Protein AF-A0A9E1IDL7-F1 (afdb_monomer)

Mean predicted aligned error: 7.5 Å

pLDDT: mean 89.65, std 17.71, range [29.83, 98.94]

Structure (mmCIF, N/CA/C/O backbone):
data_AF-A0A9E1IDL7-F1
#
_entry.id   AF-A0A9E1IDL7-F1
#
loop_
_atom_site.group_PDB
_atom_site.id
_atom_site.type_symbol
_atom_site.label_atom_id
_atom_site.label_alt_id
_atom_site.label_comp_id
_atom_site.label_asym_id
_atom_site.label_entity_id
_atom_site.label_seq_id
_atom_site.pdbx_PDB_ins_code
_atom_site.Cartn_x
_atom_site.Cartn_y
_atom_site.Cartn_z
_atom_site.occupancy
_atom_site.B_iso_or_equiv
_atom_site.auth_seq_id
_atom_site.auth_comp_id
_atom_site.auth_asym_id
_atom_site.auth_atom_id
_atom_site.pdbx_PDB_model_num
ATOM 1 N N . MET A 1 1 ? 23.527 -0.733 5.293 1.00 56.91 1 MET A N 1
ATOM 2 C CA . MET A 1 1 ? 23.641 -1.722 4.189 1.00 56.91 1 MET A CA 1
ATOM 3 C C . MET A 1 1 ? 23.846 -0.964 2.880 1.00 56.91 1 MET A C 1
ATOM 5 O O . MET A 1 1 ? 23.631 0.238 2.885 1.00 56.91 1 MET A O 1
ATOM 9 N N . SER A 1 2 ? 24.281 -1.605 1.788 1.00 69.12 2 SER A N 1
ATOM 10 C CA . SER A 1 2 ? 24.382 -0.914 0.488 1.00 69.12 2 SER A CA 1
ATOM 11 C C . SER A 1 2 ? 23.004 -0.438 0.007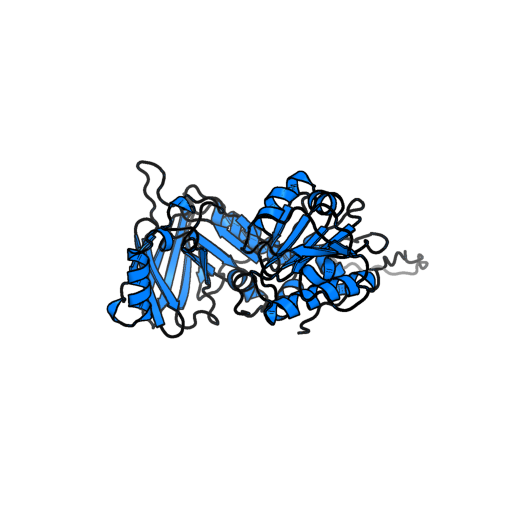 1.00 69.12 2 SER A C 1
ATOM 13 O O . SER A 1 2 ? 22.045 -1.208 0.075 1.00 69.12 2 SER A O 1
ATOM 15 N N . HIS A 1 3 ? 22.923 0.784 -0.522 1.00 80.50 3 HIS A N 1
ATOM 16 C CA . HIS A 1 3 ? 21.734 1.357 -1.174 1.00 80.50 3 HIS A CA 1
ATOM 17 C C . HIS A 1 3 ? 21.693 1.050 -2.682 1.00 80.50 3 HIS A C 1
ATOM 19 O O . HIS A 1 3 ? 21.142 1.800 -3.479 1.00 80.50 3 HIS A O 1
ATOM 25 N N . SER A 1 4 ? 22.311 -0.053 -3.094 1.00 86.81 4 SER A N 1
ATOM 26 C CA . SER A 1 4 ? 22.235 -0.601 -4.446 1.00 86.81 4 SER A CA 1
ATOM 27 C C . SER A 1 4 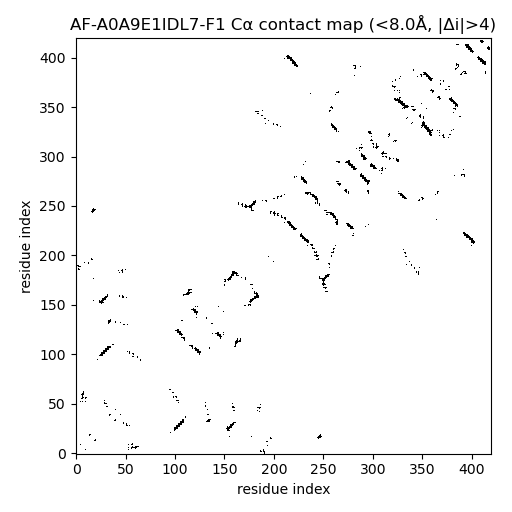? 22.112 -2.119 -4.372 1.00 86.81 4 SER A C 1
ATOM 29 O O . SER A 1 4 ? 22.539 -2.724 -3.381 1.00 86.81 4 SER A O 1
ATOM 31 N N . LEU A 1 5 ? 21.518 -2.721 -5.402 1.00 89.94 5 LEU A N 1
ATOM 32 C CA . LEU A 1 5 ? 21.509 -4.166 -5.610 1.00 89.94 5 LEU A CA 1
ATOM 33 C C . LEU A 1 5 ? 22.543 -4.518 -6.680 1.00 89.94 5 LEU A C 1
ATOM 35 O O . LEU A 1 5 ? 22.636 -3.856 -7.712 1.00 89.94 5 LEU A O 1
ATOM 39 N N . THR A 1 6 ? 23.320 -5.563 -6.432 1.00 90.69 6 THR A N 1
ATOM 40 C CA . THR A 1 6 ? 24.179 -6.184 -7.444 1.00 90.69 6 THR A CA 1
ATOM 41 C C . THR A 1 6 ? 23.337 -6.966 -8.457 1.00 90.69 6 THR A C 1
ATOM 43 O O . THR A 1 6 ? 22.202 -7.346 -8.169 1.00 90.69 6 THR A O 1
ATOM 46 N N . GLY A 1 7 ? 23.906 -7.284 -9.626 1.00 89.31 7 GLY A N 1
ATOM 47 C CA . GLY A 1 7 ? 23.232 -8.136 -10.616 1.00 89.31 7 GLY A CA 1
ATOM 48 C C . GLY A 1 7 ? 22.795 -9.486 -10.035 1.00 89.31 7 GLY A C 1
ATOM 49 O O . GLY A 1 7 ? 21.672 -9.923 -10.262 1.00 89.31 7 GLY A O 1
ATOM 50 N N . GLN A 1 8 ? 23.634 -10.104 -9.194 1.00 88.75 8 GLN A N 1
ATOM 51 C CA . GLN A 1 8 ? 23.296 -11.350 -8.500 1.00 88.75 8 GLN A CA 1
ATOM 52 C C . GLN A 1 8 ? 22.102 -11.179 -7.548 1.00 88.75 8 GLN A C 1
ATOM 54 O O . GLN A 1 8 ? 21.209 -12.024 -7.529 1.00 88.75 8 GLN A O 1
ATOM 59 N N . GLU A 1 9 ? 22.057 -10.092 -6.773 1.00 92.06 9 GLU A N 1
ATOM 60 C CA . GLU A 1 9 ? 20.929 -9.817 -5.874 1.00 92.06 9 GLU A CA 1
ATOM 61 C C . GLU A 1 9 ? 19.628 -9.542 -6.644 1.00 92.06 9 GLU A C 1
ATOM 63 O O . GLU A 1 9 ? 18.562 -9.953 -6.189 1.00 92.06 9 GLU A O 1
ATOM 68 N N . LEU A 1 10 ? 19.699 -8.898 -7.815 1.00 93.12 10 LEU A N 1
ATOM 69 C CA . LEU A 1 10 ? 18.540 -8.676 -8.686 1.00 93.12 10 LEU A CA 1
ATOM 70 C C . LEU A 1 10 ? 18.023 -9.984 -9.300 1.00 93.12 10 LEU A C 1
ATOM 72 O O . LEU A 1 10 ? 16.817 -10.219 -9.283 1.00 93.12 10 LEU A O 1
ATOM 76 N N . HIS A 1 11 ? 18.912 -10.864 -9.774 1.00 90.56 11 HIS A N 1
ATOM 77 C CA . HIS A 1 11 ? 18.524 -12.204 -10.239 1.00 90.56 11 HIS A CA 1
ATOM 78 C C . HIS A 1 11 ? 17.867 -13.010 -9.113 1.00 90.56 11 HIS A C 1
ATOM 80 O O . HIS A 1 11 ? 16.781 -13.554 -9.295 1.00 90.56 11 HIS A O 1
ATOM 86 N N . MET A 1 12 ? 18.445 -12.992 -7.907 1.00 90.69 12 MET A N 1
ATOM 87 C CA . MET A 1 12 ? 17.838 -13.624 -6.730 1.00 90.69 12 MET A CA 1
ATOM 88 C C . MET A 1 12 ? 16.489 -13.007 -6.338 1.00 90.69 12 MET A C 1
ATOM 90 O O . MET A 1 12 ? 15.612 -13.712 -5.839 1.00 90.69 12 MET A O 1
ATOM 94 N N . LEU A 1 13 ? 16.312 -11.694 -6.497 1.00 93.19 13 LEU A N 1
ATOM 95 C CA . LEU A 1 13 ? 15.025 -11.040 -6.271 1.00 93.19 13 LEU A CA 1
ATOM 96 C C . LEU A 1 13 ? 13.985 -11.571 -7.261 1.00 93.19 13 LEU A C 1
ATOM 98 O O . LEU A 1 13 ? 12.927 -12.017 -6.826 1.00 93.19 13 LEU A O 1
ATOM 102 N N . ILE A 1 14 ? 14.310 -11.589 -8.556 1.00 93.69 14 ILE A N 1
ATOM 103 C CA . ILE A 1 14 ? 13.434 -12.106 -9.615 1.00 93.69 14 ILE A CA 1
ATOM 104 C C . ILE A 1 14 ? 13.058 -13.568 -9.349 1.00 93.69 14 ILE A C 1
ATOM 106 O O . ILE A 1 14 ? 11.876 -13.912 -9.381 1.00 93.69 14 ILE A O 1
ATOM 110 N N . ASP A 1 15 ? 14.034 -14.417 -9.028 1.00 91.06 15 ASP A N 1
ATOM 111 C CA . ASP A 1 15 ? 13.792 -15.841 -8.797 1.00 91.06 15 ASP A CA 1
ATOM 112 C C . ASP A 1 15 ? 12.903 -16.091 -7.572 1.00 91.06 15 ASP A C 1
ATOM 114 O O . ASP A 1 15 ? 12.010 -16.940 -7.613 1.00 91.06 15 ASP A O 1
ATOM 118 N N . ARG A 1 16 ? 13.092 -15.329 -6.486 1.00 90.62 16 ARG A N 1
ATOM 119 C CA . ARG A 1 16 ? 12.265 -15.448 -5.274 1.00 90.62 16 ARG A CA 1
ATOM 120 C C . ARG A 1 16 ? 10.841 -14.943 -5.497 1.00 90.62 16 ARG A C 1
ATOM 122 O O . ARG A 1 16 ? 9.885 -15.637 -5.142 1.00 90.62 16 ARG A O 1
ATOM 129 N N . VAL A 1 17 ? 10.712 -13.753 -6.081 1.00 94.12 17 VAL A N 1
ATOM 130 C CA . VAL A 1 17 ? 9.429 -13.061 -6.265 1.00 94.12 17 VAL A CA 1
ATOM 131 C C . VAL A 1 17 ? 8.577 -13.773 -7.300 1.00 94.12 17 VAL A C 1
ATOM 133 O O . VAL A 1 17 ? 7.403 -14.006 -7.043 1.00 94.12 17 VAL A O 1
ATOM 136 N N . PHE A 1 18 ? 9.146 -14.142 -8.448 1.00 95.25 18 PHE A N 1
ATOM 137 C CA . PHE A 1 18 ? 8.364 -14.646 -9.574 1.00 95.25 18 PHE A CA 1
ATOM 138 C C . PHE A 1 18 ? 8.429 -16.160 -9.746 1.00 95.25 18 PHE A C 1
ATOM 140 O O . PHE A 1 18 ? 7.500 -16.722 -10.317 1.00 95.25 18 PHE A O 1
ATOM 147 N N . ARG A 1 19 ? 9.486 -16.833 -9.264 1.00 93.19 19 ARG A N 1
ATOM 148 C CA . ARG A 1 19 ? 9.780 -18.245 -9.589 1.00 93.19 19 ARG A CA 1
ATOM 149 C C . ARG A 1 19 ? 9.609 -18.523 -11.088 1.00 93.19 19 ARG A C 1
ATOM 151 O O . ARG A 1 19 ? 8.682 -19.234 -11.484 1.00 93.19 19 ARG A O 1
ATOM 158 N N . PRO A 1 20 ? 10.446 -17.903 -11.929 1.00 92.31 20 PRO A N 1
ATOM 159 C CA . PRO A 1 20 ? 10.314 -18.038 -13.366 1.00 92.31 20 PRO A CA 1
ATOM 160 C C . PRO A 1 20 ? 10.545 -19.482 -13.826 1.00 92.31 20 PRO A C 1
ATOM 162 O O . PRO A 1 20 ? 11.398 -20.190 -13.289 1.00 92.31 20 PRO A O 1
ATOM 165 N N . ASP A 1 21 ? 9.790 -19.896 -14.835 1.00 90.06 21 ASP A N 1
ATOM 166 C CA . ASP A 1 21 ? 9.927 -21.159 -15.546 1.00 90.06 21 ASP A CA 1
ATOM 167 C C . ASP A 1 21 ? 10.555 -20.947 -16.945 1.00 90.06 21 ASP A C 1
ATOM 169 O O . ASP A 1 21 ? 11.120 -19.890 -17.244 1.00 90.06 21 ASP A O 1
ATOM 173 N N . ASN A 1 22 ? 10.517 -21.978 -17.800 1.00 87.94 22 ASN A N 1
ATOM 174 C CA . ASN A 1 22 ? 11.143 -21.941 -19.126 1.00 87.94 22 ASN A CA 1
ATOM 175 C C . ASN A 1 22 ? 10.396 -21.045 -20.126 1.00 87.94 22 ASN A C 1
ATOM 177 O O . ASN A 1 22 ? 10.985 -20.668 -21.138 1.00 87.94 22 ASN A O 1
ATOM 181 N N . ASP A 1 23 ? 9.129 -20.725 -19.865 1.00 90.00 23 ASP A N 1
ATOM 182 C CA . ASP A 1 23 ? 8.313 -19.856 -20.712 1.00 90.00 23 ASP A CA 1
ATOM 183 C C . ASP A 1 23 ? 8.530 -18.373 -20.355 1.00 90.00 23 ASP A C 1
ATOM 185 O O . ASP A 1 23 ? 8.146 -17.477 -21.108 1.00 90.00 23 ASP A O 1
ATOM 189 N N . ASP A 1 24 ? 9.198 -18.089 -19.231 1.00 91.94 24 ASP A N 1
ATOM 190 C CA . ASP A 1 24 ? 9.564 -16.738 -18.810 1.00 91.94 24 ASP A CA 1
ATOM 191 C C . ASP A 1 24 ? 10.883 -16.306 -19.433 1.00 91.94 24 ASP A C 1
ATOM 193 O O . ASP A 1 24 ? 11.959 -16.385 -18.833 1.00 91.94 24 ASP A O 1
ATOM 197 N N . VAL A 1 25 ? 10.778 -15.845 -20.674 1.00 89.31 25 VAL A N 1
ATOM 198 C CA . VAL A 1 25 ? 11.936 -15.559 -21.519 1.00 89.31 25 VAL A CA 1
ATOM 199 C C . VAL A 1 25 ? 12.373 -14.101 -21.482 1.00 89.31 25 VAL A C 1
ATOM 201 O O . VAL A 1 25 ? 13.522 -13.834 -21.808 1.00 89.31 25 VAL A O 1
ATOM 204 N N . ARG A 1 26 ? 11.513 -13.150 -21.089 1.00 93.69 26 ARG A N 1
ATOM 205 C CA . ARG A 1 26 ? 11.842 -11.711 -21.093 1.00 93.69 26 ARG A CA 1
ATOM 206 C C . ARG A 1 26 ? 11.435 -10.984 -19.817 1.00 93.69 26 ARG A C 1
ATOM 208 O O . ARG A 1 26 ? 10.355 -11.221 -19.272 1.00 93.69 26 ARG A O 1
ATOM 215 N N . VAL A 1 27 ? 12.292 -10.048 -19.406 1.00 95.81 27 VAL A N 1
ATOM 216 C CA . VAL A 1 27 ? 12.064 -9.115 -18.295 1.00 95.81 27 VAL A CA 1
ATOM 217 C C . VAL A 1 27 ? 11.937 -7.698 -18.847 1.00 95.81 27 VAL A C 1
ATOM 219 O O . VAL A 1 27 ? 12.750 -7.282 -19.669 1.00 95.81 27 VAL A O 1
ATOM 222 N N . ALA A 1 28 ? 10.948 -6.941 -18.384 1.00 97.56 28 ALA A N 1
ATOM 223 C CA . ALA A 1 28 ? 10.858 -5.504 -18.615 1.00 97.56 28 ALA A CA 1
ATOM 224 C C . ALA A 1 28 ? 11.094 -4.732 -17.315 1.00 97.56 28 ALA A C 1
ATOM 226 O O . ALA A 1 28 ? 10.574 -5.104 -16.262 1.00 97.56 28 ALA A O 1
ATOM 227 N N . ILE A 1 29 ? 11.828 -3.624 -17.404 1.00 97.94 29 ILE A N 1
ATOM 228 C CA . ILE A 1 29 ? 11.882 -2.603 -16.359 1.00 97.94 29 ILE A CA 1
ATOM 229 C C . ILE A 1 29 ? 11.174 -1.355 -16.874 1.00 97.94 29 ILE A C 1
ATOM 231 O O . ILE A 1 29 ? 11.629 -0.717 -17.822 1.00 97.94 29 ILE A O 1
ATOM 235 N N . PHE A 1 30 ? 10.044 -1.042 -16.254 1.00 98.38 30 PHE A N 1
ATOM 236 C CA . PHE A 1 30 ? 9.175 0.076 -16.592 1.00 98.38 30 PHE A CA 1
ATOM 237 C C . PHE A 1 30 ? 9.669 1.352 -15.914 1.00 98.38 30 PHE A C 1
ATOM 239 O O . PHE A 1 30 ? 9.947 1.359 -14.713 1.00 98.38 30 PHE A O 1
ATOM 246 N N . VAL A 1 31 ? 9.761 2.430 -16.693 1.00 97.81 31 VAL A N 1
ATOM 247 C CA . VAL A 1 31 ? 10.246 3.739 -16.254 1.00 97.81 31 VAL A CA 1
ATOM 248 C C . VAL A 1 31 ? 9.333 4.823 -16.821 1.00 97.81 31 VAL A C 1
ATOM 250 O O . VAL A 1 31 ? 9.308 5.059 -18.028 1.00 97.81 31 VAL A O 1
ATOM 253 N N . ASP A 1 32 ? 8.595 5.508 -15.953 1.00 97.44 32 ASP A N 1
ATOM 254 C CA . ASP A 1 32 ? 7.797 6.663 -16.350 1.00 97.44 32 ASP A CA 1
ATOM 255 C C . ASP A 1 32 ? 8.664 7.922 -16.469 1.00 97.44 32 ASP A C 1
ATOM 257 O O . ASP A 1 32 ? 9.579 8.160 -15.673 1.00 97.44 32 ASP A O 1
ATOM 261 N N . LEU A 1 33 ? 8.376 8.732 -17.488 1.00 97.31 33 LEU A N 1
ATOM 262 C CA . LEU A 1 33 ? 9.115 9.953 -17.788 1.00 97.31 33 LEU A CA 1
ATOM 263 C C . LEU A 1 33 ? 8.308 11.214 -17.447 1.00 97.31 33 LEU A C 1
ATOM 265 O O . LEU A 1 33 ? 7.103 11.260 -17.732 1.00 97.31 33 LEU A O 1
ATOM 269 N N . PRO A 1 34 ? 8.969 12.249 -16.892 1.00 97.00 34 PRO A N 1
ATOM 270 C CA . PRO A 1 34 ? 8.400 13.584 -16.770 1.00 97.00 34 PRO A CA 1
ATOM 271 C C . PRO A 1 34 ? 7.924 14.121 -18.113 1.00 97.00 34 PRO A C 1
ATOM 273 O O . PRO A 1 34 ? 8.452 13.755 -19.171 1.00 97.00 34 PRO A O 1
ATOM 276 N N . ASP A 1 35 ? 6.948 15.016 -18.042 1.00 95.19 35 ASP A N 1
ATOM 277 C CA . ASP A 1 35 ? 6.486 15.785 -19.184 1.00 95.19 35 ASP A CA 1
ATOM 278 C C . ASP A 1 35 ? 6.196 17.248 -18.804 1.00 95.19 35 ASP A C 1
ATOM 280 O O . ASP A 1 35 ? 6.374 17.653 -17.655 1.00 95.19 35 ASP A O 1
ATOM 284 N N . GLU A 1 36 ? 5.729 18.044 -19.766 1.00 93.44 36 GLU A N 1
ATOM 285 C CA . GLU A 1 36 ? 5.401 19.463 -19.567 1.00 93.44 36 GLU A CA 1
ATOM 286 C C . GLU A 1 36 ? 4.329 19.701 -18.487 1.00 93.44 36 GLU A C 1
ATOM 288 O O . GLU A 1 36 ? 4.245 20.792 -17.922 1.00 93.44 36 GLU A O 1
ATOM 293 N N . THR A 1 37 ? 3.498 18.694 -18.192 1.00 92.25 37 THR A N 1
ATOM 294 C CA . THR A 1 37 ? 2.435 18.798 -17.180 1.00 92.25 37 THR A CA 1
ATOM 295 C C . THR A 1 37 ? 2.980 18.495 -15.789 1.00 92.25 37 THR A C 1
ATOM 297 O O . THR A 1 37 ? 2.629 19.175 -14.823 1.00 92.25 37 THR A O 1
ATOM 300 N N . VAL A 1 38 ? 3.853 17.489 -15.680 1.00 92.81 38 VAL A N 1
ATOM 301 C CA . VAL A 1 38 ? 4.446 17.056 -14.413 1.00 92.81 38 VAL A CA 1
ATOM 302 C C . VAL A 1 38 ? 5.972 17.174 -14.490 1.00 92.81 38 VAL A C 1
ATOM 304 O O . VAL A 1 38 ? 6.635 16.268 -15.010 1.00 92.81 38 VAL A O 1
ATOM 307 N N . PRO A 1 39 ? 6.554 18.259 -13.940 1.00 91.75 39 PRO A N 1
ATOM 308 C CA . PRO A 1 39 ? 7.986 18.497 -14.027 1.00 91.75 39 PRO A CA 1
ATOM 309 C C . PRO A 1 39 ? 8.791 17.479 -13.214 1.00 91.75 39 PRO A C 1
ATOM 311 O O . PRO A 1 39 ? 8.341 16.932 -12.204 1.00 91.75 39 PRO A O 1
ATOM 314 N N . ASP A 1 40 ? 10.034 17.264 -13.642 1.00 96.12 40 ASP A N 1
ATOM 315 C CA . ASP A 1 40 ? 10.959 16.348 -12.980 1.00 96.12 40 ASP A CA 1
ATOM 316 C C . ASP A 1 40 ? 11.306 16.806 -11.554 1.00 96.12 40 ASP A C 1
ATOM 318 O O . ASP A 1 40 ? 11.505 17.993 -11.283 1.00 96.12 40 ASP A O 1
ATOM 322 N N . ILE A 1 41 ? 11.482 15.840 -10.652 1.00 95.00 41 ILE A N 1
ATOM 323 C CA . ILE A 1 41 ? 11.907 16.075 -9.267 1.00 95.00 41 ILE A CA 1
ATOM 324 C C . ILE A 1 41 ? 13.143 15.227 -8.932 1.00 95.00 41 ILE A C 1
ATOM 326 O O . ILE A 1 41 ? 13.313 14.141 -9.493 1.00 95.00 41 ILE A O 1
ATOM 330 N N . PRO A 1 42 ? 14.004 15.649 -7.981 1.00 96.06 42 PRO A N 1
ATOM 331 C CA . PRO A 1 42 ? 15.234 14.920 -7.658 1.00 96.06 42 PRO A CA 1
ATOM 332 C C . PRO A 1 42 ? 15.024 13.438 -7.310 1.00 96.06 42 PRO A C 1
ATOM 334 O O . PRO A 1 42 ? 15.775 12.589 -7.790 1.00 96.06 42 PRO A O 1
ATOM 337 N N . LYS A 1 43 ? 13.977 13.114 -6.533 1.00 94.06 43 LYS A N 1
ATOM 338 C CA . LYS A 1 43 ? 13.627 11.724 -6.187 1.00 94.06 43 LYS A CA 1
ATOM 339 C C . LYS A 1 43 ? 13.263 10.895 -7.426 1.00 94.06 43 LYS A C 1
ATOM 341 O O . LYS A 1 43 ? 13.697 9.753 -7.546 1.00 94.06 43 LYS A O 1
ATOM 346 N N . TRP A 1 44 ? 12.522 11.474 -8.371 1.00 95.88 44 TRP A N 1
ATOM 347 C CA . TRP A 1 44 ? 12.119 10.792 -9.602 1.00 95.88 44 TRP A CA 1
ATOM 348 C C . TRP A 1 44 ? 13.312 10.540 -10.518 1.00 95.88 44 TRP A C 1
ATOM 350 O O . TRP A 1 44 ? 13.501 9.415 -10.975 1.00 95.88 44 TRP A O 1
ATOM 360 N N . ARG A 1 45 ? 14.194 11.527 -10.695 1.00 96.69 45 ARG A N 1
ATOM 361 C CA . ARG A 1 45 ? 15.452 11.342 -11.430 1.00 96.69 45 ARG A CA 1
ATOM 362 C C . ARG A 1 45 ? 16.312 10.220 -10.849 1.00 96.69 45 ARG A C 1
ATOM 364 O O . ARG A 1 45 ? 16.789 9.371 -11.597 1.00 96.69 45 ARG A O 1
ATOM 371 N N . ALA A 1 46 ? 16.483 10.194 -9.526 1.00 95.75 46 ALA A N 1
ATOM 372 C CA . ALA A 1 46 ? 17.232 9.136 -8.848 1.00 95.75 46 ALA A CA 1
ATOM 373 C C . ALA A 1 46 ? 16.602 7.752 -9.078 1.00 95.75 46 ALA A C 1
ATOM 375 O O . ALA A 1 46 ? 17.319 6.784 -9.319 1.00 95.75 46 ALA A O 1
ATOM 376 N N . ARG A 1 47 ? 15.266 7.666 -9.080 1.00 96.12 47 ARG A N 1
ATOM 377 C CA . ARG A 1 47 ? 14.532 6.429 -9.372 1.00 96.12 47 ARG A CA 1
ATOM 378 C C . ARG A 1 47 ? 14.734 5.943 -10.807 1.00 96.12 47 ARG A C 1
ATOM 380 O O . ARG A 1 47 ? 15.002 4.762 -11.003 1.00 96.12 47 ARG A O 1
ATOM 387 N N . ARG A 1 48 ? 14.677 6.839 -11.801 1.00 95.75 48 ARG A N 1
ATOM 388 C CA . ARG A 1 48 ? 14.938 6.487 -13.212 1.00 95.75 48 ARG A CA 1
ATOM 389 C C . ARG A 1 48 ? 16.369 5.991 -13.422 1.00 95.75 48 ARG A C 1
ATOM 391 O O . ARG A 1 48 ? 16.584 5.023 -14.154 1.00 95.75 48 ARG A O 1
ATOM 398 N N . GLN A 1 49 ? 17.335 6.620 -12.749 1.00 95.88 49 GLN A N 1
ATOM 399 C CA . GLN A 1 49 ? 18.720 6.154 -12.756 1.00 95.88 49 GLN A CA 1
ATOM 400 C C . GLN A 1 49 ? 18.834 4.758 -12.134 1.00 95.88 49 GLN A C 1
ATOM 402 O O . GLN A 1 49 ? 19.371 3.858 -12.767 1.00 95.88 49 GLN A O 1
ATOM 407 N N . LEU A 1 50 ? 18.242 4.547 -10.956 1.00 95.69 50 LEU A N 1
ATOM 408 C CA . LEU A 1 50 ? 18.225 3.251 -10.274 1.00 95.69 50 LEU A CA 1
ATOM 409 C C . LEU A 1 50 ? 17.612 2.143 -11.145 1.00 95.69 50 LEU A C 1
ATOM 411 O O . LEU A 1 50 ? 18.187 1.063 -11.251 1.00 95.69 50 LEU A O 1
ATOM 415 N N . ALA A 1 51 ? 16.483 2.407 -11.807 1.00 95.94 51 ALA A N 1
ATOM 416 C CA . ALA A 1 51 ? 15.830 1.454 -12.705 1.00 95.94 51 ALA A CA 1
ATOM 417 C C . ALA A 1 51 ? 16.717 1.083 -13.908 1.00 95.94 51 ALA A C 1
ATOM 419 O O . ALA A 1 51 ? 16.812 -0.082 -14.299 1.00 95.94 51 ALA A O 1
ATOM 420 N N . THR A 1 52 ? 17.412 2.075 -14.466 1.00 94.56 52 THR A N 1
ATOM 421 C CA . THR A 1 52 ? 18.381 1.873 -15.549 1.00 94.56 52 THR A CA 1
ATOM 422 C C . THR A 1 52 ? 19.578 1.046 -15.088 1.00 94.56 52 THR A C 1
ATOM 424 O O . THR A 1 52 ? 19.986 0.112 -15.782 1.00 94.56 52 THR A O 1
ATOM 427 N N . ASP A 1 53 ? 20.117 1.351 -13.908 1.00 93.69 53 ASP A N 1
ATOM 428 C CA . ASP A 1 53 ? 21.241 0.623 -13.322 1.00 93.69 53 ASP A CA 1
ATOM 429 C C . ASP A 1 53 ? 20.861 -0.838 -13.053 1.00 93.69 53 ASP A C 1
ATOM 431 O O . ASP A 1 53 ? 21.668 -1.737 -13.285 1.00 93.69 53 ASP A O 1
ATOM 435 N N . TRP A 1 54 ? 19.617 -1.106 -12.637 1.00 94.12 54 TRP A N 1
ATOM 436 C CA . TRP A 1 54 ? 19.101 -2.469 -12.491 1.00 94.12 54 TRP A CA 1
ATOM 437 C C . TRP A 1 54 ? 19.040 -3.213 -13.824 1.00 94.12 54 TRP A C 1
ATOM 439 O O . TRP A 1 54 ? 19.434 -4.378 -13.884 1.00 94.12 54 TRP A O 1
ATOM 449 N N . ALA A 1 55 ? 18.595 -2.553 -14.898 1.00 93.00 55 ALA A N 1
ATOM 450 C CA . ALA A 1 55 ? 18.576 -3.166 -16.223 1.00 93.00 55 ALA A CA 1
ATOM 451 C C . ALA A 1 55 ? 19.991 -3.527 -16.692 1.00 93.00 55 ALA A C 1
ATOM 453 O O . ALA A 1 55 ? 20.206 -4.633 -17.182 1.00 93.00 55 ALA A O 1
ATOM 454 N N . ALA A 1 56 ? 20.963 -2.629 -16.503 1.00 90.44 56 ALA A N 1
ATOM 455 C CA . ALA A 1 56 ? 22.365 -2.899 -16.817 1.00 90.44 56 ALA A CA 1
ATOM 456 C C . ALA A 1 56 ? 22.925 -4.050 -15.963 1.00 90.44 56 ALA A C 1
ATOM 458 O O . ALA A 1 56 ? 23.473 -5.011 -16.497 1.00 90.44 56 ALA A O 1
ATOM 459 N N . ALA A 1 57 ? 22.707 -4.019 -14.647 1.00 90.19 57 ALA A N 1
ATOM 460 C CA . ALA A 1 57 ? 23.199 -5.041 -13.728 1.00 90.19 57 ALA A CA 1
ATOM 461 C C . ALA A 1 57 ? 22.607 -6.437 -13.992 1.00 90.19 57 ALA A C 1
ATOM 463 O O . ALA A 1 57 ? 23.304 -7.435 -13.814 1.00 90.19 57 ALA A O 1
ATOM 464 N N . LEU A 1 58 ? 21.345 -6.530 -14.423 1.00 89.19 58 LEU A N 1
ATOM 465 C CA . LEU A 1 58 ? 20.732 -7.803 -14.815 1.00 89.19 58 LEU A CA 1
ATOM 466 C C . LEU A 1 58 ? 21.303 -8.356 -16.128 1.00 89.19 58 LEU A C 1
ATOM 468 O O . LEU A 1 58 ? 21.395 -9.575 -16.265 1.00 89.19 58 LEU A O 1
ATOM 472 N N . ARG A 1 59 ? 21.697 -7.482 -17.066 1.00 86.62 59 ARG A N 1
ATOM 473 C CA . ARG A 1 59 ? 22.329 -7.863 -18.343 1.00 86.62 59 ARG A CA 1
ATOM 474 C C . ARG A 1 59 ? 23.784 -8.302 -18.160 1.00 86.62 59 ARG A C 1
ATOM 476 O O . ARG A 1 59 ? 24.195 -9.286 -18.764 1.00 86.62 59 ARG A O 1
ATOM 483 N N . ASP A 1 60 ? 24.534 -7.592 -17.317 1.00 75.50 60 ASP A N 1
ATOM 484 C CA . ASP A 1 60 ? 25.980 -7.788 -17.129 1.00 75.50 60 ASP A CA 1
ATOM 485 C C . ASP A 1 60 ? 26.330 -8.752 -15.976 1.00 75.50 60 ASP A C 1
ATOM 487 O O . ASP A 1 60 ? 27.484 -9.160 -15.817 1.00 75.50 60 ASP A O 1
ATOM 491 N N . GLY A 1 61 ? 25.358 -9.089 -15.122 1.00 59.94 61 GLY A N 1
ATOM 492 C CA . GLY A 1 61 ? 25.567 -9.915 -13.934 1.00 59.94 61 GLY A CA 1
ATOM 493 C C . GLY A 1 61 ? 25.935 -11.368 -14.269 1.00 59.94 61 GLY A C 1
ATOM 494 O O . GLY A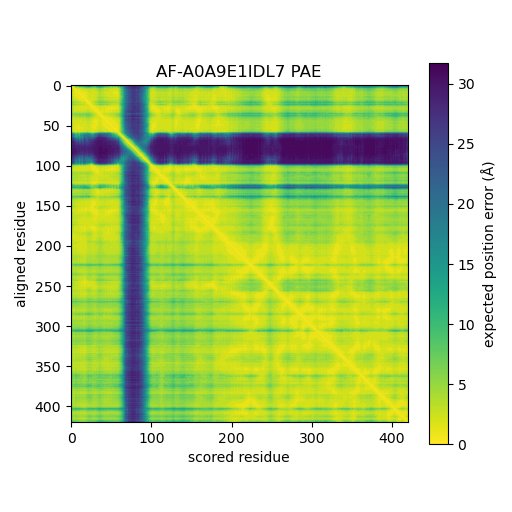 1 61 ? 25.382 -11.934 -15.212 1.00 59.94 61 GLY A O 1
ATOM 495 N N . PRO A 1 62 ? 26.832 -12.016 -13.495 1.00 49.97 62 PRO A N 1
ATOM 496 C CA . PRO A 1 62 ? 27.147 -13.424 -13.700 1.00 49.97 62 PRO A CA 1
ATOM 497 C C . PRO A 1 62 ? 25.886 -14.272 -13.500 1.00 49.97 62 PRO A C 1
ATOM 499 O O . PRO A 1 62 ? 25.226 -14.180 -12.464 1.00 49.97 62 PRO A O 1
ATOM 502 N N . GLU A 1 63 ? 25.563 -15.106 -14.489 1.00 51.53 63 GLU A N 1
ATOM 503 C CA . GLU A 1 63 ? 24.495 -16.099 -14.375 1.00 51.53 63 GLU A CA 1
ATOM 504 C C . GLU A 1 63 ? 24.770 -17.020 -13.178 1.00 51.53 63 GLU A C 1
ATOM 506 O O . GLU A 1 63 ? 25.907 -17.456 -12.965 1.00 51.53 63 GLU A O 1
ATOM 511 N N . LEU A 1 64 ? 23.735 -17.346 -12.396 1.00 48.44 64 LEU A N 1
ATOM 512 C CA . LEU A 1 64 ? 23.821 -18.386 -11.370 1.00 48.44 64 LEU A CA 1
ATOM 513 C C . LEU A 1 64 ? 24.116 -19.726 -12.065 1.00 48.44 64 LEU A C 1
ATOM 515 O O . LEU A 1 64 ? 23.218 -20.407 -12.554 1.00 48.44 64 LEU A O 1
ATOM 519 N N . SER A 1 65 ? 25.393 -20.102 -12.159 1.00 42.25 65 SER A N 1
ATOM 520 C CA . SER A 1 65 ? 25.799 -21.346 -12.808 1.00 42.25 65 SER A CA 1
ATOM 521 C C . SER A 1 65 ? 25.430 -22.550 -11.938 1.00 42.25 65 SER A C 1
ATOM 523 O O . SER A 1 65 ? 25.909 -22.669 -10.807 1.00 42.25 65 SER A O 1
ATOM 525 N N . ALA A 1 66 ? 24.661 -23.491 -12.486 1.00 41.84 66 ALA A N 1
ATOM 526 C CA . ALA A 1 66 ? 24.469 -24.811 -11.897 1.00 41.84 66 ALA A CA 1
ATOM 527 C C . ALA A 1 66 ? 25.802 -25.583 -11.888 1.00 41.84 66 ALA A C 1
ATOM 529 O O . ALA A 1 66 ? 26.278 -26.039 -12.930 1.00 41.84 66 ALA A O 1
ATOM 530 N N . VAL A 1 67 ? 26.414 -25.770 -10.715 1.00 37.28 67 VAL A N 1
ATOM 531 C CA . VAL A 1 67 ? 27.541 -26.704 -10.572 1.00 37.28 67 VAL A CA 1
ATOM 532 C C . VAL A 1 67 ? 26.979 -28.105 -10.345 1.00 37.28 67 VAL A C 1
ATOM 534 O O . VAL A 1 67 ? 26.862 -28.592 -9.225 1.00 37.28 67 VAL A O 1
ATOM 537 N N . GLY A 1 68 ? 26.636 -28.768 -11.448 1.00 41.16 68 GLY A N 1
ATOM 538 C CA . GLY A 1 68 ? 26.420 -30.208 -11.482 1.00 41.16 68 GLY A CA 1
ATOM 539 C C . GLY A 1 68 ? 27.756 -30.946 -11.395 1.00 41.16 68 GLY A C 1
ATOM 540 O O . GLY A 1 68 ? 28.525 -30.977 -12.354 1.00 41.16 68 GLY A O 1
ATOM 541 N N . GLY A 1 69 ? 28.023 -31.581 -10.257 1.00 31.94 69 GLY A N 1
ATOM 542 C CA . GLY A 1 69 ? 29.175 -32.457 -10.072 1.00 31.94 69 GLY A CA 1
ATOM 543 C C . GLY A 1 69 ? 28.837 -33.608 -9.138 1.00 31.94 69 GLY A C 1
ATOM 544 O O . GLY A 1 69 ? 29.007 -33.495 -7.930 1.00 31.94 69 GLY A O 1
ATOM 545 N N . ARG A 1 70 ? 28.389 -34.744 -9.691 1.00 31.38 70 ARG A N 1
ATOM 546 C CA . ARG A 1 70 ? 28.347 -36.007 -8.934 1.00 31.38 70 ARG A CA 1
ATOM 547 C C . ARG A 1 70 ? 29.751 -36.283 -8.370 1.00 31.38 70 ARG A C 1
ATOM 549 O O . ARG A 1 70 ? 30.694 -36.343 -9.167 1.00 31.38 70 ARG A O 1
ATOM 556 N N . PRO A 1 71 ? 29.926 -36.524 -7.059 1.00 33.75 71 PRO A N 1
ATOM 557 C CA . PRO A 1 71 ? 31.188 -37.050 -6.571 1.00 33.75 71 PRO A CA 1
ATOM 558 C C . PRO A 1 71 ? 31.391 -38.452 -7.159 1.00 33.75 71 PRO A C 1
ATOM 560 O O . PRO A 1 71 ? 30.498 -39.301 -7.110 1.00 33.75 71 PRO A O 1
ATOM 563 N N . ARG A 1 72 ? 32.567 -38.702 -7.746 1.00 31.34 72 ARG A N 1
ATOM 564 C CA . ARG A 1 72 ? 32.991 -40.061 -8.119 1.00 31.34 72 ARG A CA 1
ATOM 565 C C . ARG A 1 72 ? 33.014 -40.924 -6.849 1.00 31.34 72 ARG A C 1
ATOM 567 O O . ARG A 1 72 ? 33.494 -40.437 -5.825 1.00 31.34 72 ARG A O 1
ATOM 574 N N . PRO A 1 73 ? 32.559 -42.188 -6.886 1.00 32.06 73 PRO A N 1
ATOM 575 C CA . PRO A 1 73 ? 32.629 -43.045 -5.715 1.00 32.06 73 PRO A CA 1
ATOM 576 C C . PRO A 1 73 ? 34.098 -43.346 -5.403 1.00 32.06 73 PRO A C 1
ATOM 578 O O . PRO A 1 73 ? 34.798 -43.988 -6.187 1.00 32.06 73 PRO A O 1
ATOM 581 N N . ILE A 1 74 ? 34.567 -42.860 -4.254 1.00 34.25 74 ILE A N 1
ATOM 582 C CA . ILE A 1 74 ? 35.807 -43.328 -3.639 1.00 34.25 74 ILE A CA 1
ATOM 583 C C . ILE A 1 74 ? 35.520 -44.730 -3.100 1.00 34.25 74 ILE A C 1
ATOM 585 O O . ILE A 1 74 ? 34.540 -44.949 -2.386 1.00 34.25 74 ILE A O 1
ATOM 589 N N . GLN A 1 75 ? 36.355 -45.688 -3.497 1.00 31.69 75 GLN A N 1
ATOM 590 C CA . GLN A 1 75 ? 36.294 -47.059 -3.017 1.00 31.69 75 GLN A CA 1
ATOM 591 C C . GLN A 1 75 ? 36.431 -47.115 -1.491 1.00 31.69 75 GLN A C 1
ATOM 593 O O . GLN A 1 75 ? 37.236 -46.425 -0.873 1.00 31.69 75 GLN A O 1
ATOM 598 N N . SER A 1 76 ? 35.602 -47.979 -0.925 1.00 31.92 76 SER A N 1
ATOM 599 C CA . SER A 1 76 ? 35.472 -48.354 0.475 1.00 31.92 76 SER A CA 1
ATOM 600 C C . SER A 1 76 ? 36.783 -48.687 1.194 1.00 31.92 76 SER A C 1
ATOM 602 O O . SER A 1 76 ? 37.524 -49.551 0.730 1.00 31.92 76 SER A O 1
ATOM 604 N N . THR A 1 77 ? 36.912 -48.200 2.431 1.00 31.61 77 THR A N 1
ATOM 605 C CA . THR A 1 77 ? 37.355 -49.013 3.578 1.00 31.61 77 THR A CA 1
ATOM 606 C C . THR A 1 77 ? 36.730 -48.496 4.879 1.00 31.61 77 THR A C 1
ATOM 608 O O . THR A 1 77 ? 37.033 -47.390 5.302 1.00 31.61 77 THR A O 1
ATOM 611 N N . GLY A 1 78 ? 35.865 -49.329 5.473 1.00 29.83 78 GLY A N 1
ATOM 612 C CA . GLY A 1 78 ? 35.618 -49.518 6.913 1.00 29.83 78 GLY A CA 1
ATOM 613 C C . GLY A 1 78 ? 35.319 -48.314 7.818 1.00 29.83 78 GLY A C 1
ATOM 614 O O . GLY A 1 78 ? 36.212 -47.550 8.149 1.00 29.83 78 GLY A O 1
ATOM 615 N N . CYS A 1 79 ? 34.110 -48.258 8.385 1.00 29.91 79 CYS A N 1
ATOM 616 C CA . CYS A 1 79 ? 33.818 -48.698 9.764 1.00 29.91 79 CYS A CA 1
ATOM 617 C C . CYS A 1 79 ? 32.425 -48.188 10.190 1.00 29.91 79 CYS A C 1
ATOM 619 O O . CYS A 1 79 ? 32.090 -47.024 9.984 1.00 29.91 79 CYS A O 1
ATOM 621 N N . LEU A 1 80 ? 31.607 -49.073 10.765 1.00 33.16 80 LEU A N 1
ATOM 622 C CA . LEU A 1 80 ? 30.290 -48.763 11.323 1.00 33.16 80 LEU A CA 1
ATOM 623 C C . LEU A 1 80 ? 30.417 -47.905 12.588 1.00 33.16 80 LEU A C 1
ATOM 625 O O . LEU A 1 80 ? 31.076 -48.350 13.519 1.00 33.16 80 LEU A O 1
ATOM 629 N N . CYS A 1 81 ? 29.658 -46.807 12.676 1.00 30.02 81 CYS A N 1
ATOM 630 C CA . CYS A 1 81 ? 29.114 -46.273 13.932 1.00 30.02 81 CYS A CA 1
ATOM 631 C C . CYS A 1 81 ? 27.786 -45.543 13.661 1.00 30.02 81 CYS A C 1
ATOM 633 O O . CYS A 1 81 ? 27.684 -44.702 12.774 1.00 30.02 81 CYS A O 1
ATOM 635 N N . TYR A 1 82 ? 26.770 -45.903 14.441 1.00 32.31 82 TYR A N 1
ATOM 636 C CA . TYR A 1 82 ? 25.378 -45.458 14.387 1.00 32.31 82 TYR A CA 1
ATOM 637 C C . TYR A 1 82 ? 25.218 -44.119 15.136 1.00 32.31 82 TYR A C 1
ATOM 639 O O . TYR A 1 82 ? 25.516 -44.059 16.328 1.00 32.31 82 TYR A O 1
ATOM 647 N N . SER A 1 83 ? 24.680 -43.072 14.507 1.00 31.64 83 SER A N 1
ATOM 648 C CA . SER A 1 83 ? 24.048 -41.957 15.229 1.00 31.64 83 SER A CA 1
ATOM 649 C C . SER A 1 83 ? 22.927 -41.332 14.391 1.00 31.64 83 SER A C 1
ATOM 651 O O . SER A 1 83 ? 23.058 -41.083 13.196 1.00 31.64 83 SER A O 1
ATOM 653 N N . ARG A 1 84 ? 21.763 -41.164 15.029 1.00 35.59 84 ARG A N 1
ATOM 654 C CA . ARG A 1 84 ? 20.525 -40.637 14.442 1.00 35.59 84 ARG A CA 1
ATOM 655 C C . ARG A 1 84 ? 20.635 -39.115 14.289 1.00 35.59 84 ARG A C 1
ATOM 657 O O . ARG A 1 84 ? 20.618 -38.414 15.296 1.00 35.59 84 ARG A O 1
ATOM 664 N N . GLY A 1 85 ? 20.699 -38.622 13.054 1.00 30.08 85 GLY A N 1
ATOM 665 C CA . GLY A 1 85 ? 20.548 -37.206 12.701 1.00 30.08 85 GLY A CA 1
ATOM 666 C C . GLY A 1 85 ? 19.252 -36.981 11.918 1.00 30.08 85 GLY A C 1
ATOM 667 O O . GLY A 1 85 ? 18.913 -37.777 11.048 1.00 30.08 85 GLY A O 1
ATOM 668 N N . ARG A 1 86 ? 18.504 -35.930 12.272 1.00 31.47 86 ARG A N 1
ATOM 669 C CA . ARG A 1 86 ? 17.295 -35.465 11.567 1.00 31.47 86 ARG A CA 1
ATOM 670 C C . ARG A 1 86 ? 17.647 -35.044 10.127 1.00 31.47 86 ARG A C 1
ATOM 672 O O . ARG A 1 86 ? 18.737 -34.503 9.947 1.00 31.47 86 ARG A O 1
ATOM 679 N N . PRO A 1 87 ? 16.759 -35.220 9.132 1.00 30.48 87 PRO A N 1
ATOM 680 C CA . PRO A 1 87 ? 16.989 -34.655 7.809 1.00 30.48 87 PRO A CA 1
ATOM 681 C C . PRO A 1 87 ? 16.911 -33.124 7.892 1.00 30.48 87 PRO A C 1
ATOM 683 O O . PRO A 1 87 ? 15.935 -32.568 8.398 1.00 30.48 87 PRO A O 1
ATOM 686 N N . SER A 1 88 ? 17.965 -32.451 7.440 1.00 31.52 88 SER A N 1
ATOM 687 C CA . SER A 1 88 ? 17.943 -31.029 7.096 1.00 31.52 88 SER A CA 1
ATOM 688 C C . SER A 1 88 ? 16.963 -30.801 5.939 1.00 31.52 88 SER A C 1
ATOM 690 O O . SER A 1 88 ? 16.917 -31.648 5.045 1.00 31.52 88 SER A O 1
ATOM 692 N N . PRO A 1 89 ? 16.205 -29.691 5.896 1.00 34.19 89 PRO A N 1
ATOM 693 C CA . PRO A 1 89 ? 15.460 -29.342 4.696 1.00 34.19 89 PRO A CA 1
ATOM 694 C C . PRO A 1 89 ? 16.476 -28.950 3.617 1.00 34.19 89 PRO A C 1
ATOM 696 O O . PRO A 1 89 ? 17.123 -27.908 3.708 1.00 34.19 89 PRO A O 1
ATOM 699 N N . GLU A 1 90 ? 16.681 -29.828 2.639 1.00 31.44 90 GLU A N 1
ATOM 700 C CA . GLU A 1 90 ? 17.425 -29.498 1.426 1.00 31.44 90 GLU A CA 1
ATOM 701 C C . GLU A 1 90 ? 16.669 -28.379 0.699 1.00 31.44 90 GLU A C 1
ATOM 703 O O . GLU A 1 90 ? 15.476 -28.499 0.408 1.00 31.44 90 GLU A O 1
ATOM 708 N N . ALA A 1 91 ? 17.353 -27.258 0.461 1.00 31.62 91 ALA A N 1
ATOM 709 C CA . ALA A 1 91 ? 16.842 -26.189 -0.385 1.00 31.62 91 ALA A CA 1
ATOM 710 C C . ALA A 1 91 ? 16.637 -26.735 -1.811 1.00 31.62 91 ALA A C 1
ATOM 712 O O . ALA A 1 91 ? 17.475 -27.512 -2.277 1.00 31.62 91 ALA A O 1
ATOM 713 N N . PRO A 1 92 ? 15.555 -26.363 -2.515 1.00 31.72 92 PRO A N 1
ATOM 714 C CA . PRO A 1 92 ? 15.307 -26.878 -3.853 1.00 31.72 92 PRO A CA 1
ATOM 715 C C . PRO A 1 92 ? 16.425 -26.438 -4.806 1.00 31.72 92 PRO A C 1
ATOM 717 O O . PRO A 1 92 ? 16.703 -25.246 -4.945 1.00 31.72 92 PRO A O 1
ATOM 720 N N . GLU A 1 93 ? 17.059 -27.410 -5.467 1.00 30.55 93 GLU A N 1
ATOM 721 C CA . GLU A 1 93 ? 17.988 -27.181 -6.575 1.00 30.55 93 GLU A CA 1
ATOM 722 C C . GLU A 1 93 ? 17.233 -26.510 -7.736 1.00 30.55 93 GLU A C 1
ATOM 724 O O . GLU A 1 93 ? 16.505 -27.153 -8.495 1.00 30.55 93 GLU A O 1
ATOM 729 N N . LEU A 1 94 ? 17.386 -25.189 -7.854 1.00 36.91 94 LEU A N 1
ATOM 730 C CA . LEU A 1 94 ? 16.907 -24.386 -8.977 1.00 36.91 94 LEU A CA 1
ATOM 731 C C . LEU A 1 94 ? 17.851 -24.575 -10.169 1.00 36.91 94 LEU A C 1
ATOM 733 O O . LEU A 1 94 ? 19.056 -24.354 -10.074 1.00 36.91 94 LEU A O 1
ATOM 737 N N . ASN A 1 95 ? 17.292 -25.003 -11.296 1.00 33.19 95 ASN A N 1
ATOM 738 C CA . ASN A 1 95 ? 18.022 -25.336 -12.512 1.00 33.19 95 ASN A CA 1
ATOM 739 C C . ASN A 1 95 ? 17.423 -24.511 -13.661 1.00 33.19 95 ASN A C 1
ATOM 741 O O . ASN A 1 95 ? 16.297 -24.805 -14.053 1.00 33.19 95 ASN A O 1
ATOM 745 N N . MET A 1 96 ? 18.124 -23.499 -14.197 1.00 39.44 96 MET A N 1
ATOM 746 C CA . MET A 1 96 ? 17.750 -22.851 -15.470 1.00 39.44 96 MET A CA 1
ATOM 747 C C . MET A 1 96 ? 18.899 -22.080 -16.149 1.00 39.44 96 MET A C 1
ATOM 749 O O . MET A 1 96 ? 19.817 -21.594 -15.498 1.00 39.44 96 MET A O 1
ATOM 753 N N . LYS A 1 97 ? 18.835 -22.054 -17.489 1.00 41.47 97 LYS A N 1
ATOM 754 C CA . LYS A 1 97 ? 19.809 -21.553 -18.482 1.00 41.47 97 LYS A CA 1
ATOM 755 C C . LYS A 1 97 ? 19.748 -20.028 -18.686 1.00 41.47 97 LYS A C 1
ATOM 757 O O . LYS A 1 97 ? 18.664 -19.475 -18.568 1.00 41.47 97 LYS A O 1
ATOM 762 N N . SER A 1 98 ? 20.876 -19.454 -19.133 1.00 45.16 98 SER A N 1
ATOM 763 C CA . SER A 1 98 ? 21.088 -18.233 -19.947 1.00 45.16 98 SER A CA 1
ATOM 764 C C . SER A 1 98 ? 20.228 -16.999 -19.642 1.00 45.16 98 SER A C 1
ATOM 766 O O . SER A 1 98 ? 19.018 -17.030 -19.852 1.00 45.16 98 SER A O 1
ATOM 768 N N . GLY A 1 99 ? 20.864 -15.894 -19.240 1.00 65.38 99 GLY A N 1
ATOM 769 C CA . GLY A 1 99 ? 20.240 -14.637 -18.825 1.00 65.38 99 GLY A CA 1
ATOM 770 C C . GLY A 1 99 ? 19.094 -14.196 -19.738 1.00 65.38 99 GLY A C 1
ATOM 771 O O . GLY A 1 99 ? 19.252 -14.069 -20.953 1.00 65.38 99 GLY A O 1
ATOM 772 N N . ARG A 1 100 ? 17.916 -13.981 -19.142 1.00 79.38 100 ARG A N 1
ATOM 773 C CA . ARG A 1 100 ? 16.717 -13.494 -19.841 1.00 79.38 100 ARG A CA 1
ATOM 774 C C . ARG A 1 100 ? 17.008 -12.104 -20.411 1.00 79.38 100 ARG A C 1
ATOM 776 O O . ARG A 1 100 ? 17.462 -11.256 -19.641 1.00 79.38 100 ARG A O 1
ATOM 783 N N . PRO A 1 101 ? 16.736 -11.828 -21.700 1.00 89.12 101 PRO A N 1
ATOM 784 C CA . PRO A 1 101 ? 16.806 -10.473 -22.221 1.00 89.12 101 PRO A CA 1
ATOM 785 C C . PRO A 1 101 ? 16.003 -9.501 -21.352 1.00 89.12 101 PRO A C 1
ATOM 787 O O . PRO A 1 101 ? 14.861 -9.779 -20.967 1.00 89.12 101 PRO A O 1
ATOM 790 N N . VAL A 1 102 ? 16.632 -8.369 -21.043 1.00 93.12 102 VAL A N 1
ATOM 791 C CA . VAL A 1 102 ? 16.060 -7.307 -20.215 1.00 93.12 102 VAL A CA 1
ATOM 792 C C . VAL A 1 102 ? 15.826 -6.082 -21.080 1.00 93.12 102 VAL A C 1
ATOM 794 O O . VAL A 1 102 ? 16.780 -5.519 -21.623 1.00 93.12 102 VAL A O 1
ATOM 797 N N . SER A 1 103 ? 14.583 -5.630 -21.152 1.00 95.75 103 SER A N 1
ATOM 798 C CA . SER A 1 103 ? 14.180 -4.400 -21.834 1.00 95.75 103 SER A CA 1
ATOM 799 C C . SER A 1 103 ? 13.994 -3.270 -20.826 1.00 95.75 103 SER A C 1
ATOM 801 O O . SER A 1 103 ? 13.374 -3.471 -19.783 1.00 95.75 103 SER A O 1
ATOM 803 N N . LEU A 1 104 ? 14.474 -2.069 -21.147 1.00 96.62 104 LEU A N 1
ATOM 804 C CA . LEU A 1 104 ? 13.971 -0.847 -20.520 1.00 96.62 104 LEU A CA 1
ATOM 805 C C . LEU A 1 104 ? 12.749 -0.383 -21.303 1.00 96.62 104 LEU A C 1
ATOM 807 O O . LEU A 1 104 ? 12.805 -0.301 -22.527 1.00 96.62 104 LEU A O 1
ATOM 811 N N . VAL A 1 105 ? 11.659 -0.097 -20.604 1.00 97.81 105 VAL A N 1
ATOM 812 C CA . VAL A 1 105 ? 10.411 0.383 -21.196 1.00 97.81 105 VAL A CA 1
ATOM 813 C C . VAL A 1 105 ? 10.146 1.771 -20.641 1.00 97.81 105 VAL A C 1
ATOM 815 O O . VAL A 1 105 ? 9.705 1.919 -19.502 1.00 97.81 105 VAL A O 1
ATOM 818 N N . PHE A 1 106 ? 10.438 2.787 -21.446 1.00 97.81 106 PHE A N 1
ATOM 819 C CA . PHE A 1 106 ? 10.122 4.170 -21.119 1.00 97.81 106 PHE A CA 1
ATOM 820 C C . PHE A 1 106 ? 8.723 4.511 -21.608 1.00 97.81 106 PHE A C 1
ATOM 822 O O . PHE A 1 106 ? 8.340 4.113 -22.706 1.00 97.81 106 PHE A O 1
ATOM 829 N N . TYR A 1 107 ? 7.964 5.270 -20.828 1.00 97.50 107 TYR A N 1
ATOM 830 C CA . TYR A 1 107 ? 6.644 5.732 -21.246 1.00 97.50 107 TYR A CA 1
ATOM 831 C C . TYR A 1 107 ? 6.306 7.085 -20.621 1.00 97.50 107 TYR A C 1
ATOM 833 O O . TYR A 1 107 ? 6.870 7.479 -19.596 1.00 97.50 107 TYR A O 1
ATOM 841 N N . ARG A 1 108 ? 5.389 7.821 -21.257 1.00 96.56 108 ARG A N 1
ATOM 842 C CA . ARG A 1 108 ? 4.870 9.083 -20.715 1.00 96.56 108 ARG A CA 1
ATOM 843 C C . ARG A 1 108 ? 4.149 8.805 -19.400 1.00 96.56 108 ARG A C 1
ATOM 845 O O . ARG A 1 108 ? 3.310 7.912 -19.347 1.00 96.56 108 ARG A O 1
ATOM 852 N N . ASN A 1 109 ? 4.469 9.549 -18.347 1.00 95.50 109 ASN A N 1
ATOM 853 C CA . ASN A 1 109 ? 3.808 9.361 -17.060 1.00 95.50 109 ASN A CA 1
ATOM 854 C C . ASN A 1 109 ? 2.277 9.531 -17.159 1.00 95.50 109 ASN A C 1
ATOM 856 O O . ASN A 1 109 ? 1.782 10.295 -17.982 1.00 95.50 109 ASN A O 1
ATOM 860 N N . ALA A 1 110 ? 1.539 8.820 -16.306 1.00 92.06 110 ALA A N 1
ATOM 861 C CA . ALA A 1 110 ? 0.075 8.773 -16.342 1.00 92.06 110 ALA A CA 1
ATOM 862 C C . ALA A 1 110 ? -0.606 9.952 -15.611 1.00 92.06 110 ALA A C 1
ATOM 864 O O . ALA A 1 110 ? -1.812 9.916 -15.381 1.00 92.06 110 ALA A O 1
ATOM 865 N N . HIS A 1 111 ? 0.164 10.962 -15.182 1.00 92.00 111 HIS A N 1
ATOM 866 C CA . HIS A 1 111 ? -0.250 12.149 -14.409 1.00 92.00 111 HIS A CA 1
ATOM 867 C C . HIS A 1 111 ? -0.883 11.900 -13.030 1.00 92.00 111 HIS A C 1
ATOM 869 O O . HIS A 1 111 ? -0.941 12.823 -12.219 1.00 92.00 111 HIS A O 1
ATOM 875 N N . ALA A 1 112 ? -1.313 10.678 -12.720 1.00 89.12 112 ALA A N 1
ATOM 876 C CA . ALA A 1 112 ? -1.876 10.299 -11.432 1.00 89.12 112 ALA A CA 1
ATOM 877 C C . ALA A 1 112 ? -1.540 8.846 -11.066 1.00 89.12 112 ALA A C 1
ATOM 879 O O . ALA A 1 112 ? -1.300 7.991 -11.921 1.00 89.12 112 ALA A O 1
ATOM 880 N N . ASN A 1 113 ? -1.542 8.553 -9.764 1.00 89.25 113 ASN A N 1
ATOM 881 C CA . ASN A 1 113 ? -1.409 7.184 -9.273 1.00 89.25 113 ASN A CA 1
ATOM 882 C C . ASN A 1 113 ? -2.596 6.341 -9.747 1.00 89.25 113 ASN A C 1
ATOM 884 O O . ASN A 1 113 ? -3.743 6.745 -9.586 1.00 89.25 113 ASN A O 1
ATOM 888 N N . ASN A 1 114 ? -2.313 5.140 -10.251 1.00 89.38 114 ASN A N 1
ATOM 889 C CA . ASN A 1 114 ? -3.291 4.149 -10.702 1.00 89.38 114 ASN A CA 1
ATOM 890 C C . ASN A 1 114 ? -4.155 4.577 -11.904 1.00 89.38 114 ASN A C 1
ATOM 892 O O . ASN A 1 114 ? -5.145 3.906 -12.188 1.00 89.38 114 ASN A O 1
ATOM 896 N N . ALA A 1 115 ? -3.773 5.640 -12.618 1.00 90.12 115 ALA A N 1
ATOM 897 C CA . ALA A 1 115 ? -4.343 5.979 -13.919 1.00 90.12 115 ALA A CA 1
ATOM 898 C C . ALA A 1 115 ? -3.901 4.983 -15.008 1.00 90.12 115 ALA A C 1
ATOM 900 O O . ALA A 1 115 ? -2.952 4.219 -14.813 1.00 90.12 115 ALA A O 1
ATOM 901 N N . ASP A 1 116 ? -4.596 4.992 -16.146 1.00 94.00 116 ASP A N 1
ATOM 902 C CA . ASP A 1 116 ? -4.300 4.107 -17.273 1.00 94.00 116 ASP A CA 1
ATOM 903 C C . ASP A 1 116 ? -2.875 4.324 -17.809 1.00 94.00 116 ASP A C 1
ATOM 905 O O . ASP A 1 116 ? -2.361 5.445 -17.857 1.00 94.00 116 ASP A O 1
ATOM 909 N N . LEU A 1 117 ? -2.222 3.231 -18.216 1.00 96.25 117 LEU A N 1
ATOM 910 C CA . LEU A 1 117 ? -0.940 3.310 -18.916 1.00 96.25 117 LEU A CA 1
ATOM 911 C C . LEU A 1 117 ? -1.151 3.924 -20.311 1.00 96.25 117 LEU A C 1
ATOM 913 O O . LEU A 1 117 ? -2.185 3.664 -20.926 1.00 96.25 117 LEU A O 1
ATOM 917 N N . PRO A 1 118 ? -0.185 4.694 -20.843 1.00 96.00 118 PRO A N 1
ATOM 918 C CA . PRO A 1 118 ? -0.293 5.220 -22.199 1.00 96.00 118 PRO A CA 1
ATOM 919 C C . PRO A 1 118 ? -0.290 4.091 -23.237 1.00 96.00 118 PRO A C 1
ATOM 921 O O . PRO A 1 118 ? 0.290 3.027 -23.013 1.00 96.00 118 PRO A O 1
ATOM 924 N N . ASP A 1 119 ? -0.875 4.363 -24.406 1.00 96.81 119 ASP A N 1
ATOM 925 C CA . ASP A 1 119 ? -0.982 3.400 -25.511 1.00 96.81 119 ASP A CA 1
ATOM 926 C C . ASP A 1 119 ? 0.373 3.012 -26.120 1.00 96.81 119 ASP A C 1
ATOM 928 O O . ASP A 1 119 ? 0.502 1.944 -26.718 1.00 96.81 119 ASP A O 1
ATOM 932 N N . GLU A 1 120 ? 1.389 3.863 -25.967 1.00 96.94 120 GLU A N 1
ATOM 933 C CA . GLU A 1 120 ? 2.711 3.697 -26.564 1.00 96.94 120 GLU A CA 1
ATOM 934 C C . GLU A 1 120 ? 3.836 3.818 -25.532 1.00 96.94 120 GLU A C 1
ATOM 936 O O . GLU A 1 120 ? 3.758 4.569 -24.555 1.00 96.94 120 GLU A O 1
ATOM 941 N N . ALA A 1 121 ? 4.915 3.082 -25.787 1.00 97.56 121 ALA A N 1
ATOM 942 C CA . ALA A 1 121 ? 6.143 3.099 -25.010 1.00 97.56 121 ALA A CA 1
ATOM 943 C C . ALA A 1 121 ? 7.372 2.969 -25.919 1.00 97.56 121 ALA A C 1
ATOM 945 O O . ALA A 1 121 ? 7.298 2.455 -27.035 1.00 97.56 121 ALA A O 1
ATOM 946 N N . TRP A 1 122 ? 8.529 3.377 -25.413 1.00 96.88 122 TRP A N 1
ATOM 947 C CA . TRP A 1 122 ? 9.822 3.177 -26.057 1.00 96.88 122 TRP A CA 1
ATOM 948 C C . TRP A 1 122 ? 10.541 2.004 -25.401 1.00 96.88 122 TRP A C 1
ATOM 950 O O . TRP A 1 122 ? 10.851 2.037 -24.208 1.00 96.88 122 TRP A O 1
ATOM 960 N N . VAL A 1 123 ? 10.821 0.967 -26.188 1.00 96.00 123 VAL A N 1
ATOM 961 C CA . VAL A 1 123 ? 11.503 -0.245 -25.725 1.00 96.00 123 VAL A CA 1
ATOM 962 C C . VAL A 1 123 ? 12.974 -0.175 -26.115 1.00 96.00 123 VAL A C 1
ATOM 964 O O . VAL A 1 123 ? 13.307 -0.070 -27.293 1.00 96.00 123 VAL A O 1
ATOM 967 N N . VAL A 1 124 ? 13.862 -0.240 -25.124 1.00 91.50 124 VAL A N 1
ATOM 968 C CA . VAL A 1 124 ? 15.305 -0.070 -25.308 1.00 91.50 124 VAL A CA 1
ATOM 969 C C . VAL A 1 124 ? 16.077 -1.224 -24.663 1.00 91.50 124 VAL A C 1
ATOM 971 O O . VAL A 1 124 ? 16.082 -1.405 -23.442 1.00 91.50 124 VAL A O 1
ATOM 974 N N . GLU A 1 125 ? 16.792 -1.994 -25.483 1.00 81.44 125 GLU A N 1
ATOM 975 C CA . GLU A 1 125 ? 17.662 -3.085 -25.014 1.00 81.44 125 GLU A CA 1
ATOM 976 C C . GLU A 1 125 ? 19.008 -2.595 -24.474 1.00 81.44 125 GLU A C 1
ATOM 978 O O . GLU A 1 125 ? 19.608 -3.249 -23.632 1.00 81.44 125 GLU A O 1
ATOM 983 N N . GLN A 1 126 ? 19.495 -1.436 -24.912 1.00 76.12 126 GLN A N 1
ATOM 984 C CA . GLN A 1 126 ? 20.680 -0.793 -24.352 1.00 76.12 126 GLN A CA 1
ATOM 985 C C . GLN A 1 126 ? 20.565 0.711 -24.555 1.00 76.12 126 GLN A C 1
ATOM 987 O O . GLN A 1 126 ? 20.268 1.159 -25.661 1.00 76.12 126 GLN A O 1
ATOM 992 N N . LEU A 1 127 ? 20.778 1.495 -23.496 1.00 75.00 127 LEU A N 1
ATOM 993 C CA . LEU A 1 127 ? 20.752 2.945 -23.635 1.00 75.00 127 LEU A CA 1
ATOM 994 C C . LEU A 1 127 ? 21.939 3.395 -24.500 1.00 75.00 127 LEU A C 1
ATOM 996 O O . LEU A 1 127 ? 23.082 3.100 -24.147 1.00 75.00 127 LEU A O 1
ATOM 1000 N N . PRO A 1 128 ? 21.701 4.134 -25.596 1.00 64.94 128 PRO A N 1
ATOM 1001 C CA . PRO A 1 128 ? 22.776 4.675 -26.424 1.00 64.94 128 PRO A CA 1
ATOM 1002 C C . PRO A 1 128 ? 23.461 5.899 -25.784 1.00 64.94 128 PRO A C 1
ATOM 1004 O O . PRO A 1 128 ? 24.447 6.399 -26.320 1.00 64.94 128 PRO A O 1
ATOM 1007 N N . GLY A 1 129 ? 22.942 6.399 -24.657 1.00 81.19 129 GLY A N 1
ATOM 1008 C CA . GLY A 1 129 ? 23.375 7.630 -24.000 1.00 81.19 129 GLY A CA 1
ATOM 1009 C C . GLY A 1 129 ? 22.860 7.738 -22.557 1.00 81.19 129 GLY A C 1
ATOM 1010 O O . GLY A 1 129 ? 22.566 6.711 -21.942 1.00 81.19 129 GLY A O 1
ATOM 1011 N N . PRO A 1 130 ? 22.776 8.955 -21.984 1.00 88.31 130 PRO A N 1
ATOM 1012 C CA . PRO A 1 130 ? 22.250 9.145 -20.634 1.00 88.31 130 PRO A CA 1
ATOM 1013 C C . PRO A 1 130 ? 20.780 8.716 -20.532 1.00 88.31 130 PRO A C 1
ATOM 1015 O O . PRO A 1 130 ? 20.069 8.640 -21.534 1.00 88.31 130 PRO A O 1
ATOM 1018 N N . VAL A 1 131 ? 20.321 8.461 -19.304 1.00 92.62 131 VAL A N 1
ATOM 1019 C CA . VAL A 1 131 ? 18.903 8.201 -19.023 1.00 92.62 131 VAL A CA 1
ATOM 1020 C C . VAL A 1 131 ? 18.070 9.403 -19.491 1.00 92.62 131 VAL A C 1
ATOM 1022 O O . VAL A 1 131 ? 18.410 10.525 -19.103 1.00 92.62 131 VAL A O 1
ATOM 1025 N N . PRO A 1 132 ? 16.996 9.197 -20.278 1.00 94.25 132 PRO A N 1
ATOM 1026 C CA . PRO A 1 132 ? 16.106 10.275 -20.698 1.00 94.25 132 PRO A CA 1
ATOM 1027 C C . PRO A 1 132 ? 15.605 11.091 -19.501 1.00 94.25 132 PRO A C 1
ATOM 1029 O O . PRO A 1 132 ? 15.151 10.546 -18.485 1.00 94.25 132 PRO A O 1
ATOM 1032 N N . ALA A 1 133 ? 15.724 12.412 -19.604 1.00 94.50 133 ALA A N 1
ATOM 1033 C CA . ALA A 1 133 ? 15.279 13.332 -18.568 1.00 94.50 133 ALA A CA 1
ATOM 1034 C C . ALA A 1 133 ? 13.799 13.684 -18.742 1.00 94.50 133 ALA A C 1
ATOM 1036 O O . ALA A 1 133 ? 13.117 13.926 -17.745 1.00 94.50 133 ALA A O 1
ATOM 1037 N N . HIS A 1 134 ? 13.323 13.668 -19.985 1.00 95.62 134 HIS A N 1
ATOM 1038 C CA . HIS A 1 134 ? 11.975 14.028 -20.388 1.00 95.62 134 HIS A CA 1
ATOM 1039 C C . HIS A 1 134 ? 11.467 13.070 -21.468 1.00 95.62 134 HIS A C 1
ATOM 1041 O O . HIS A 1 134 ? 12.252 12.492 -22.218 1.00 95.62 134 HIS A O 1
ATOM 1047 N N . VAL A 1 135 ? 10.148 12.918 -21.576 1.00 93.56 135 VAL A N 1
ATOM 1048 C CA . VAL A 1 135 ? 9.525 12.090 -22.622 1.00 93.56 135 VAL A CA 1
ATOM 1049 C C . VAL A 1 135 ? 9.931 12.516 -24.039 1.00 93.56 135 VAL A C 1
ATOM 1051 O O . VAL A 1 135 ? 10.173 11.668 -24.893 1.00 93.56 135 VAL A O 1
ATOM 1054 N N . ASP A 1 136 ? 10.092 13.820 -24.267 1.00 92.44 136 ASP A N 1
ATOM 1055 C CA . ASP A 1 136 ? 10.417 14.352 -25.593 1.00 92.44 136 ASP A CA 1
ATOM 1056 C C . ASP A 1 136 ? 11.847 14.040 -26.058 1.00 92.44 136 ASP A C 1
ATOM 1058 O O . ASP A 1 136 ? 12.113 14.086 -27.260 1.00 92.44 136 ASP A O 1
ATOM 1062 N N . ASP A 1 137 ? 12.743 13.636 -25.146 1.00 91.44 137 ASP A N 1
ATOM 1063 C CA . ASP A 1 137 ? 14.095 13.167 -25.487 1.00 91.44 137 ASP A CA 1
ATOM 1064 C C . ASP A 1 137 ? 14.058 11.897 -26.366 1.00 91.44 137 ASP A C 1
ATOM 1066 O O . ASP A 1 137 ? 15.061 11.524 -26.979 1.00 91.44 137 ASP A O 1
ATOM 1070 N N . LEU A 1 138 ? 12.904 11.220 -26.418 1.00 90.06 138 LEU A N 1
ATOM 1071 C CA . LEU A 1 138 ? 12.674 9.986 -27.163 1.00 90.06 138 LEU A CA 1
ATOM 1072 C C . LEU A 1 138 ? 11.792 10.170 -28.407 1.00 90.06 138 LEU A C 1
ATOM 1074 O O . LEU A 1 138 ? 11.545 9.191 -29.104 1.00 90.06 138 LEU A O 1
ATOM 1078 N N . ASN A 1 139 ? 11.340 11.386 -28.736 1.00 86.25 139 ASN A N 1
ATOM 1079 C CA . ASN A 1 139 ? 10.366 11.604 -29.820 1.00 86.25 139 ASN A CA 1
ATOM 1080 C C . ASN A 1 139 ? 10.845 11.140 -31.210 1.00 86.25 139 ASN A C 1
ATOM 1082 O O . ASN A 1 139 ? 10.023 10.766 -32.043 1.00 86.25 139 ASN A O 1
ATOM 1086 N N . ASP A 1 140 ? 12.157 11.120 -31.457 1.00 87.50 140 ASP A N 1
ATOM 1087 C CA . ASP A 1 140 ? 12.739 10.629 -32.716 1.00 87.50 140 ASP A CA 1
ATOM 1088 C C . ASP A 1 140 ? 12.961 9.100 -32.734 1.00 87.50 140 ASP A C 1
ATOM 1090 O O . ASP A 1 140 ? 13.437 8.544 -33.728 1.00 87.50 140 ASP A O 1
ATOM 1094 N N . GLN A 1 141 ? 12.656 8.405 -31.634 1.00 89.50 141 GLN A N 1
ATOM 1095 C CA . GLN A 1 141 ? 12.797 6.955 -31.500 1.00 89.50 141 GLN A CA 1
ATOM 1096 C C . GLN A 1 141 ? 11.474 6.245 -31.823 1.00 89.50 141 GLN A C 1
ATOM 1098 O O . GLN A 1 141 ? 10.404 6.759 -31.494 1.00 89.50 141 GLN A O 1
ATOM 1103 N N . PRO A 1 142 ? 11.514 5.041 -32.427 1.00 92.56 142 PRO A N 1
ATOM 1104 C CA . PRO A 1 142 ? 10.304 4.275 -32.695 1.00 92.56 142 PRO A CA 1
ATOM 1105 C C . PRO A 1 142 ? 9.612 3.860 -31.391 1.00 92.56 142 PRO A C 1
ATOM 1107 O O . PRO A 1 142 ? 10.261 3.399 -30.447 1.00 92.56 142 PRO A O 1
ATOM 1110 N N . THR A 1 143 ? 8.287 3.977 -31.366 1.00 96.25 143 THR A N 1
ATOM 1111 C CA . THR A 1 143 ? 7.440 3.487 -30.278 1.00 96.25 143 THR A CA 1
ATOM 1112 C C . THR A 1 143 ? 6.954 2.062 -30.551 1.00 96.25 143 THR A C 1
ATOM 1114 O O . THR A 1 143 ? 6.992 1.548 -31.670 1.00 96.25 143 THR A O 1
ATOM 1117 N N . THR A 1 144 ? 6.534 1.380 -29.492 1.00 97.50 144 THR A N 1
ATOM 1118 C CA . THR A 1 144 ? 5.852 0.083 -29.504 1.00 97.50 144 THR A CA 1
ATOM 1119 C C . THR A 1 144 ? 4.551 0.236 -28.730 1.00 97.50 144 THR A C 1
ATOM 1121 O O . THR A 1 144 ? 4.520 0.955 -27.729 1.00 97.50 144 THR A O 1
ATOM 1124 N N . SER A 1 145 ? 3.483 -0.436 -29.162 1.00 98.12 145 SER A N 1
ATOM 1125 C CA . SER A 1 145 ? 2.228 -0.389 -28.412 1.00 98.12 145 SER A CA 1
ATOM 1126 C C . SER A 1 145 ? 2.416 -1.004 -27.021 1.00 98.12 145 SER A C 1
ATOM 1128 O O . SER A 1 145 ? 3.096 -2.022 -26.861 1.00 98.12 145 SER A O 1
ATOM 1130 N N . MET A 1 146 ? 1.801 -0.416 -25.997 1.00 97.94 146 MET A N 1
ATOM 1131 C CA . MET A 1 146 ? 1.864 -0.943 -24.634 1.00 97.94 146 MET A CA 1
ATOM 1132 C C . MET A 1 146 ? 1.303 -2.369 -24.572 1.00 97.94 146 MET A C 1
ATOM 1134 O O . MET A 1 146 ? 1.866 -3.226 -23.897 1.00 97.94 146 MET A O 1
ATOM 1138 N N . ALA A 1 147 ? 0.260 -2.671 -25.350 1.00 97.25 147 ALA A N 1
ATOM 1139 C CA . ALA A 1 147 ? -0.286 -4.022 -25.469 1.00 97.25 147 ALA A CA 1
ATOM 1140 C C . ALA A 1 147 ? 0.750 -5.042 -25.985 1.00 97.25 147 ALA A C 1
ATOM 1142 O O . ALA A 1 147 ? 0.832 -6.154 -25.453 1.00 97.25 147 ALA A O 1
ATOM 1143 N N . ASP A 1 148 ? 1.576 -4.676 -26.972 1.00 97.81 148 ASP A N 1
ATOM 1144 C CA . ASP A 1 148 ? 2.656 -5.538 -27.466 1.00 97.81 148 ASP A CA 1
ATOM 1145 C C . ASP A 1 148 ? 3.774 -5.687 -26.430 1.00 97.81 148 ASP A C 1
ATOM 1147 O O . ASP A 1 148 ? 4.310 -6.785 -26.250 1.00 97.81 148 ASP A O 1
ATOM 1151 N N . VAL A 1 149 ? 4.107 -4.615 -25.699 1.00 97.69 149 VAL A N 1
ATOM 1152 C CA . VAL A 1 149 ? 5.072 -4.675 -24.590 1.00 97.69 149 VAL A CA 1
ATOM 1153 C C . VAL A 1 149 ? 4.596 -5.665 -23.528 1.00 97.69 149 VAL A C 1
ATOM 1155 O O . VAL A 1 149 ? 5.331 -6.596 -23.194 1.00 97.69 149 VAL A O 1
ATOM 1158 N N . LEU A 1 150 ? 3.361 -5.516 -23.047 1.00 97.62 150 LEU A N 1
ATOM 1159 C CA . LEU A 1 150 ? 2.775 -6.372 -22.015 1.00 97.62 150 LEU A CA 1
ATOM 1160 C C . LEU A 1 150 ? 2.612 -7.827 -22.480 1.00 97.62 150 LEU A C 1
ATOM 1162 O O . LEU A 1 150 ? 2.802 -8.744 -21.688 1.00 97.62 150 LEU A O 1
ATOM 1166 N N . SER A 1 151 ? 2.318 -8.059 -23.764 1.00 96.25 151 SER A N 1
ATOM 1167 C CA . SER A 1 151 ? 2.195 -9.414 -24.329 1.00 96.25 151 SER A CA 1
ATOM 1168 C C . SER A 1 151 ? 3.543 -10.112 -24.536 1.00 96.25 151 SER A C 1
ATOM 1170 O O . SER A 1 151 ? 3.619 -11.340 -24.552 1.00 96.25 151 SER A O 1
ATOM 1172 N N . SER A 1 152 ? 4.620 -9.350 -24.744 1.00 95.56 152 SER A N 1
ATOM 1173 C CA . SER A 1 152 ? 5.935 -9.897 -25.099 1.00 95.56 152 SER A CA 1
ATOM 1174 C C . SER A 1 152 ? 6.871 -10.121 -23.908 1.00 95.56 152 SER A C 1
ATOM 1176 O O . SER A 1 152 ? 7.849 -10.863 -24.063 1.00 95.56 152 SER A O 1
ATOM 1178 N N . HIS A 1 153 ? 6.565 -9.553 -22.736 1.00 96.94 153 HIS A N 1
ATOM 1179 C CA . HIS A 1 153 ? 7.366 -9.658 -21.512 1.00 96.94 153 HIS A CA 1
ATOM 1180 C C . HIS A 1 153 ? 6.595 -10.396 -20.417 1.00 96.94 153 HIS A C 1
ATOM 1182 O O . HIS A 1 153 ? 5.480 -10.025 -20.074 1.00 96.94 153 HIS A O 1
ATOM 1188 N N . GLN A 1 154 ? 7.195 -11.437 -19.839 1.00 97.25 154 GLN A N 1
ATOM 1189 C CA . GLN A 1 154 ? 6.517 -12.270 -18.841 1.00 97.25 154 GLN A CA 1
ATOM 1190 C C . GLN A 1 154 ? 6.717 -11.750 -17.419 1.00 97.25 154 GLN A C 1
ATOM 1192 O O . GLN A 1 154 ? 5.890 -12.026 -16.551 1.00 97.25 154 GLN A O 1
ATOM 1197 N N . LEU A 1 155 ? 7.803 -11.013 -17.181 1.00 97.94 155 LEU A N 1
ATOM 1198 C CA . LEU A 1 155 ? 8.163 -10.457 -15.881 1.00 97.94 155 LEU A CA 1
ATOM 1199 C C . LEU A 1 155 ? 8.363 -8.950 -16.012 1.00 97.94 155 LEU A C 1
ATOM 1201 O O . LEU A 1 155 ? 9.113 -8.500 -16.878 1.00 97.94 155 LEU A O 1
ATOM 1205 N N . ILE A 1 156 ? 7.720 -8.178 -15.145 1.00 98.50 156 ILE A N 1
ATOM 1206 C CA . ILE A 1 156 ? 7.776 -6.716 -15.161 1.00 98.50 156 ILE A CA 1
ATOM 1207 C C . ILE A 1 156 ? 8.194 -6.211 -13.780 1.00 98.50 156 ILE A C 1
ATOM 1209 O O . ILE A 1 156 ? 7.596 -6.568 -12.766 1.00 98.50 156 ILE A O 1
ATOM 1213 N N . LEU A 1 157 ? 9.208 -5.352 -13.738 1.00 98.38 157 LEU A N 1
ATOM 1214 C CA . LEU A 1 157 ? 9.540 -4.526 -12.579 1.00 98.38 157 LEU A CA 1
ATOM 1215 C C . LEU A 1 157 ? 9.171 -3.080 -12.911 1.00 98.38 157 LEU A C 1
ATOM 1217 O O . LEU A 1 157 ? 9.602 -2.573 -13.940 1.00 98.38 157 LEU A O 1
ATOM 1221 N N . ALA A 1 158 ? 8.405 -2.403 -12.059 1.00 98.06 158 ALA A N 1
ATOM 1222 C CA . ALA A 1 158 ? 7.958 -1.031 -12.308 1.00 98.06 158 ALA A CA 1
ATOM 1223 C C . ALA A 1 158 ? 8.276 -0.094 -11.128 1.00 98.06 158 ALA A C 1
ATOM 1225 O O . ALA A 1 158 ? 7.370 0.263 -10.369 1.00 98.06 158 ALA A O 1
ATOM 1226 N N . PRO A 1 159 ? 9.552 0.297 -10.932 1.00 97.19 159 PRO A N 1
ATOM 1227 C CA . PRO A 1 159 ? 9.938 1.351 -9.995 1.00 97.19 159 PRO A CA 1
ATOM 1228 C C . PRO A 1 159 ? 9.622 2.739 -10.575 1.00 97.19 159 PRO A C 1
ATOM 1230 O O . PRO A 1 159 ? 10.502 3.452 -11.057 1.00 97.19 159 PRO A O 1
ATOM 1233 N N . THR A 1 160 ? 8.349 3.122 -10.544 1.00 96.56 160 THR A N 1
ATOM 1234 C CA . THR A 1 160 ? 7.809 4.315 -11.219 1.00 96.56 160 THR A CA 1
ATOM 1235 C C . THR A 1 160 ? 7.508 5.447 -10.232 1.00 96.56 160 THR A C 1
ATOM 1237 O O . THR A 1 160 ? 7.438 5.237 -9.020 1.00 96.56 160 THR A O 1
ATOM 1240 N N . GLN A 1 161 ? 7.368 6.685 -10.712 1.00 95.50 161 GLN A N 1
ATOM 1241 C CA . GLN A 1 161 ? 6.882 7.801 -9.894 1.00 95.50 161 GLN A CA 1
ATOM 1242 C C . GLN A 1 161 ? 5.405 7.645 -9.570 1.00 95.50 161 GLN A C 1
ATOM 1244 O O . GLN A 1 161 ? 5.036 7.758 -8.403 1.00 95.50 161 GLN A O 1
ATOM 1249 N N . PHE A 1 162 ? 4.587 7.366 -10.580 1.00 94.31 162 PHE A N 1
ATOM 1250 C CA . PHE A 1 162 ? 3.167 7.110 -10.392 1.00 94.31 162 PHE A CA 1
ATOM 1251 C C . PHE A 1 162 ? 2.892 5.613 -10.312 1.00 94.31 162 PHE A C 1
ATOM 1253 O O . PHE A 1 162 ? 3.470 4.817 -11.055 1.00 94.31 162 PHE A O 1
ATOM 1260 N N . SER A 1 163 ? 1.997 5.209 -9.411 1.00 94.31 163 SER A N 1
ATOM 1261 C CA . SER A 1 163 ? 1.610 3.805 -9.264 1.00 94.31 163 SER A CA 1
ATOM 1262 C C . SER A 1 163 ? 0.994 3.257 -10.542 1.00 94.31 163 SER A C 1
ATOM 1264 O O . SER A 1 163 ? -0.103 3.642 -10.921 1.00 94.31 163 SER A O 1
ATOM 1266 N N . ALA A 1 164 ? 1.664 2.279 -11.149 1.00 95.38 164 ALA A N 1
ATOM 1267 C CA . ALA A 1 164 ? 1.113 1.458 -12.224 1.00 95.38 164 ALA A CA 1
ATOM 1268 C C . ALA A 1 164 ? 0.382 0.208 -11.689 1.00 95.38 164 ALA A C 1
ATOM 1270 O O . ALA A 1 164 ? 0.082 -0.711 -12.445 1.00 95.38 164 ALA A O 1
ATOM 1271 N N . THR A 1 165 ? 0.116 0.129 -10.380 1.00 94.31 165 THR A N 1
ATOM 1272 C CA . THR A 1 165 ? -0.406 -1.088 -9.737 1.00 94.31 165 THR A CA 1
ATOM 1273 C C . THR A 1 165 ? -1.792 -1.467 -10.250 1.00 94.31 165 THR A C 1
ATOM 1275 O O . THR A 1 165 ? -1.980 -2.605 -10.672 1.00 94.31 165 THR A O 1
ATOM 1278 N N . ALA A 1 166 ? -2.756 -0.540 -10.253 1.00 92.56 166 ALA A N 1
ATOM 1279 C CA . ALA A 1 166 ? -4.101 -0.822 -10.758 1.00 92.56 166 ALA A CA 1
ATOM 1280 C C . ALA A 1 166 ? -4.133 -1.201 -12.254 1.00 92.56 166 ALA A C 1
ATOM 1282 O O . ALA A 1 166 ? -4.655 -2.279 -12.554 1.00 92.56 166 ALA A O 1
ATOM 1283 N N . PRO A 1 167 ? -3.548 -0.421 -13.191 1.00 95.31 167 PRO A N 1
ATOM 1284 C CA . PRO A 1 167 ? -3.588 -0.791 -14.606 1.00 95.31 167 PRO A CA 1
ATOM 1285 C C . PRO A 1 167 ? -2.853 -2.112 -14.879 1.00 95.31 167 PRO A C 1
ATOM 1287 O O . PRO A 1 167 ? -3.350 -2.941 -15.641 1.00 95.31 167 PRO A O 1
ATOM 1290 N N . LEU A 1 168 ? -1.727 -2.386 -14.205 1.00 97.56 168 LEU A N 1
ATOM 1291 C CA . LEU A 1 168 ? -1.031 -3.668 -14.359 1.00 97.56 168 LEU A CA 1
ATOM 1292 C C . LEU A 1 168 ? -1.810 -4.838 -13.743 1.00 97.56 168 LEU A C 1
ATOM 1294 O O . LEU A 1 168 ? -1.793 -5.918 -14.322 1.00 97.56 168 LEU A O 1
ATOM 1298 N N . LYS A 1 169 ? -2.543 -4.651 -12.635 1.00 95.31 169 LYS A N 1
ATOM 1299 C CA . LYS A 1 169 ? -3.457 -5.679 -12.093 1.00 95.31 169 LYS A CA 1
ATOM 1300 C C . LYS A 1 169 ? -4.591 -6.011 -13.067 1.00 95.31 169 LYS A C 1
ATOM 1302 O O . LYS A 1 169 ? -4.953 -7.177 -13.184 1.00 95.31 169 LYS A O 1
ATOM 1307 N N . ILE A 1 170 ? -5.127 -5.015 -13.776 1.00 95.06 170 ILE A N 1
ATOM 1308 C CA . ILE A 1 170 ? -6.183 -5.206 -14.786 1.00 95.06 170 ILE A CA 1
ATOM 1309 C C . ILE A 1 170 ? -5.636 -5.918 -16.032 1.00 95.06 170 ILE A C 1
ATOM 1311 O O . ILE A 1 170 ? -6.296 -6.804 -16.583 1.00 95.06 170 ILE A O 1
ATOM 1315 N N . ALA A 1 171 ? -4.433 -5.547 -16.475 1.00 97.00 171 ALA A N 1
ATOM 1316 C CA . ALA A 1 171 ? -3.825 -6.075 -17.692 1.00 97.00 171 ALA A CA 1
ATOM 1317 C C . ALA A 1 171 ? -3.172 -7.456 -17.505 1.00 97.00 171 ALA A C 1
ATOM 1319 O O . ALA A 1 171 ? -3.162 -8.259 -18.441 1.00 97.00 171 ALA A O 1
ATOM 1320 N N . ALA A 1 172 ? -2.650 -7.772 -16.314 1.00 97.81 172 ALA A N 1
ATOM 1321 C CA . ALA A 1 172 ? -1.900 -9.007 -16.083 1.00 97.81 172 ALA A CA 1
ATOM 1322 C C . ALA A 1 172 ? -2.696 -10.274 -16.455 1.00 97.81 172 ALA A C 1
ATOM 1324 O O . ALA A 1 172 ? -2.161 -11.077 -17.220 1.00 97.81 172 ALA A O 1
ATOM 1325 N N . PRO A 1 173 ? -3.966 -10.471 -16.044 1.00 97.31 173 PRO A N 1
ATOM 1326 C CA . PRO A 1 173 ? -4.740 -11.652 -16.439 1.00 97.31 173 PRO A CA 1
ATOM 1327 C C . PRO A 1 173 ? -4.950 -11.788 -17.953 1.00 97.31 173 PRO A C 1
ATOM 1329 O O . PRO A 1 173 ? -5.126 -12.899 -18.446 1.00 97.31 173 PRO A O 1
ATOM 1332 N N . GLN A 1 174 ? -4.932 -10.673 -18.688 1.00 97.06 174 GLN A N 1
ATOM 1333 C CA . GLN A 1 174 ? -5.183 -10.634 -20.132 1.00 97.06 174 GLN A CA 1
ATOM 1334 C C . GLN A 1 174 ? -3.938 -11.031 -20.936 1.00 97.06 174 GLN A C 1
ATOM 1336 O O . GLN A 1 174 ? -4.045 -11.718 -21.948 1.00 97.06 174 GLN A O 1
ATOM 1341 N N . HIS A 1 175 ? -2.758 -10.630 -20.459 1.00 96.94 175 HIS A N 1
ATOM 1342 C CA . HIS A 1 175 ? -1.474 -10.846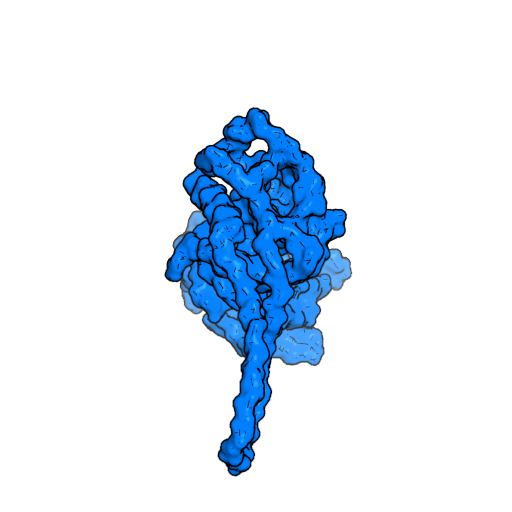 -21.136 1.00 96.94 175 HIS A CA 1
ATOM 1343 C C . HIS A 1 175 ? -0.597 -11.923 -20.469 1.00 96.94 175 HIS A C 1
ATOM 1345 O O . HIS A 1 175 ? 0.455 -12.279 -20.991 1.00 96.94 175 HIS A O 1
ATOM 1351 N N . LEU A 1 176 ? -1.033 -12.464 -19.326 1.00 96.56 176 LEU A N 1
ATOM 1352 C CA . LEU A 1 176 ? -0.385 -13.523 -18.541 1.00 96.56 176 LEU A CA 1
ATOM 1353 C C . LEU A 1 176 ? 1.032 -13.199 -18.027 1.00 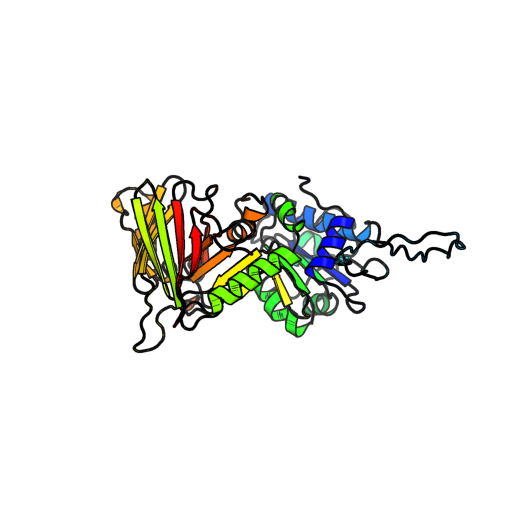96.56 176 LEU A C 1
ATOM 1355 O O . LEU A 1 176 ? 1.767 -14.112 -17.634 1.00 96.56 176 LEU A O 1
ATOM 1359 N N . PHE A 1 177 ? 1.406 -11.918 -17.961 1.00 97.81 177 PHE A N 1
ATOM 1360 C CA . PHE A 1 177 ? 2.637 -11.479 -17.298 1.00 97.81 177 PHE A CA 1
ATOM 1361 C C . PHE A 1 177 ? 2.492 -11.476 -15.771 1.00 97.81 177 PHE A C 1
ATOM 1363 O O . PHE A 1 177 ? 1.401 -11.624 -15.216 1.00 97.81 177 PHE A O 1
ATOM 1370 N N . ARG A 1 178 ? 3.618 -11.298 -15.082 1.00 98.25 178 ARG A N 1
ATOM 1371 C CA . ARG A 1 178 ? 3.691 -11.021 -13.646 1.00 98.25 178 ARG A CA 1
ATOM 1372 C C . ARG A 1 178 ? 4.422 -9.713 -13.411 1.00 98.25 178 ARG A C 1
ATOM 1374 O O . ARG A 1 178 ? 5.450 -9.480 -14.042 1.00 98.25 178 ARG A O 1
ATOM 1381 N N . ALA A 1 179 ? 3.904 -8.865 -12.527 1.00 98.25 179 ALA A N 1
ATOM 1382 C CA . ALA A 1 179 ? 4.478 -7.540 -12.301 1.00 98.25 179 ALA A CA 1
ATOM 1383 C C . ALA A 1 179 ? 4.700 -7.222 -10.823 1.00 98.25 179 ALA A C 1
ATOM 1385 O O . ALA A 1 179 ? 3.793 -7.374 -10.010 1.00 98.25 179 ALA A O 1
ATOM 1386 N N . ALA A 1 180 ? 5.887 -6.711 -10.505 1.00 97.75 180 ALA A N 1
ATOM 1387 C CA . ALA A 1 180 ? 6.190 -6.080 -9.230 1.00 97.75 180 ALA A CA 1
ATOM 1388 C C . ALA A 1 180 ? 6.239 -4.557 -9.406 1.00 97.75 180 ALA A C 1
ATOM 1390 O O . ALA A 1 180 ? 7.150 -4.025 -10.047 1.00 97.75 180 ALA A O 1
ATOM 1391 N N . THR A 1 181 ? 5.263 -3.853 -8.842 1.00 97.44 181 THR A N 1
ATOM 1392 C CA . THR A 1 181 ? 5.154 -2.392 -8.918 1.00 97.44 181 THR A CA 1
ATOM 1393 C C . THR A 1 181 ? 5.722 -1.737 -7.666 1.00 97.44 181 THR A C 1
ATOM 1395 O O . THR A 1 181 ? 5.500 -2.203 -6.551 1.00 97.44 181 THR A O 1
ATOM 1398 N N . MET A 1 182 ? 6.472 -0.651 -7.836 1.00 96.94 182 MET A N 1
ATOM 1399 C CA . MET A 1 182 ? 7.182 0.017 -6.741 1.00 96.94 182 MET A CA 1
ATOM 1400 C C . MET A 1 182 ? 7.005 1.545 -6.859 1.00 96.94 182 MET A C 1
ATOM 1402 O O . MET A 1 182 ? 7.964 2.261 -7.162 1.00 96.94 182 MET A O 1
ATOM 1406 N N . PRO A 1 183 ? 5.770 2.066 -6.705 1.00 94.88 183 PRO A N 1
ATOM 1407 C CA . PRO A 1 183 ? 5.512 3.502 -6.791 1.00 94.88 183 PRO A CA 1
ATOM 1408 C C . PRO A 1 183 ? 6.323 4.285 -5.769 1.00 94.88 183 PRO A C 1
ATOM 1410 O O . PRO A 1 183 ? 6.385 3.924 -4.600 1.00 94.88 183 PRO A O 1
ATOM 1413 N N . GLY A 1 184 ? 6.944 5.377 -6.195 1.00 93.12 184 GLY A N 1
ATOM 1414 C CA . GLY A 1 184 ? 7.705 6.213 -5.275 1.00 93.12 184 GLY A CA 1
ATOM 1415 C C . G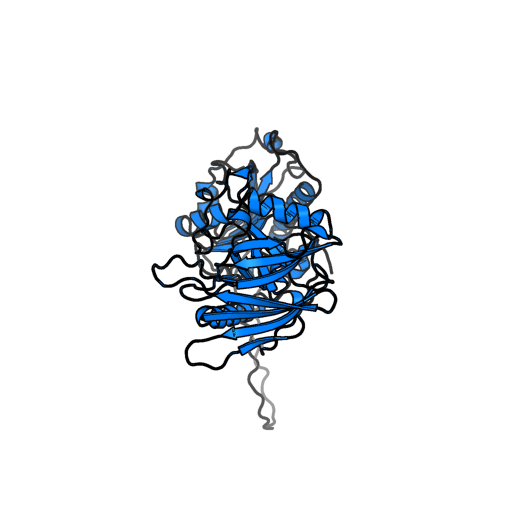LY A 1 184 ? 9.032 5.594 -4.818 1.00 93.12 184 GLY A C 1
ATOM 1416 O O . GLY A 1 184 ? 9.812 6.301 -4.183 1.00 93.12 184 GLY A O 1
ATOM 1417 N N . PHE A 1 185 ? 9.358 4.355 -5.220 1.00 94.88 185 PHE A N 1
ATOM 1418 C CA . PHE A 1 185 ? 10.487 3.578 -4.700 1.00 94.88 185 PHE A CA 1
ATOM 1419 C C . PHE A 1 185 ? 11.797 4.364 -4.648 1.00 94.88 185 PHE A C 1
ATOM 1421 O O . PHE A 1 185 ? 12.157 5.079 -5.590 1.00 94.88 185 PHE A O 1
ATOM 1428 N N . SER A 1 186 ? 12.519 4.205 -3.542 1.00 93.94 186 SER A N 1
ATOM 1429 C CA . SER A 1 186 ? 13.786 4.876 -3.278 1.00 93.94 186 SER A CA 1
ATOM 1430 C C . SER A 1 186 ? 14.863 3.864 -2.891 1.00 93.94 186 SER A C 1
ATOM 1432 O O . SER A 1 186 ? 14.591 2.735 -2.479 1.00 93.94 186 SER A O 1
ATOM 1434 N N . ALA A 1 187 ? 16.123 4.280 -2.984 1.00 93.62 187 ALA A N 1
ATOM 1435 C CA . ALA A 1 187 ? 17.255 3.440 -2.609 1.00 93.62 187 ALA A CA 1
ATOM 1436 C C . ALA A 1 187 ? 17.284 3.086 -1.103 1.00 93.62 187 ALA A C 1
ATOM 1438 O O . ALA A 1 187 ? 17.963 2.142 -0.692 1.00 93.62 187 ALA A O 1
ATOM 1439 N N . GLU A 1 188 ? 16.542 3.820 -0.272 1.00 93.56 188 GLU A N 1
ATOM 1440 C CA . GLU A 1 188 ? 16.387 3.543 1.160 1.00 93.56 188 GLU A CA 1
ATOM 1441 C C . GLU A 1 188 ? 15.532 2.294 1.413 1.00 93.56 188 GLU A C 1
ATOM 1443 O O . GLU A 1 188 ? 15.735 1.621 2.417 1.00 93.56 188 GLU A O 1
ATOM 1448 N N . MET A 1 189 ? 14.673 1.907 0.462 1.00 95.19 189 MET A N 1
ATOM 1449 C CA . MET A 1 189 ? 13.826 0.709 0.550 1.00 95.19 189 MET A CA 1
ATOM 1450 C C . MET A 1 189 ? 14.532 -0.592 0.142 1.00 95.19 189 MET A C 1
ATOM 1452 O O . MET A 1 189 ? 14.021 -1.686 0.380 1.00 95.19 189 MET A O 1
ATOM 1456 N N . ILE A 1 190 ? 15.715 -0.513 -0.475 1.00 94.88 190 ILE A N 1
ATOM 1457 C CA . ILE A 1 190 ? 16.463 -1.683 -0.963 1.00 94.88 190 ILE A CA 1
ATOM 1458 C C . ILE A 1 190 ? 16.709 -2.766 0.106 1.00 94.88 190 ILE A C 1
ATOM 1460 O O . ILE A 1 190 ? 16.640 -3.947 -0.246 1.00 94.88 190 ILE A O 1
ATOM 1464 N N . PRO A 1 191 ? 16.974 -2.454 1.392 1.00 93.50 191 PRO A N 1
ATOM 1465 C CA . PRO A 1 191 ? 17.071 -3.477 2.432 1.00 93.50 191 PRO A CA 1
ATOM 1466 C C . PRO A 1 191 ? 15.849 -4.405 2.491 1.00 93.50 191 PRO A C 1
ATOM 1468 O O . PRO A 1 191 ? 16.025 -5.614 2.633 1.00 93.50 191 PRO A O 1
ATOM 1471 N N . ALA A 1 192 ? 14.636 -3.887 2.272 1.00 94.69 192 ALA A N 1
ATOM 1472 C CA . ALA A 1 192 ? 13.414 -4.689 2.268 1.00 94.69 192 ALA A CA 1
ATOM 1473 C C . ALA A 1 192 ? 13.333 -5.660 1.069 1.00 94.69 192 ALA A C 1
ATOM 1475 O O . ALA A 1 192 ? 12.726 -6.725 1.162 1.00 94.69 192 ALA A O 1
ATOM 1476 N N . LEU A 1 193 ? 14.009 -5.368 -0.050 1.00 95.00 193 LEU A N 1
ATOM 1477 C CA . LEU A 1 193 ? 14.114 -6.291 -1.192 1.00 95.00 193 LEU A CA 1
ATOM 1478 C C . LEU A 1 193 ? 15.070 -7.470 -0.926 1.00 95.00 193 LEU A C 1
ATOM 1480 O O . LEU A 1 193 ? 15.013 -8.495 -1.608 1.00 95.00 193 LEU A O 1
ATOM 1484 N N . ARG A 1 194 ? 15.949 -7.367 0.078 1.00 93.81 194 ARG A N 1
ATOM 1485 C CA . ARG A 1 194 ? 16.881 -8.450 0.441 1.00 93.81 194 ARG A CA 1
ATOM 1486 C C . ARG A 1 194 ? 16.252 -9.515 1.332 1.00 93.81 194 ARG A C 1
ATOM 1488 O O . ARG A 1 194 ? 16.772 -10.629 1.377 1.00 93.81 194 ARG A O 1
ATOM 1495 N N . LEU A 1 195 ? 15.148 -9.193 1.999 1.00 94.00 195 LEU A N 1
ATOM 1496 C CA . LEU A 1 195 ? 14.496 -10.073 2.965 1.00 94.00 195 LEU A CA 1
ATOM 1497 C C . LEU A 1 195 ? 14.015 -11.390 2.348 1.00 94.00 195 LEU A C 1
ATOM 1499 O O . LEU A 1 195 ? 13.877 -11.521 1.131 1.00 94.00 195 LEU A O 1
ATOM 1503 N N . ASP A 1 196 ? 13.783 -12.385 3.202 1.00 92.75 196 ASP A N 1
ATOM 1504 C CA . ASP A 1 196 ? 13.209 -13.659 2.783 1.00 92.75 196 ASP A CA 1
ATOM 1505 C C . ASP A 1 196 ? 11.694 -13.527 2.591 1.00 92.75 196 ASP A C 1
ATOM 1507 O O . ASP A 1 196 ? 10.911 -13.628 3.536 1.00 92.75 196 ASP A O 1
ATOM 1511 N N . TYR A 1 197 ? 11.289 -13.331 1.337 1.00 93.31 197 TYR A N 1
ATOM 1512 C CA . TYR A 1 197 ? 9.884 -13.254 0.942 1.00 93.31 197 TYR A CA 1
ATOM 1513 C C . TYR A 1 197 ? 9.107 -14.548 1.216 1.00 93.31 197 TYR A C 1
ATOM 1515 O O . TYR A 1 197 ? 7.889 -14.502 1.328 1.00 93.31 197 TYR A O 1
ATOM 1523 N N . THR A 1 198 ? 9.775 -15.697 1.380 1.00 93.50 198 THR A N 1
ATOM 1524 C CA . THR A 1 198 ? 9.095 -16.941 1.773 1.00 93.50 198 THR A CA 1
ATOM 1525 C C . THR A 1 198 ? 8.604 -16.847 3.212 1.00 93.50 198 THR A C 1
ATOM 1527 O O . THR A 1 198 ? 7.443 -17.144 3.486 1.00 93.50 198 THR A O 1
ATOM 1530 N N . GLU A 1 199 ? 9.468 -16.399 4.125 1.00 96.12 199 GLU A N 1
ATOM 1531 C CA . GLU A 1 199 ? 9.101 -16.196 5.528 1.00 96.12 199 GLU A CA 1
ATOM 1532 C C . GLU A 1 199 ? 8.125 -15.025 5.682 1.00 96.12 199 GLU A C 1
ATOM 1534 O O . GLU A 1 199 ? 7.141 -15.160 6.405 1.00 96.12 199 GLU A O 1
ATOM 1539 N N . ILE A 1 200 ? 8.327 -13.910 4.967 1.00 96.88 200 ILE A N 1
ATOM 1540 C CA . ILE A 1 200 ? 7.367 -12.790 4.960 1.00 96.88 200 ILE A CA 1
ATOM 1541 C C . ILE A 1 200 ? 5.987 -13.279 4.518 1.00 96.88 200 ILE A C 1
ATOM 1543 O O . ILE A 1 200 ? 5.009 -13.060 5.231 1.00 96.88 200 ILE A O 1
ATOM 1547 N N . ASN A 1 201 ? 5.902 -13.988 3.388 1.00 96.50 201 ASN A N 1
ATOM 1548 C CA . ASN A 1 201 ? 4.634 -14.504 2.889 1.00 96.50 201 ASN A CA 1
ATOM 1549 C C . ASN A 1 201 ? 3.996 -15.475 3.881 1.00 96.50 201 ASN A C 1
ATOM 1551 O O . ASN A 1 201 ? 2.801 -15.393 4.115 1.00 96.50 201 ASN A O 1
ATOM 1555 N N . ARG A 1 202 ? 4.772 -16.360 4.515 1.00 97.56 202 ARG A N 1
ATOM 1556 C CA . ARG A 1 202 ? 4.251 -17.282 5.534 1.00 97.56 202 ARG A CA 1
ATOM 1557 C C . ARG A 1 202 ? 3.599 -16.540 6.706 1.00 97.56 202 ARG A C 1
ATOM 1559 O O . ARG A 1 202 ? 2.526 -16.940 7.147 1.00 97.56 202 ARG A O 1
ATOM 1566 N N . ARG A 1 203 ? 4.228 -15.464 7.194 1.00 98.12 203 ARG A N 1
ATOM 1567 C CA . ARG A 1 203 ? 3.679 -14.624 8.273 1.00 98.12 203 ARG A CA 1
ATOM 1568 C C . ARG A 1 203 ? 2.416 -13.892 7.847 1.00 98.12 203 ARG A C 1
ATOM 1570 O O . ARG A 1 203 ? 1.449 -13.870 8.596 1.00 98.12 203 ARG A O 1
ATOM 1577 N N . VAL A 1 204 ? 2.439 -13.317 6.650 1.00 98.19 204 VAL A N 1
ATOM 1578 C CA . VAL A 1 204 ? 1.299 -12.618 6.054 1.00 98.19 204 VAL A CA 1
ATOM 1579 C C . VAL A 1 204 ? 0.111 -13.566 5.870 1.00 98.19 204 VAL A C 1
ATOM 1581 O O . VAL A 1 204 ? -0.976 -13.269 6.340 1.00 98.19 204 VAL A O 1
ATOM 1584 N N . GLU A 1 205 ? 0.302 -14.747 5.285 1.00 98.12 205 GLU A N 1
ATOM 1585 C CA . GLU A 1 205 ? -0.792 -15.716 5.112 1.00 98.12 205 GLU A CA 1
ATOM 1586 C C . GLU A 1 205 ? -1.377 -16.172 6.457 1.00 98.12 205 GLU A C 1
ATOM 1588 O O . GLU A 1 205 ? -2.592 -16.267 6.599 1.00 98.12 205 GLU A O 1
ATOM 1593 N N . LEU A 1 206 ? -0.543 -16.358 7.487 1.00 98.50 206 LEU A N 1
ATOM 1594 C CA . LEU A 1 206 ? -1.038 -16.665 8.831 1.00 98.50 206 LEU A CA 1
ATOM 1595 C C . LEU A 1 206 ? -1.930 -15.542 9.380 1.00 98.50 206 LEU A C 1
ATOM 1597 O O . LEU A 1 206 ? -2.991 -15.809 9.944 1.00 98.50 206 LEU A O 1
ATOM 1601 N N . LEU A 1 207 ? -1.517 -14.280 9.230 1.00 98.69 207 LEU A N 1
ATOM 1602 C CA . LEU A 1 207 ? -2.321 -13.131 9.655 1.00 98.69 207 LEU A CA 1
ATOM 1603 C C . LEU A 1 207 ? -3.620 -13.026 8.850 1.00 98.69 207 LEU A C 1
ATOM 1605 O O . LEU A 1 207 ? -4.661 -12.707 9.426 1.00 98.69 207 LEU A O 1
ATOM 1609 N N . LYS A 1 208 ? -3.576 -13.338 7.551 1.00 98.56 208 LYS A N 1
ATOM 1610 C CA . LYS A 1 208 ? -4.757 -13.414 6.689 1.00 98.56 208 LYS A CA 1
ATOM 1611 C C . LYS A 1 208 ? -5.748 -14.449 7.203 1.00 98.56 208 LYS A C 1
ATOM 1613 O O . LYS A 1 208 ? -6.915 -14.105 7.361 1.00 98.56 208 LYS A O 1
ATOM 1618 N N . ASP A 1 209 ? -5.298 -15.666 7.494 1.00 98.31 209 ASP A N 1
ATOM 1619 C CA . ASP A 1 209 ? -6.163 -16.731 8.008 1.00 98.31 209 ASP A CA 1
ATOM 1620 C C . ASP A 1 209 ? -6.838 -16.313 9.325 1.00 98.31 209 ASP A C 1
ATOM 1622 O O . ASP A 1 209 ? -8.038 -16.518 9.512 1.00 98.31 209 ASP A O 1
ATOM 1626 N N . LEU A 1 210 ? -6.095 -15.651 10.221 1.00 98.50 210 LEU A N 1
ATOM 1627 C CA . LEU A 1 210 ? -6.653 -15.119 11.466 1.00 98.50 210 LEU A CA 1
ATOM 1628 C C . LEU A 1 210 ? -7.707 -14.031 11.221 1.00 98.50 210 LEU A C 1
ATOM 1630 O O . LEU A 1 210 ? -8.753 -14.049 11.868 1.00 98.50 210 LEU A O 1
ATOM 1634 N N . LEU A 1 211 ? -7.448 -13.082 10.318 1.00 98.50 211 LEU A N 1
ATOM 1635 C CA . LEU A 1 211 ? -8.398 -12.012 10.005 1.00 98.50 211 LEU A CA 1
ATOM 1636 C C . LEU A 1 211 ? -9.630 -12.522 9.247 1.00 98.50 211 LEU A C 1
ATOM 1638 O O . LEU A 1 211 ? -10.727 -12.037 9.498 1.00 98.50 211 LEU A O 1
ATOM 1642 N N . ASP A 1 212 ? -9.480 -13.523 8.379 1.00 98.06 212 ASP A N 1
ATOM 1643 C CA . ASP A 1 212 ? -10.583 -14.137 7.630 1.00 98.06 212 ASP A CA 1
ATOM 1644 C C . ASP A 1 212 ? -11.629 -14.813 8.527 1.00 98.06 212 ASP A C 1
ATOM 1646 O O . ASP A 1 212 ? -12.774 -15.003 8.092 1.00 98.06 212 ASP A O 1
ATOM 1650 N N . GLU A 1 213 ? -11.224 -15.231 9.728 1.00 98.00 213 GLU A N 1
ATOM 1651 C CA . GLU A 1 213 ? -12.085 -15.826 10.752 1.00 98.00 213 GLU A CA 1
ATOM 1652 C C . GLU A 1 213 ? -12.566 -14.818 11.805 1.00 98.00 213 GLU A C 1
ATOM 1654 O O . GLU A 1 213 ? -13.538 -15.090 12.518 1.00 98.00 213 GLU A O 1
ATOM 1659 N N . ALA A 1 214 ? -11.871 -13.690 11.955 1.00 98.56 214 ALA A N 1
ATOM 1660 C CA . ALA A 1 214 ? -12.160 -12.724 13.000 1.00 98.56 214 ALA A CA 1
ATOM 1661 C C . ALA A 1 214 ? -13.477 -11.982 12.731 1.00 98.56 214 ALA A C 1
ATOM 1663 O O . ALA A 1 214 ? -13.787 -11.591 11.612 1.00 98.56 214 ALA A O 1
ATOM 1664 N N . THR A 1 215 ? -14.248 -11.743 13.789 1.00 98.62 215 THR A N 1
ATOM 1665 C CA . THR A 1 215 ? -15.483 -10.947 13.737 1.00 98.62 215 THR A CA 1
ATOM 1666 C C . THR A 1 215 ? -15.263 -9.511 14.193 1.00 98.62 215 THR A C 1
ATOM 1668 O O . THR A 1 215 ? -16.056 -8.640 13.860 1.00 98.62 215 THR A O 1
ATOM 1671 N N . ALA A 1 216 ? -14.210 -9.249 14.970 1.00 98.75 216 ALA A N 1
ATOM 1672 C CA . ALA A 1 216 ? -13.843 -7.906 15.404 1.00 98.75 216 ALA A CA 1
ATOM 1673 C C . ALA A 1 216 ? -12.360 -7.828 15.785 1.00 98.75 216 ALA A C 1
ATOM 1675 O O . ALA A 1 216 ? -11.765 -8.822 16.217 1.00 98.75 216 ALA A O 1
ATOM 1676 N N . ALA A 1 217 ? -11.798 -6.625 15.699 1.00 98.88 217 ALA A N 1
ATOM 1677 C CA . ALA A 1 217 ? -10.519 -6.257 16.288 1.00 98.88 217 ALA A CA 1
ATOM 1678 C C . ALA A 1 217 ? -10.732 -5.191 17.373 1.00 98.88 217 ALA A C 1
ATOM 1680 O O . ALA A 1 217 ? -11.246 -4.110 17.101 1.00 98.88 217 ALA A O 1
ATOM 1681 N N . GLU A 1 218 ? -10.331 -5.491 18.607 1.00 98.88 218 GLU A N 1
ATOM 1682 C CA . GLU A 1 218 ? -10.385 -4.564 19.742 1.00 98.88 218 GLU A CA 1
ATOM 1683 C C . GLU A 1 218 ? -8.982 -4.069 20.085 1.00 98.88 218 GLU A C 1
ATOM 1685 O O . GLU A 1 218 ? -8.060 -4.858 20.311 1.00 98.88 218 GLU A O 1
ATOM 1690 N N . PHE A 1 219 ? -8.834 -2.757 20.189 1.00 98.88 219 PHE A N 1
ATOM 1691 C CA . PHE A 1 219 ? -7.575 -2.085 20.455 1.00 98.88 219 PHE A CA 1
ATOM 1692 C C . PHE A 1 219 ? -7.633 -1.354 21.785 1.00 98.88 219 PHE A C 1
ATOM 1694 O O . PHE A 1 219 ? -8.637 -0.731 22.130 1.00 98.88 219 PHE A O 1
ATOM 1701 N N . VAL A 1 220 ? -6.504 -1.367 22.488 1.00 98.81 220 VAL A N 1
ATOM 1702 C CA . VAL A 1 220 ? -6.202 -0.384 23.524 1.00 98.81 220 VAL A CA 1
ATOM 1703 C C . VAL A 1 220 ? -4.946 0.351 23.093 1.00 98.81 220 VAL A C 1
ATOM 1705 O O . VAL A 1 220 ? -3.878 -0.253 22.955 1.00 98.81 220 VAL A O 1
ATOM 1708 N N . PHE A 1 221 ? -5.073 1.653 22.894 1.00 98.75 221 PHE A N 1
ATOM 1709 C CA . PHE A 1 221 ? -3.971 2.569 22.654 1.00 98.75 221 PHE A CA 1
ATOM 1710 C C . PHE A 1 221 ? -3.628 3.307 23.943 1.00 98.75 221 PHE A C 1
ATOM 1712 O O . PHE A 1 221 ? -4.499 3.570 24.767 1.00 98.75 221 PHE A O 1
ATOM 1719 N N . VAL A 1 222 ? -2.361 3.671 24.103 1.00 98.56 222 VAL A N 1
ATOM 1720 C CA . VAL A 1 222 ? -1.909 4.632 25.108 1.00 98.56 222 VAL A CA 1
ATOM 1721 C C . VAL A 1 222 ? -1.325 5.824 24.371 1.00 98.56 222 VAL A C 1
ATOM 1723 O O . VAL A 1 222 ? -0.367 5.654 23.619 1.00 98.56 222 VAL A O 1
ATOM 1726 N N . ALA A 1 223 ? -1.871 7.014 24.602 1.00 97.62 223 ALA A N 1
ATOM 1727 C CA . ALA A 1 223 ? -1.289 8.265 24.130 1.00 97.62 223 ALA A CA 1
ATOM 1728 C C . ALA A 1 223 ? -1.192 9.256 25.292 1.00 97.62 223 ALA A C 1
ATOM 1730 O O . ALA A 1 223 ? -2.150 9.430 26.042 1.00 97.62 223 ALA A O 1
ATOM 1731 N N . ASP A 1 224 ? -0.004 9.830 25.492 1.00 93.75 224 ASP A N 1
ATOM 1732 C CA . ASP A 1 224 ? 0.324 10.722 26.618 1.00 93.75 224 ASP A CA 1
ATOM 1733 C C . ASP A 1 224 ? -0.110 10.200 28.003 1.00 93.75 224 ASP A C 1
ATOM 1735 O O . ASP A 1 224 ? -0.561 10.949 28.869 1.00 93.75 224 ASP A O 1
ATOM 1739 N N . ASN A 1 225 ? 0.078 8.898 28.239 1.00 93.94 225 ASN A N 1
ATOM 1740 C CA . ASN A 1 225 ? -0.303 8.181 29.467 1.00 93.94 225 ASN A CA 1
ATOM 1741 C C . ASN A 1 225 ? -1.814 8.000 29.691 1.00 93.94 225 ASN A C 1
ATOM 1743 O O . ASN A 1 225 ? -2.206 7.558 30.770 1.00 93.94 225 ASN A O 1
ATOM 1747 N N . GLN A 1 226 ? -2.646 8.281 28.689 1.00 98.00 226 GLN A N 1
ATOM 1748 C CA . GLN A 1 226 ? -4.079 8.010 28.722 1.00 98.00 226 GLN A CA 1
ATOM 1749 C C . GLN A 1 226 ? -4.433 6.831 27.811 1.00 98.00 226 GLN A C 1
ATOM 1751 O O . GLN A 1 226 ? -3.874 6.694 26.723 1.00 98.00 226 GLN A O 1
ATOM 1756 N N . GLU A 1 227 ? -5.357 5.979 28.262 1.00 98.50 227 GLU A N 1
ATOM 1757 C CA . GLU A 1 227 ? -5.858 4.845 27.480 1.00 98.50 227 GLU A CA 1
ATOM 1758 C C . GLU A 1 227 ? -7.069 5.228 26.626 1.00 98.50 227 GLU A C 1
ATOM 1760 O O . GLU A 1 227 ? -7.990 5.896 27.099 1.00 98.50 227 GLU A O 1
ATOM 1765 N N . TYR A 1 228 ? -7.064 4.753 25.382 1.00 98.75 228 TYR A N 1
ATOM 1766 C CA . TYR A 1 228 ? -8.136 4.915 24.404 1.00 98.75 228 TYR A CA 1
ATOM 1767 C C . TYR A 1 228 ? -8.476 3.555 23.805 1.00 98.75 228 TYR A C 1
ATOM 1769 O O . TYR A 1 228 ? -7.577 2.764 23.512 1.00 98.75 228 TYR A O 1
ATOM 1777 N N . CYS A 1 229 ? -9.763 3.283 23.617 1.00 98.81 229 CYS A N 1
ATOM 1778 C CA . CYS A 1 229 ? -10.237 2.018 23.068 1.00 98.81 229 CYS A CA 1
ATOM 1779 C C . CYS A 1 229 ? -10.869 2.240 21.698 1.00 98.81 229 CYS A C 1
ATOM 1781 O O . CYS A 1 229 ? -11.631 3.188 21.522 1.00 98.81 229 CYS A O 1
ATOM 1783 N N . LEU A 1 230 ? -10.603 1.333 20.765 1.00 98.88 230 LEU A N 1
ATOM 1784 C CA . LEU A 1 230 ? -11.252 1.274 19.457 1.00 98.88 230 LEU A CA 1
ATOM 1785 C C . LEU A 1 230 ? -11.704 -0.162 19.213 1.00 98.88 230 LEU A C 1
ATOM 1787 O O . LEU A 1 230 ? -10.960 -1.097 19.498 1.00 98.88 230 LEU A O 1
ATOM 1791 N N . THR A 1 231 ? -12.895 -0.331 18.659 1.00 98.94 231 THR A N 1
ATOM 1792 C CA . THR A 1 231 ? -13.341 -1.596 18.074 1.00 98.94 231 THR A CA 1
ATOM 1793 C C . THR A 1 231 ? -13.520 -1.386 16.582 1.00 98.94 231 THR A C 1
ATOM 1795 O O . THR A 1 231 ? -14.131 -0.400 16.180 1.00 98.94 231 THR A O 1
ATOM 1798 N N . LEU A 1 232 ? -12.990 -2.301 15.775 1.00 98.88 232 LEU A N 1
ATOM 1799 C CA . LEU A 1 232 ? -13.293 -2.420 14.354 1.00 98.88 232 LEU A CA 1
ATOM 1800 C C . LEU A 1 232 ? -14.079 -3.708 14.138 1.00 98.88 232 LEU A C 1
ATOM 1802 O O . LEU A 1 232 ? -13.650 -4.783 14.562 1.00 98.88 232 LEU A O 1
ATOM 1806 N N . ASP A 1 233 ? -15.231 -3.591 13.498 1.00 98.81 233 ASP A N 1
ATOM 1807 C CA . ASP A 1 233 ? -16.046 -4.723 13.088 1.00 98.81 233 ASP A CA 1
ATOM 1808 C C . ASP A 1 233 ? -15.451 -5.354 11.827 1.00 98.81 233 ASP A C 1
ATOM 1810 O O . ASP A 1 233 ? -15.151 -4.652 10.865 1.00 98.81 233 ASP A O 1
ATOM 1814 N N . LEU A 1 234 ? -15.245 -6.669 11.835 1.00 98.69 234 LEU A N 1
ATOM 1815 C CA . LEU A 1 234 ? -14.627 -7.407 10.727 1.00 98.69 234 LEU A CA 1
ATOM 1816 C C . LEU A 1 234 ? -15.595 -8.401 10.071 1.00 98.69 234 LEU A C 1
ATOM 1818 O O . LEU A 1 234 ? -15.207 -9.151 9.174 1.00 98.69 234 LEU A O 1
ATOM 1822 N N . ARG A 1 235 ? -16.861 -8.434 10.509 1.00 97.94 235 ARG A N 1
ATOM 1823 C CA . ARG A 1 235 ? -17.878 -9.326 9.940 1.00 97.94 235 ARG A CA 1
ATOM 1824 C C . ARG A 1 235 ? -18.035 -9.080 8.436 1.00 97.94 235 ARG A C 1
ATOM 1826 O O . ARG A 1 235 ? -17.806 -7.988 7.937 1.00 97.94 235 ARG A O 1
ATOM 1833 N N . TYR A 1 236 ? -18.442 -10.110 7.695 1.00 96.94 236 TYR A N 1
ATOM 1834 C CA . TYR A 1 236 ? -18.747 -10.026 6.252 1.00 96.94 236 TYR A CA 1
ATOM 1835 C C . TYR A 1 236 ? -17.580 -9.644 5.332 1.00 96.94 236 TYR A C 1
ATOM 1837 O O . TYR A 1 236 ? -17.779 -9.455 4.130 1.00 96.94 236 TYR A O 1
ATOM 1845 N N . ARG A 1 237 ? -16.362 -9.560 5.865 1.00 95.75 237 ARG A N 1
ATOM 1846 C CA . ARG A 1 237 ? -15.171 -9.132 5.135 1.00 95.75 237 ARG A CA 1
ATOM 1847 C C . ARG A 1 237 ? -14.167 -10.271 5.024 1.00 95.75 237 ARG A C 1
ATOM 1849 O O . ARG A 1 237 ? -14.241 -11.279 5.730 1.00 95.75 237 ARG A O 1
ATOM 1856 N N . LYS A 1 238 ? -13.255 -10.131 4.067 1.00 96.38 238 LYS A N 1
ATOM 1857 C CA . LYS A 1 238 ? -12.126 -11.037 3.875 1.00 96.38 238 LYS A CA 1
ATOM 1858 C C . LYS A 1 238 ? -10.850 -10.232 3.805 1.00 96.38 238 LYS A C 1
ATOM 1860 O O . LYS A 1 238 ? -10.827 -9.149 3.230 1.00 96.38 238 LYS A O 1
ATOM 1865 N N . ALA A 1 239 ? -9.810 -10.778 4.411 1.00 97.81 239 ALA A N 1
ATOM 1866 C CA . ALA A 1 239 ? -8.497 -10.187 4.393 1.00 97.81 239 ALA A CA 1
ATOM 1867 C C . ALA A 1 239 ? -7.775 -10.516 3.085 1.00 97.81 239 ALA A C 1
ATOM 1869 O O . ALA A 1 239 ? -7.988 -11.562 2.459 1.00 97.81 239 ALA A O 1
ATOM 1870 N N . HIS A 1 240 ? -6.861 -9.637 2.712 1.00 95.75 240 HIS A N 1
ATOM 1871 C CA . HIS A 1 240 ? -5.974 -9.772 1.575 1.00 95.75 240 HIS A CA 1
ATOM 1872 C C . HIS A 1 240 ? -4.536 -9.931 2.063 1.00 95.75 240 HIS A C 1
ATOM 1874 O O . HIS A 1 240 ? -4.077 -9.203 2.941 1.00 95.75 240 HIS A O 1
ATOM 1880 N N . ALA A 1 241 ? -3.821 -10.886 1.472 1.00 95.88 241 ALA A N 1
ATOM 1881 C CA . ALA A 1 241 ? -2.399 -11.092 1.703 1.00 95.88 241 ALA A CA 1
ATOM 1882 C C . ALA A 1 241 ? -1.580 -10.344 0.647 1.00 95.88 241 ALA A C 1
ATOM 1884 O O . ALA A 1 241 ? -1.811 -10.481 -0.556 1.00 95.88 241 ALA A O 1
ATOM 1885 N N . SER A 1 242 ? -0.578 -9.600 1.106 1.00 94.50 242 SER A N 1
ATOM 1886 C CA . SER A 1 242 ? 0.435 -8.954 0.279 1.00 94.50 242 SER A CA 1
ATOM 1887 C C . SER A 1 242 ? 1.816 -9.412 0.758 1.00 94.50 242 SER A C 1
ATOM 1889 O O . SER A 1 242 ? 2.559 -8.682 1.421 1.00 94.50 242 SER A O 1
ATOM 1891 N N . GLY A 1 243 ? 2.154 -10.673 0.464 1.00 94.00 243 GLY A N 1
ATOM 1892 C CA . GLY A 1 243 ? 3.396 -11.325 0.908 1.00 94.00 243 GLY A CA 1
ATOM 1893 C C . GLY A 1 243 ? 4.584 -11.207 -0.057 1.00 94.00 243 GLY A C 1
ATOM 1894 O O . GLY A 1 243 ? 5.689 -11.629 0.274 1.00 94.00 243 GLY A O 1
ATOM 1895 N N . GLY A 1 244 ? 4.379 -10.619 -1.241 1.00 92.19 244 GLY A N 1
ATOM 1896 C CA . GLY A 1 244 ? 5.426 -10.326 -2.231 1.00 92.19 244 GLY A CA 1
ATOM 1897 C C . GLY A 1 244 ? 5.867 -11.509 -3.093 1.00 92.19 244 GLY A C 1
ATOM 1898 O O . GLY A 1 244 ? 6.822 -11.385 -3.859 1.00 92.19 244 GLY A O 1
ATOM 1899 N N . LEU A 1 245 ? 5.171 -12.646 -3.002 1.00 94.69 245 LEU A N 1
ATOM 1900 C CA . LEU A 1 245 ? 5.323 -13.768 -3.925 1.00 94.69 245 LEU A CA 1
ATOM 1901 C C . LEU A 1 245 ? 4.304 -13.637 -5.057 1.00 94.69 245 LEU A C 1
ATOM 1903 O O . LEU A 1 245 ? 3.101 -13.779 -4.862 1.00 94.69 245 LEU A O 1
ATOM 1907 N N . ILE A 1 246 ? 4.798 -13.384 -6.262 1.00 95.56 246 ILE A N 1
ATOM 1908 C CA . ILE A 1 246 ? 4.005 -13.140 -7.466 1.00 95.56 246 ILE A CA 1
ATOM 1909 C C . ILE A 1 246 ? 4.247 -14.320 -8.407 1.00 95.56 246 ILE A C 1
ATOM 1911 O O . ILE A 1 246 ? 4.827 -14.172 -9.474 1.00 95.56 246 ILE A O 1
ATOM 1915 N N . HIS A 1 247 ? 3.901 -15.536 -7.970 1.00 94.44 247 HIS A N 1
ATOM 1916 C CA . HIS A 1 247 ? 4.207 -16.769 -8.719 1.00 94.44 247 HIS A CA 1
ATOM 1917 C C . HIS A 1 247 ? 3.185 -17.052 -9.819 1.00 94.44 247 HIS A C 1
ATOM 1919 O O . HIS A 1 247 ? 3.550 -17.535 -10.891 1.00 94.44 247 HIS A O 1
ATOM 1925 N N . GLN A 1 248 ? 1.911 -16.748 -9.573 1.00 94.88 248 GLN A N 1
ATOM 1926 C CA . GLN A 1 248 ? 0.817 -17.048 -10.494 1.00 94.88 248 GLN A CA 1
ATOM 1927 C C . GLN A 1 248 ? 0.852 -16.120 -11.714 1.00 94.88 248 GLN A C 1
ATOM 1929 O O . GLN A 1 248 ? 0.895 -14.900 -11.574 1.00 94.88 248 GLN A O 1
ATOM 1934 N N . ARG A 1 249 ? 0.803 -16.681 -12.926 1.00 96.62 249 ARG A N 1
ATOM 1935 C CA . ARG A 1 249 ? 0.687 -15.889 -14.161 1.00 96.62 249 ARG A CA 1
ATOM 1936 C C . ARG A 1 249 ? -0.561 -15.011 -14.128 1.00 96.62 249 ARG A C 1
ATOM 1938 O O . ARG A 1 249 ? -1.615 -15.444 -13.670 1.00 96.62 249 ARG A O 1
ATOM 1945 N N . GLY A 1 250 ? -0.430 -13.796 -14.641 1.00 96.88 250 GLY A N 1
ATOM 1946 C CA . GLY A 1 250 ? -1.504 -12.816 -14.652 1.00 96.88 250 GLY A CA 1
ATOM 1947 C C . GLY A 1 250 ? -1.736 -12.109 -13.319 1.00 96.88 250 GLY A C 1
ATOM 1948 O O . GLY A 1 250 ? -2.842 -11.643 -13.066 1.00 96.88 250 GLY A O 1
ATOM 1949 N N . THR A 1 251 ? -0.709 -12.020 -12.470 1.00 96.56 251 THR A N 1
ATOM 1950 C CA . THR A 1 251 ? -0.787 -11.308 -11.188 1.00 96.56 251 THR A CA 1
ATOM 1951 C C . THR A 1 251 ? 0.175 -10.127 -11.129 1.00 96.56 251 THR A C 1
ATOM 1953 O O . THR A 1 251 ? 1.272 -10.155 -11.684 1.00 96.56 251 THR A O 1
ATOM 1956 N N . ALA A 1 252 ? -0.241 -9.069 -10.439 1.00 96.56 252 ALA A N 1
ATOM 1957 C CA . ALA A 1 252 ? 0.591 -7.910 -10.160 1.00 96.56 252 ALA A CA 1
ATOM 1958 C C . ALA A 1 252 ? 0.457 -7.517 -8.685 1.00 96.56 252 ALA A C 1
ATOM 1960 O O . ALA A 1 252 ? -0.640 -7.560 -8.122 1.00 96.56 252 ALA A O 1
ATOM 1961 N N . GLY A 1 253 ? 1.567 -7.130 -8.066 1.00 94.12 253 GLY A N 1
ATOM 1962 C CA . GLY A 1 253 ? 1.636 -6.788 -6.648 1.00 94.12 253 GLY A CA 1
ATOM 1963 C C . GLY A 1 253 ? 2.756 -5.801 -6.358 1.00 94.12 253 GLY A C 1
ATOM 1964 O O . GLY A 1 253 ? 3.601 -5.541 -7.215 1.00 94.12 253 GLY A O 1
ATOM 1965 N N . ASN A 1 254 ? 2.750 -5.235 -5.155 1.00 94.81 254 ASN A N 1
ATOM 1966 C CA . ASN A 1 254 ? 3.757 -4.262 -4.767 1.00 94.81 254 ASN A CA 1
ATOM 1967 C C . ASN A 1 254 ? 5.045 -4.923 -4.274 1.00 94.81 254 ASN A C 1
ATOM 1969 O O . ASN A 1 254 ? 5.014 -5.989 -3.662 1.00 94.81 254 ASN A O 1
ATOM 1973 N N . LEU A 1 255 ? 6.173 -4.256 -4.523 1.00 94.44 255 LEU A N 1
ATOM 1974 C CA . LEU A 1 255 ? 7.418 -4.482 -3.798 1.00 94.44 255 LEU A CA 1
ATOM 1975 C C . LEU A 1 255 ? 7.964 -3.147 -3.256 1.00 94.44 255 LEU A C 1
ATOM 1977 O O . LEU A 1 255 ? 7.936 -2.155 -3.983 1.00 94.44 255 LEU A O 1
ATOM 1981 N N . PRO A 1 256 ? 8.523 -3.114 -2.033 1.00 94.00 256 PRO A N 1
ATOM 1982 C CA . PRO A 1 256 ? 8.527 -4.188 -1.037 1.00 94.00 256 PRO A CA 1
ATOM 1983 C C . PRO A 1 256 ? 7.105 -4.599 -0.641 1.00 94.00 256 PRO A C 1
ATOM 1985 O O . PRO A 1 256 ? 6.165 -3.857 -0.884 1.00 94.00 256 PRO A O 1
ATOM 1988 N N . SER A 1 257 ? 6.951 -5.800 -0.098 1.00 93.88 257 SER A N 1
ATOM 1989 C CA . SER A 1 257 ? 5.672 -6.367 0.354 1.00 93.88 257 SER A CA 1
ATOM 1990 C C . SER A 1 257 ? 5.831 -6.823 1.802 1.00 93.88 257 SER A C 1
ATOM 1992 O O . SER A 1 257 ? 6.962 -6.924 2.276 1.00 93.88 257 SER A O 1
ATOM 1994 N N . GLY A 1 258 ? 4.744 -7.131 2.503 1.00 96.44 258 GLY A N 1
ATOM 1995 C CA . GLY A 1 258 ? 4.838 -7.720 3.837 1.00 96.44 258 GLY A CA 1
ATOM 1996 C C . GLY A 1 258 ? 3.722 -7.306 4.770 1.00 96.44 258 GLY A C 1
ATOM 1997 O O . GLY A 1 258 ? 3.999 -6.929 5.902 1.00 96.44 258 GLY A O 1
ATOM 1998 N N . GLU A 1 259 ? 2.482 -7.381 4.305 1.00 97.50 259 GLU A N 1
ATOM 1999 C CA . GLU A 1 259 ? 1.323 -7.035 5.119 1.00 97.50 259 GLU A CA 1
ATOM 2000 C C . GLU A 1 259 ? 0.109 -7.894 4.790 1.00 97.50 259 GLU A C 1
ATOM 2002 O O . GLU A 1 259 ? -0.008 -8.470 3.703 1.00 97.50 259 GLU A O 1
ATOM 2007 N N . THR A 1 260 ? -0.804 -7.946 5.749 1.00 98.19 260 THR A N 1
ATOM 2008 C CA . THR A 1 260 ? -2.182 -8.394 5.550 1.00 98.19 260 THR A CA 1
ATOM 2009 C C . THR A 1 260 ? -3.113 -7.247 5.858 1.00 98.19 260 THR A C 1
ATOM 2011 O O . THR A 1 260 ? -2.919 -6.598 6.879 1.00 98.19 260 THR A O 1
ATOM 2014 N N . TYR A 1 261 ? -4.145 -7.043 5.052 1.00 98.06 261 TYR A N 1
ATOM 2015 C CA . TYR A 1 261 ? -5.125 -5.997 5.314 1.00 98.06 261 TYR A CA 1
ATOM 2016 C C . TYR A 1 261 ? -6.559 -6.472 5.127 1.00 98.06 261 TYR A C 1
ATOM 2018 O O . TYR A 1 261 ? -6.826 -7.435 4.408 1.00 98.06 261 TYR A O 1
ATOM 2026 N N . ILE A 1 262 ? -7.488 -5.802 5.799 1.00 98.56 262 ILE A N 1
ATOM 2027 C CA . ILE A 1 262 ? -8.927 -6.046 5.726 1.00 98.56 262 ILE A CA 1
ATOM 2028 C C . ILE A 1 262 ? -9.667 -4.714 5.838 1.00 98.56 262 ILE A C 1
ATOM 2030 O O . ILE A 1 262 ? -9.329 -3.879 6.674 1.00 98.56 262 ILE A O 1
ATOM 2034 N N . VAL A 1 263 ? -10.695 -4.514 5.017 1.00 98.38 263 VAL A N 1
ATOM 2035 C CA . VAL A 1 263 ? -11.607 -3.373 5.172 1.00 98.38 263 VAL A CA 1
ATOM 2036 C C . VAL A 1 263 ? -12.576 -3.688 6.311 1.00 98.38 263 VAL A C 1
ATOM 2038 O O . VAL A 1 263 ? -13.214 -4.742 6.249 1.00 98.38 263 VAL A O 1
ATOM 2041 N N . PRO A 1 264 ? -12.722 -2.829 7.333 1.00 98.56 264 PRO A N 1
ATOM 2042 C CA . PRO A 1 264 ? -13.764 -2.994 8.342 1.00 98.56 264 PRO A CA 1
ATOM 2043 C C . PRO A 1 264 ? -15.174 -3.070 7.730 1.00 98.56 264 PRO A C 1
ATOM 2045 O O . PRO A 1 264 ? -15.446 -2.563 6.641 1.00 98.56 264 PRO A O 1
ATOM 2048 N N . TYR A 1 265 ? -16.102 -3.726 8.418 1.00 98.56 265 TYR A N 1
ATOM 2049 C CA . TYR A 1 265 ? -17.503 -3.739 8.019 1.00 98.56 265 TYR A CA 1
ATOM 2050 C C . TYR A 1 265 ? -18.102 -2.335 8.165 1.00 98.56 265 TYR A C 1
ATOM 2052 O O . TYR A 1 265 ? -18.057 -1.746 9.247 1.00 98.56 265 TYR A O 1
ATOM 2060 N N . GLU A 1 266 ? -18.677 -1.802 7.085 1.00 98.31 266 GLU A N 1
ATOM 2061 C CA . GLU A 1 266 ? -19.103 -0.398 7.014 1.00 98.31 266 GLU A CA 1
ATOM 2062 C C . GLU A 1 266 ? -20.582 -0.211 7.399 1.00 98.31 266 GLU A C 1
ATOM 2064 O O . GLU A 1 266 ? -21.073 0.914 7.424 1.00 98.31 266 GLU A O 1
ATOM 2069 N N . GLY A 1 267 ? -21.290 -1.293 7.750 1.00 97.19 267 GLY A N 1
ATOM 2070 C CA . GLY A 1 267 ? -22.681 -1.232 8.215 1.00 97.19 267 GLY A CA 1
ATOM 2071 C C . GLY A 1 267 ? -23.709 -1.225 7.086 1.00 97.19 267 GLY A C 1
ATOM 2072 O O . GLY A 1 267 ? -24.811 -0.715 7.255 1.00 97.19 267 GLY A O 1
ATOM 2073 N N . GLU A 1 268 ? -23.348 -1.756 5.920 1.00 95.81 268 GLU A N 1
ATOM 2074 C CA . GLU A 1 268 ? -24.184 -1.700 4.719 1.00 95.81 268 GLU A CA 1
ATOM 2075 C C . GLU A 1 268 ? -25.356 -2.693 4.647 1.00 95.81 268 GLU A C 1
ATOM 2077 O O . GLU A 1 268 ? -26.177 -2.600 3.732 1.00 95.81 268 GLU A O 1
ATOM 2082 N N . ILE A 1 269 ? -25.411 -3.688 5.536 1.00 97.12 269 ILE A N 1
ATOM 2083 C CA . ILE A 1 269 ? -26.474 -4.694 5.562 1.00 97.12 269 ILE A CA 1
ATOM 2084 C C . ILE A 1 269 ? -27.630 -4.127 6.383 1.00 97.12 269 ILE A C 1
ATOM 2086 O O . ILE A 1 269 ? -27.468 -3.759 7.546 1.00 97.12 269 ILE A O 1
ATOM 2090 N N . GLU A 1 270 ? -28.808 -4.068 5.762 1.00 96.56 270 GLU A N 1
ATOM 2091 C CA . GLU A 1 270 ? -30.042 -3.628 6.414 1.00 96.56 270 GLU A CA 1
ATOM 2092 C C . GLU A 1 270 ? -30.290 -4.425 7.706 1.00 96.56 270 GLU A C 1
ATOM 2094 O O . GLU A 1 270 ? -30.129 -5.646 7.735 1.00 96.56 270 GLU A O 1
ATOM 2099 N N . ASP A 1 271 ? -30.657 -3.715 8.775 1.00 96.69 271 ASP A N 1
ATOM 2100 C CA . ASP A 1 271 ? -30.884 -4.247 10.127 1.00 96.69 271 ASP A CA 1
ATOM 2101 C C . ASP A 1 271 ? -29.670 -4.906 10.819 1.00 96.69 271 ASP A C 1
ATOM 2103 O O . ASP A 1 271 ? -29.821 -5.482 11.899 1.00 96.69 271 ASP A O 1
ATOM 2107 N N . ASP A 1 272 ? -28.458 -4.775 10.269 1.00 97.62 272 ASP A N 1
ATOM 2108 C CA . ASP A 1 272 ? -27.222 -5.233 10.909 1.00 97.62 272 ASP A CA 1
ATOM 2109 C C . ASP A 1 272 ? -26.130 -4.149 10.875 1.00 97.62 272 ASP A C 1
ATOM 2111 O O . ASP A 1 272 ? -25.226 -4.193 10.034 1.00 97.62 272 ASP A O 1
ATOM 2115 N N . PRO A 1 273 ? -26.202 -3.140 11.765 1.00 97.75 273 PRO A N 1
ATOM 2116 C CA . PRO A 1 273 ? -25.235 -2.052 11.788 1.00 97.75 273 PRO A CA 1
ATOM 2117 C C . PRO A 1 273 ? -23.838 -2.549 12.175 1.00 97.75 273 PRO A C 1
ATOM 2119 O O . PRO A 1 273 ? -23.663 -3.554 12.872 1.00 97.75 273 PRO A O 1
ATOM 2122 N N . THR A 1 274 ? -22.827 -1.804 11.739 1.00 98.56 274 THR A N 1
ATOM 2123 C CA . THR A 1 274 ? -21.440 -2.022 12.156 1.00 98.56 274 THR A CA 1
ATOM 2124 C C . THR A 1 274 ? -21.256 -1.752 13.649 1.00 98.56 274 THR A C 1
ATOM 2126 O O . THR A 1 274 ? -21.863 -0.846 14.215 1.00 98.56 274 THR A O 1
ATOM 2129 N N . ALA A 1 275 ? -20.390 -2.533 14.296 1.00 98.19 275 ALA A N 1
ATOM 2130 C CA . ALA A 1 275 ? -19.964 -2.303 15.675 1.00 98.19 275 ALA A CA 1
ATOM 2131 C C . ALA A 1 275 ? -18.712 -1.407 15.786 1.00 98.19 275 ALA A C 1
ATOM 2133 O O . ALA A 1 275 ? -18.231 -1.160 16.899 1.00 98.19 275 ALA A O 1
ATOM 2134 N N . SER A 1 276 ? -18.161 -0.937 14.659 1.00 98.75 276 SER A N 1
ATOM 2135 C CA . SER A 1 276 ? -16.956 -0.104 14.629 1.00 98.75 276 SER A CA 1
ATOM 2136 C C . SER A 1 276 ? -17.170 1.219 15.372 1.00 98.75 276 SER A C 1
ATOM 2138 O O . SER A 1 276 ? -17.928 2.077 14.919 1.00 98.75 276 SER A O 1
ATOM 2140 N N . SER A 1 277 ? -16.499 1.394 16.513 1.00 98.88 277 SER A N 1
ATOM 2141 C CA . SER A 1 277 ? -16.668 2.562 17.387 1.00 98.88 277 SER A CA 1
ATOM 2142 C C . SER A 1 277 ? -15.515 2.736 18.382 1.00 98.88 277 SER A C 1
ATOM 2144 O O . SER A 1 277 ? -14.802 1.782 18.708 1.00 98.88 277 SER A O 1
ATOM 2146 N N . GLY A 1 278 ? -15.329 3.958 18.889 1.00 98.75 278 GLY A N 1
ATOM 2147 C CA . GLY A 1 278 ? -14.371 4.264 19.956 1.00 98.75 278 GLY A CA 1
ATOM 2148 C C . GLY A 1 278 ? -13.567 5.537 19.715 1.00 98.75 278 GLY A C 1
ATOM 2149 O O . GLY A 1 278 ? -14.041 6.488 19.103 1.00 98.75 278 GLY A O 1
ATOM 2150 N N . THR A 1 279 ? -12.336 5.580 20.219 1.00 98.81 279 THR A N 1
ATOM 2151 C CA . THR A 1 279 ? -11.424 6.715 20.043 1.00 98.81 279 THR A CA 1
ATOM 2152 C C . THR A 1 279 ? -10.107 6.244 19.451 1.00 98.81 279 THR A C 1
ATOM 2154 O O . THR A 1 279 ? -9.412 5.423 20.052 1.00 98.81 279 THR A O 1
ATOM 2157 N N . LEU A 1 280 ? -9.749 6.794 18.291 1.00 98.75 280 LEU A N 1
ATOM 2158 C CA . LEU A 1 280 ? -8.493 6.509 17.609 1.00 98.75 280 LEU A CA 1
ATOM 2159 C C . LEU A 1 280 ? -7.504 7.670 17.804 1.00 98.75 280 LEU A C 1
ATOM 2161 O O . LEU A 1 280 ? -7.691 8.735 17.208 1.00 98.75 280 LEU A O 1
ATOM 2165 N N . PRO A 1 281 ? -6.450 7.502 18.622 1.00 98.56 281 PRO A N 1
ATOM 2166 C CA . PRO A 1 281 ? -5.365 8.470 18.688 1.00 98.56 281 PRO A CA 1
ATOM 2167 C C . PRO A 1 281 ? -4.467 8.369 17.449 1.00 98.56 281 PRO A C 1
ATOM 2169 O O . PRO A 1 281 ? -4.063 7.276 17.045 1.00 98.56 281 PRO A O 1
ATOM 2172 N N . VAL A 1 282 ? -4.113 9.516 16.875 1.00 98.38 282 VAL A N 1
ATOM 2173 C CA . VAL A 1 282 ? -3.162 9.643 15.763 1.00 98.38 282 VAL A CA 1
ATOM 2174 C C . VAL A 1 282 ? -2.211 10.791 16.070 1.00 98.38 282 VAL A C 1
ATOM 2176 O O . VAL A 1 282 ? -2.649 11.895 16.395 1.00 98.38 282 VAL A O 1
ATOM 2179 N N . GLN A 1 283 ? -0.908 10.551 15.950 1.00 97.44 283 GLN A N 1
ATOM 2180 C CA . GLN A 1 283 ? 0.077 11.627 15.999 1.00 97.44 283 GLN A CA 1
ATOM 2181 C C . GLN A 1 283 ? 0.256 12.239 14.605 1.00 97.44 283 GLN A C 1
ATOM 2183 O O . GLN A 1 283 ? 0.553 11.528 13.647 1.00 97.44 283 GLN A O 1
ATOM 2188 N N . LEU A 1 284 ? 0.107 13.561 14.502 1.00 96.06 284 LEU A N 1
ATOM 2189 C CA . LEU A 1 284 ? 0.320 14.337 13.281 1.00 96.06 284 LEU A CA 1
ATOM 2190 C C . LEU A 1 284 ? 1.362 15.425 13.555 1.00 96.06 284 LEU A C 1
ATOM 2192 O O . LEU A 1 284 ? 1.087 16.413 14.233 1.00 96.06 284 LEU A O 1
ATOM 2196 N N . GLY A 1 285 ? 2.579 15.226 13.044 1.00 93.69 285 GLY A N 1
ATOM 2197 C CA . GLY A 1 285 ? 3.719 16.063 13.414 1.00 93.69 285 GLY A CA 1
ATOM 2198 C C . GLY A 1 285 ? 3.978 15.989 14.921 1.00 93.69 285 GLY A C 1
ATOM 2199 O O . GLY A 1 285 ? 4.118 14.900 15.484 1.00 93.69 285 GLY A O 1
ATOM 2200 N N . ASP A 1 286 ? 4.006 17.148 15.573 1.00 93.75 286 ASP A N 1
ATOM 2201 C CA . ASP A 1 286 ? 4.170 17.240 17.025 1.00 93.75 286 ASP A CA 1
ATOM 2202 C C . ASP A 1 286 ? 2.842 17.139 17.786 1.00 93.75 286 ASP A C 1
ATOM 2204 O O . ASP A 1 286 ? 2.863 16.999 19.007 1.00 93.75 286 ASP A O 1
ATOM 2208 N N . ASP A 1 287 ? 1.695 17.169 17.101 1.00 96.88 287 ASP A N 1
ATOM 2209 C CA . ASP A 1 287 ? 0.366 17.194 17.711 1.00 96.88 287 ASP A CA 1
ATOM 2210 C C . ASP A 1 287 ? -0.254 15.794 17.836 1.00 96.88 287 ASP A C 1
ATOM 2212 O O . ASP A 1 287 ? -0.002 14.888 17.041 1.00 96.88 287 ASP A O 1
ATOM 2216 N N . LEU A 1 288 ? -1.108 15.626 18.848 1.00 97.81 288 LEU A N 1
ATOM 2217 C CA . LEU A 1 288 ? -1.968 14.455 19.011 1.00 97.81 288 LEU A CA 1
ATOM 2218 C C . LEU A 1 288 ? -3.387 14.827 18.575 1.00 97.81 288 LEU A C 1
ATOM 2220 O O . LEU A 1 288 ? -3.903 15.868 18.983 1.00 97.81 288 LEU A O 1
ATOM 2224 N N . VAL A 1 289 ? -4.022 13.964 17.788 1.00 98.56 289 VAL A N 1
ATOM 2225 C CA . VAL A 1 289 ? -5.412 14.099 17.343 1.00 98.56 289 VAL A CA 1
ATOM 2226 C C . VAL A 1 289 ? -6.190 12.867 17.789 1.00 98.56 289 VAL A C 1
ATOM 2228 O O . VAL A 1 289 ? -5.766 11.738 17.551 1.00 98.56 289 VAL A O 1
ATOM 2231 N N . LEU A 1 290 ? -7.316 13.082 18.468 1.00 98.62 290 LEU A N 1
ATOM 2232 C CA . LEU A 1 290 ? -8.159 12.022 19.021 1.00 98.62 290 LEU A CA 1
ATOM 2233 C C . LEU A 1 290 ? -9.469 11.930 18.235 1.00 98.62 290 LEU A C 1
ATOM 2235 O O . LEU A 1 290 ? -10.414 12.663 18.524 1.00 98.62 290 LEU A O 1
ATOM 2239 N N . TYR A 1 291 ? -9.535 11.040 17.248 1.00 98.88 291 TYR A N 1
ATOM 2240 C CA . TYR A 1 291 ? -10.734 10.857 16.427 1.00 98.88 291 TYR A CA 1
ATOM 2241 C C . TYR A 1 291 ? -11.805 10.075 17.188 1.00 98.88 291 TYR A C 1
ATOM 2243 O O . TYR A 1 291 ? -11.525 8.997 17.710 1.00 98.88 291 TYR A O 1
ATOM 2251 N N . CYS A 1 292 ? -13.030 10.597 17.231 1.00 98.81 292 CYS A N 1
ATOM 2252 C CA . CYS A 1 292 ? -14.206 9.889 17.730 1.00 98.81 292 CYS A CA 1
ATOM 2253 C C . CYS A 1 292 ? -14.823 9.083 16.588 1.00 98.81 292 CYS A C 1
ATOM 2255 O O . CYS A 1 292 ? -15.269 9.668 15.599 1.00 98.81 292 CYS A O 1
ATOM 2257 N N . ILE A 1 293 ? -14.812 7.758 16.721 1.00 98.88 293 ILE A N 1
ATOM 2258 C CA . ILE A 1 293 ? -15.307 6.819 15.718 1.00 98.88 293 ILE A CA 1
ATOM 2259 C C . ILE A 1 293 ? -16.709 6.354 16.113 1.00 98.88 293 ILE A C 1
ATOM 2261 O O . ILE A 1 293 ? -16.894 5.793 17.196 1.00 98.88 293 ILE A O 1
ATOM 2265 N N . GLU A 1 294 ? -17.669 6.552 15.217 1.00 98.62 294 GLU A N 1
ATOM 2266 C CA . GLU A 1 294 ? -19.058 6.099 15.316 1.00 98.62 294 GLU A CA 1
ATOM 2267 C C . GLU A 1 294 ? -19.491 5.551 13.953 1.00 98.62 294 GLU A C 1
ATOM 2269 O O . GLU A 1 294 ? -19.152 6.131 12.923 1.00 98.62 294 GLU A O 1
ATOM 2274 N N . ASP A 1 295 ? -20.197 4.418 13.935 1.00 97.88 295 ASP A N 1
ATOM 2275 C CA . ASP A 1 295 ? -20.698 3.773 12.714 1.00 97.88 295 ASP A CA 1
ATOM 2276 C C . ASP A 1 295 ? -19.631 3.656 11.604 1.00 97.88 295 ASP A C 1
ATOM 2278 O O . ASP A 1 295 ? -19.842 4.039 10.453 1.00 97.88 295 ASP A O 1
ATOM 2282 N N . ASN A 1 296 ? -18.443 3.154 11.972 1.00 98.62 296 ASN A N 1
ATOM 2283 C CA . ASN A 1 296 ? -17.280 3.006 11.085 1.00 98.62 296 ASN A CA 1
ATOM 2284 C C . ASN A 1 296 ? -16.719 4.320 10.505 1.00 98.62 296 ASN A C 1
ATOM 2286 O O . ASN A 1 296 ? -16.025 4.317 9.487 1.00 98.62 296 ASN A O 1
ATOM 2290 N N . ARG A 1 297 ? -16.988 5.466 11.136 1.00 98.50 297 ARG A N 1
ATOM 2291 C CA . ARG A 1 297 ? -16.531 6.771 10.646 1.00 98.50 297 ARG A CA 1
ATOM 2292 C C . ARG A 1 297 ? -16.017 7.649 11.774 1.00 98.50 297 ARG A C 1
ATOM 2294 O O . ARG A 1 297 ? -16.619 7.731 12.837 1.00 98.50 297 ARG A O 1
ATOM 2301 N N . ALA A 1 298 ? -14.929 8.367 11.530 1.00 98.69 298 ALA A N 1
ATOM 2302 C CA . ALA A 1 298 ? -14.565 9.517 12.337 1.00 98.69 298 ALA A CA 1
ATOM 2303 C C . ALA A 1 298 ? -15.603 10.626 12.130 1.00 98.69 298 ALA A C 1
ATOM 2305 O O . ALA A 1 298 ? -15.741 11.160 11.030 1.00 98.69 298 ALA A O 1
ATOM 2306 N N . VAL A 1 299 ? -16.332 10.962 13.190 1.00 98.44 299 VAL A N 1
ATOM 2307 C CA . VAL A 1 299 ? -17.395 11.982 13.170 1.00 98.44 299 VAL A CA 1
ATOM 2308 C C . VAL A 1 299 ? -17.010 13.247 13.934 1.00 98.44 299 VAL A C 1
ATOM 2310 O O . VAL A 1 299 ? -17.580 14.313 13.703 1.00 98.44 299 VAL A O 1
ATOM 2313 N N . ASP A 1 300 ? -16.018 13.150 14.822 1.00 98.44 300 ASP A N 1
ATOM 2314 C CA . ASP A 1 300 ? -15.507 14.271 15.606 1.00 98.44 300 ASP A CA 1
ATOM 2315 C C . ASP A 1 300 ? -14.014 14.095 15.935 1.00 98.44 300 ASP A C 1
ATOM 2317 O O . ASP A 1 300 ? -13.449 13.008 15.810 1.00 98.44 300 ASP A O 1
ATOM 2321 N N . VAL A 1 301 ? -13.383 15.168 16.408 1.00 98.62 301 VAL A N 1
ATOM 2322 C CA . VAL A 1 301 ? -12.071 15.154 17.056 1.00 98.62 301 VAL A CA 1
ATOM 2323 C C . VAL A 1 301 ? -12.244 15.653 18.488 1.00 98.62 301 VAL A C 1
ATOM 2325 O O . VAL A 1 301 ? -12.552 16.823 18.726 1.00 98.62 301 VAL A O 1
ATOM 2328 N N . VAL A 1 302 ? -12.026 14.768 19.461 1.00 97.62 302 VAL A N 1
ATOM 2329 C CA . VAL A 1 302 ? -12.296 15.013 20.889 1.00 97.62 302 VAL A CA 1
ATOM 2330 C C . VAL A 1 302 ? -11.515 16.222 21.402 1.00 97.62 302 VAL A C 1
ATOM 2332 O O . VAL A 1 302 ? -12.050 17.055 22.129 1.00 97.62 302 VAL A O 1
ATOM 2335 N N . ASN A 1 303 ? -10.262 16.356 20.974 1.00 97.25 303 ASN A N 1
ATOM 2336 C CA . ASN A 1 303 ? -9.366 17.426 21.389 1.00 97.25 303 ASN A CA 1
ATOM 2337 C C . ASN A 1 303 ? -9.235 18.565 20.362 1.00 97.25 303 ASN A C 1
ATOM 2339 O O . ASN A 1 303 ? -8.233 19.280 20.341 1.00 97.25 303 ASN A O 1
ATOM 2343 N N . LYS A 1 304 ? -10.255 18.778 19.520 1.00 96.06 304 LYS A N 1
ATOM 2344 C CA . LYS A 1 304 ? -10.258 19.801 18.455 1.00 96.06 304 LYS A CA 1
ATOM 2345 C C . LYS A 1 304 ? -9.950 21.224 18.913 1.00 96.06 304 LYS A C 1
ATOM 2347 O O . LYS A 1 304 ? -9.546 22.035 18.091 1.00 96.06 304 LYS A O 1
ATOM 2352 N N . SER A 1 305 ? -10.147 21.549 20.191 1.00 94.81 305 SER A N 1
ATOM 2353 C CA . SER A 1 305 ? -9.854 22.873 20.754 1.00 94.81 305 SER A CA 1
ATOM 2354 C C . SER A 1 305 ? -8.449 23.014 21.351 1.00 94.81 305 SER A C 1
ATOM 2356 O O . SER A 1 305 ? -8.120 24.091 21.841 1.00 94.81 305 SER A O 1
ATOM 2358 N N . GLU A 1 306 ? -7.641 21.951 21.380 1.00 93.94 306 GLU A N 1
ATOM 2359 C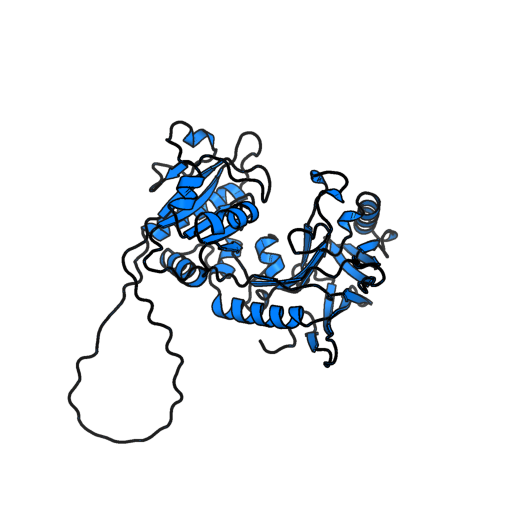 CA . GLU A 1 306 ? -6.337 21.958 22.059 1.00 93.94 306 GLU A CA 1
ATOM 2360 C C . GLU A 1 306 ? -5.193 22.470 21.177 1.00 93.94 306 GLU A C 1
ATOM 2362 O O . GLU A 1 306 ? -4.260 23.085 21.690 1.00 93.94 306 GLU A O 1
ATOM 2367 N N . ASN A 1 307 ? -5.253 22.244 19.862 1.00 93.12 307 ASN A N 1
ATOM 2368 C CA . ASN A 1 307 ? -4.248 22.714 18.908 1.00 93.12 307 ASN A CA 1
ATOM 2369 C C . ASN A 1 307 ? -4.835 22.876 17.494 1.00 93.12 307 ASN A C 1
ATOM 2371 O O . ASN A 1 307 ? -5.892 22.330 17.170 1.00 93.12 307 ASN A O 1
ATOM 2375 N N . THR A 1 308 ? -4.122 23.620 16.643 1.00 95.81 308 THR A N 1
ATOM 2376 C CA . THR A 1 308 ? -4.547 23.942 15.271 1.00 95.81 308 THR A CA 1
ATOM 2377 C C . THR A 1 308 ? -4.697 22.701 14.394 1.00 95.81 308 THR A C 1
ATOM 2379 O O . THR A 1 308 ? -5.598 22.660 13.556 1.00 95.81 308 THR A O 1
ATOM 2382 N N . THR A 1 309 ? -3.850 21.685 14.577 1.00 97.69 309 THR A N 1
ATOM 2383 C CA . THR A 1 309 ? -3.908 20.440 13.801 1.00 97.69 309 THR A CA 1
ATOM 2384 C C . THR A 1 309 ? -5.214 19.697 14.079 1.00 97.69 309 THR A C 1
ATOM 2386 O O . THR A 1 309 ? -5.946 19.375 13.149 1.00 97.69 309 THR A O 1
ATOM 2389 N N . ALA A 1 310 ? -5.588 19.538 15.349 1.00 97.69 310 ALA A N 1
ATOM 2390 C CA . ALA A 1 310 ? -6.847 18.923 15.758 1.00 97.69 310 ALA A CA 1
ATOM 2391 C C . ALA A 1 310 ? -8.075 19.728 15.289 1.00 97.69 310 ALA A C 1
ATOM 2393 O O . ALA A 1 310 ? -9.060 19.139 14.844 1.00 97.69 310 ALA A O 1
ATOM 2394 N N . THR A 1 311 ? -8.020 21.067 15.328 1.00 98.06 311 THR A N 1
ATOM 2395 C CA . THR A 1 311 ? -9.084 21.916 14.756 1.00 98.06 311 THR A CA 1
ATOM 2396 C C . THR A 1 311 ? -9.220 21.714 13.245 1.00 98.06 311 THR A C 1
ATOM 2398 O O . THR A 1 311 ? -10.333 21.641 12.728 1.00 98.06 311 THR A O 1
ATOM 2401 N N . THR A 1 312 ? -8.095 21.618 12.533 1.00 98.06 312 THR A N 1
ATOM 2402 C CA . THR A 1 312 ? -8.068 21.453 11.073 1.00 98.06 312 THR A CA 1
ATOM 2403 C C . THR A 1 312 ? -8.628 20.097 10.664 1.00 98.06 312 THR A C 1
ATOM 2405 O O . THR A 1 312 ? -9.457 20.027 9.763 1.00 98.06 312 THR A O 1
ATOM 2408 N N . GLU A 1 313 ? -8.236 19.029 11.359 1.00 98.19 313 GLU A N 1
ATOM 2409 C CA . GLU A 1 313 ? -8.769 17.687 11.116 1.00 98.19 313 GLU A CA 1
ATOM 2410 C C . GLU A 1 313 ? -10.270 17.609 11.417 1.00 98.19 313 GLU A C 1
ATOM 2412 O O . GLU A 1 313 ? -11.020 17.049 10.621 1.00 98.19 313 GLU A O 1
ATOM 2417 N N . PHE A 1 314 ? -10.744 18.254 12.491 1.00 98.44 314 PHE A N 1
ATOM 2418 C CA . PHE A 1 314 ? -12.181 18.382 12.744 1.00 98.44 314 PHE A CA 1
ATOM 2419 C C . PHE A 1 314 ? -12.907 19.070 11.583 1.00 98.44 314 PHE A C 1
ATOM 2421 O O . PHE A 1 314 ? -13.901 18.542 11.088 1.00 98.44 314 PHE A O 1
ATOM 2428 N N . GLN A 1 315 ? -12.408 20.224 11.129 1.00 98.25 315 GLN A N 1
ATOM 2429 C CA . GLN A 1 315 ? -13.020 20.957 10.021 1.00 98.25 315 GLN A CA 1
ATOM 2430 C C . GLN A 1 315 ? -13.032 20.116 8.740 1.00 98.25 315 GLN A C 1
ATOM 2432 O O . GLN A 1 315 ? -14.046 20.061 8.052 1.00 98.25 315 GLN A O 1
ATOM 2437 N N . ARG A 1 316 ? -11.950 19.381 8.469 1.00 97.31 316 ARG A N 1
ATOM 2438 C CA . ARG A 1 316 ? -11.861 18.478 7.321 1.00 97.31 316 ARG A CA 1
ATOM 2439 C C . ARG A 1 316 ? -12.916 17.373 7.360 1.00 97.31 316 ARG A C 1
ATOM 2441 O O . ARG A 1 316 ? -13.481 17.066 6.319 1.00 97.31 316 ARG A O 1
ATOM 2448 N N . LEU A 1 317 ? -13.212 16.802 8.530 1.00 98.00 317 LEU A N 1
ATOM 2449 C CA . LEU A 1 317 ? -14.299 15.822 8.674 1.00 98.00 317 LEU A CA 1
ATOM 2450 C C . LEU A 1 317 ? -15.679 16.433 8.394 1.00 98.00 317 LEU A C 1
ATOM 2452 O O . LEU A 1 317 ? -16.550 15.741 7.874 1.00 98.00 317 LEU A O 1
ATOM 2456 N N . GLN A 1 318 ? -15.885 17.711 8.731 1.00 97.81 318 GLN A N 1
ATOM 2457 C CA . GLN A 1 318 ? -17.136 18.414 8.423 1.00 97.81 318 GLN A CA 1
ATOM 2458 C C . GLN A 1 318 ? -17.265 18.712 6.925 1.00 97.81 318 GLN A C 1
ATOM 2460 O O . GLN A 1 318 ? -18.345 18.549 6.359 1.00 97.81 318 GLN A O 1
ATOM 2465 N N . ASP A 1 319 ? -16.169 19.137 6.296 1.00 97.12 319 ASP A N 1
ATOM 2466 C CA . ASP A 1 319 ? -16.146 19.532 4.886 1.00 97.12 319 ASP A CA 1
ATOM 2467 C C . ASP A 1 319 ? -16.165 18.320 3.944 1.00 97.12 319 ASP A C 1
ATOM 2469 O O . ASP A 1 319 ? -16.792 18.367 2.887 1.00 97.12 319 ASP A O 1
ATOM 2473 N N . GLU A 1 320 ? -15.506 17.226 4.334 1.00 97.81 320 GLU A N 1
ATOM 2474 C CA . GLU A 1 320 ? -15.378 16.005 3.540 1.00 97.81 320 GLU A CA 1
ATOM 2475 C C . GLU A 1 320 ? -15.684 14.759 4.389 1.00 97.81 320 GLU A C 1
ATOM 2477 O O . GLU A 1 320 ? -14.776 14.042 4.806 1.00 97.81 320 GLU A O 1
ATOM 2482 N N . PRO A 1 321 ? -16.959 14.437 4.663 1.00 97.25 321 PRO A N 1
ATOM 2483 C CA . PRO A 1 321 ? -17.303 13.337 5.563 1.00 97.25 321 PRO A CA 1
ATOM 2484 C C . PRO A 1 321 ? -16.828 11.947 5.102 1.00 97.25 321 PRO A C 1
ATOM 2486 O O . PRO A 1 321 ? -16.752 11.034 5.930 1.00 97.25 321 PRO A O 1
ATOM 2489 N N . ALA A 1 322 ? -16.534 11.755 3.809 1.00 97.50 322 ALA A N 1
ATOM 2490 C CA . ALA A 1 322 ? -15.957 10.514 3.285 1.00 97.50 322 ALA A CA 1
ATOM 2491 C C . ALA A 1 322 ? -14.491 10.316 3.704 1.00 97.50 322 ALA A C 1
ATOM 2493 O O . ALA A 1 322 ? -14.048 9.175 3.825 1.00 97.50 322 ALA A O 1
ATOM 2494 N N . TYR A 1 323 ? -13.761 11.399 4.011 1.00 97.00 323 TYR A N 1
ATOM 2495 C CA . TYR A 1 323 ? -12.420 11.332 4.601 1.00 97.00 323 TYR A CA 1
ATOM 2496 C C . TYR A 1 323 ? -12.419 10.524 5.902 1.00 97.00 323 TYR A C 1
ATOM 2498 O O . TYR A 1 323 ? -11.489 9.769 6.144 1.00 97.00 323 TYR A O 1
ATOM 2506 N N . GLY A 1 324 ? -13.472 10.639 6.716 1.00 98.00 324 GLY A N 1
ATOM 2507 C CA . GLY A 1 324 ? -13.550 9.983 8.019 1.00 98.00 324 GLY A CA 1
ATOM 2508 C C . GLY A 1 324 ? -13.826 8.478 7.989 1.00 98.00 324 GLY A C 1
ATOM 2509 O O . GLY A 1 324 ? -13.826 7.868 9.051 1.00 98.00 324 GLY A O 1
ATOM 2510 N N . ASN A 1 325 ? -14.091 7.859 6.835 1.00 98.69 325 ASN A N 1
ATOM 2511 C CA . ASN A 1 325 ? -14.399 6.426 6.777 1.00 98.69 325 ASN A CA 1
ATOM 2512 C C . ASN A 1 325 ? -13.216 5.564 7.240 1.00 98.69 325 ASN A C 1
ATOM 2514 O O . ASN A 1 325 ? -12.102 5.782 6.772 1.00 98.69 325 ASN A O 1
ATOM 2518 N N . MET A 1 326 ? -13.450 4.571 8.103 1.00 98.69 326 MET A N 1
ATOM 2519 C CA . MET A 1 326 ? -12.430 3.581 8.459 1.00 98.69 326 MET A CA 1
ATOM 2520 C C . MET A 1 326 ? -12.254 2.609 7.287 1.00 98.69 326 MET A C 1
ATOM 2522 O O . MET A 1 326 ? -13.067 1.705 7.094 1.00 98.69 326 MET A O 1
ATOM 2526 N N . ALA A 1 327 ? -11.210 2.825 6.491 1.00 98.25 327 ALA A N 1
ATOM 2527 C CA . ALA A 1 327 ? -11.052 2.204 5.181 1.00 98.25 327 ALA A CA 1
ATOM 2528 C C . ALA A 1 327 ? -10.236 0.910 5.206 1.00 98.25 327 ALA A C 1
ATOM 2530 O O . ALA A 1 327 ? -10.414 0.067 4.332 1.00 98.25 327 ALA A O 1
ATOM 2531 N N . GLU A 1 328 ? -9.345 0.747 6.183 1.00 98.44 328 GLU A N 1
ATOM 2532 C CA . GLU A 1 328 ? -8.460 -0.412 6.255 1.00 98.44 328 GLU A CA 1
ATOM 2533 C C . GLU A 1 328 ? -7.959 -0.640 7.681 1.00 98.44 328 GLU A C 1
ATOM 2535 O O . GLU A 1 328 ? -7.630 0.302 8.404 1.00 98.44 328 GLU A O 1
ATOM 2540 N N . LEU A 1 329 ? -7.868 -1.909 8.064 1.00 98.75 329 LEU A N 1
ATOM 2541 C CA . LEU A 1 329 ? -6.988 -2.405 9.108 1.00 98.75 329 LEU A CA 1
ATOM 2542 C C . LEU A 1 329 ? -5.875 -3.204 8.431 1.00 98.75 329 LEU A C 1
ATOM 2544 O O . LEU A 1 329 ? -6.150 -4.262 7.865 1.00 98.75 329 LEU A O 1
ATOM 2548 N N . GLY A 1 330 ? -4.637 -2.735 8.542 1.00 98.38 330 GLY A N 1
ATOM 2549 C CA . GLY A 1 330 ? -3.474 -3.399 7.977 1.00 98.38 330 GLY A CA 1
ATOM 2550 C C . GLY A 1 330 ? -2.452 -3.832 9.024 1.00 98.38 330 GLY A C 1
ATOM 2551 O O . GLY A 1 330 ? -2.311 -3.246 10.098 1.00 98.38 330 GLY A O 1
ATOM 2552 N N . LEU A 1 331 ? -1.778 -4.939 8.730 1.00 98.62 331 LEU A N 1
ATOM 2553 C CA . LEU A 1 331 ? -0.875 -5.664 9.613 1.00 98.62 331 LEU A CA 1
ATOM 2554 C C . LEU A 1 331 ? 0.433 -5.968 8.880 1.00 98.62 331 LEU A C 1
ATOM 2556 O O . LEU A 1 331 ? 0.613 -7.049 8.312 1.00 98.62 331 LEU A O 1
ATOM 2560 N N . GLY A 1 332 ? 1.350 -5.008 8.909 1.00 98.00 332 GLY A N 1
ATOM 2561 C CA . GLY A 1 332 ? 2.716 -5.136 8.420 1.00 98.00 332 GLY A CA 1
ATOM 2562 C C . GLY A 1 332 ? 3.599 -6.020 9.306 1.00 98.00 332 GLY A C 1
ATOM 2563 O O . GLY A 1 332 ? 3.394 -6.117 10.520 1.00 98.00 332 GLY A O 1
ATOM 2564 N N . VAL A 1 333 ? 4.593 -6.688 8.715 1.00 97.56 333 VAL A N 1
ATOM 2565 C CA . VAL A 1 333 ? 5.526 -7.584 9.430 1.00 97.56 333 VAL A CA 1
ATOM 2566 C C . VAL A 1 333 ? 6.995 -7.172 9.324 1.00 97.56 333 VAL A C 1
ATOM 2568 O O . VAL A 1 333 ? 7.844 -7.839 9.918 1.00 97.56 333 VAL A O 1
ATOM 2571 N N . LEU A 1 334 ? 7.322 -6.107 8.586 1.00 97.00 334 LEU A N 1
ATOM 2572 C CA . LEU A 1 334 ? 8.703 -5.766 8.230 1.00 97.00 334 LEU A CA 1
ATOM 2573 C C . LEU A 1 334 ? 9.540 -5.189 9.386 1.00 97.00 334 LEU A C 1
ATOM 2575 O O . LEU A 1 334 ? 10.756 -5.399 9.385 1.00 97.00 334 LEU A O 1
ATOM 2579 N N . ASP A 1 335 ? 8.934 -4.569 10.407 1.00 93.69 335 ASP A N 1
ATOM 2580 C CA . ASP A 1 335 ? 9.657 -4.112 11.614 1.00 93.69 335 ASP A CA 1
ATOM 2581 C C . ASP A 1 335 ? 10.363 -5.286 12.318 1.00 93.69 335 ASP A C 1
ATOM 2583 O O . ASP A 1 335 ? 11.520 -5.193 12.730 1.00 93.69 335 ASP A O 1
ATOM 2587 N N . ALA A 1 336 ? 9.727 -6.465 12.334 1.00 92.56 336 ALA A N 1
ATOM 2588 C CA . ALA A 1 336 ? 10.302 -7.679 12.917 1.00 92.56 336 ALA A CA 1
ATOM 2589 C C . ALA A 1 336 ? 11.547 -8.199 12.169 1.00 92.56 336 ALA A C 1
ATOM 2591 O O . ALA A 1 336 ? 12.252 -9.067 12.689 1.00 92.56 336 ALA A O 1
ATOM 2592 N N . PHE A 1 337 ? 11.822 -7.683 10.966 1.00 94.06 337 PHE A N 1
ATOM 2593 C CA . PHE A 1 337 ? 13.017 -7.980 10.173 1.00 94.06 337 PHE A CA 1
ATOM 2594 C C . PHE A 1 337 ? 14.067 -6.858 10.231 1.00 94.06 337 PHE A C 1
ATOM 2596 O O . PHE A 1 337 ? 15.072 -6.927 9.523 1.00 94.06 337 PHE A O 1
ATOM 2603 N N . GLY A 1 338 ? 13.869 -5.848 11.084 1.00 92.44 338 GLY A N 1
ATOM 2604 C CA . GLY A 1 338 ? 14.804 -4.738 11.272 1.00 92.44 338 GLY A CA 1
ATOM 2605 C C . GLY A 1 338 ? 14.791 -3.720 10.133 1.00 92.44 338 GLY A C 1
ATOM 2606 O O . GLY A 1 338 ? 15.807 -3.070 9.890 1.00 92.44 338 GLY A O 1
ATOM 2607 N N . VAL A 1 339 ? 13.675 -3.615 9.407 1.00 94.56 339 VAL A N 1
ATOM 2608 C CA . VAL A 1 339 ? 13.458 -2.533 8.443 1.00 94.56 339 VAL A CA 1
ATOM 2609 C C . VAL A 1 339 ? 13.037 -1.277 9.196 1.00 94.56 339 VAL A C 1
ATOM 2611 O O . VAL A 1 339 ? 12.166 -1.332 10.058 1.00 94.56 339 VAL A O 1
ATOM 2614 N N . GLU A 1 340 ? 13.657 -0.151 8.862 1.00 93.12 340 GLU A N 1
ATOM 2615 C CA . GLU A 1 340 ? 13.327 1.160 9.419 1.00 93.12 340 GLU A CA 1
ATOM 2616 C C . GLU A 1 340 ? 12.437 1.951 8.444 1.00 93.12 340 GLU A C 1
ATOM 2618 O O . GLU A 1 340 ? 12.491 1.701 7.234 1.00 93.12 340 GLU A O 1
ATOM 2623 N N . PRO A 1 341 ? 11.621 2.900 8.940 1.00 94.44 341 PRO A N 1
ATOM 2624 C CA . PRO A 1 341 ? 10.809 3.758 8.089 1.00 94.44 341 PRO A CA 1
ATOM 2625 C C . PRO A 1 341 ? 11.657 4.650 7.184 1.00 94.44 341 PRO A C 1
ATOM 2627 O O . PRO A 1 341 ? 12.731 5.122 7.557 1.00 94.44 341 PRO A O 1
ATOM 2630 N N . THR A 1 342 ? 11.122 4.907 5.996 1.00 93.12 342 THR A N 1
ATOM 2631 C CA . THR A 1 342 ? 11.749 5.710 4.934 1.00 93.12 342 THR A CA 1
ATOM 2632 C C . THR A 1 342 ? 10.990 7.006 4.650 1.00 93.12 342 THR A C 1
ATOM 2634 O O . THR A 1 342 ? 11.455 7.849 3.885 1.00 93.12 342 THR A O 1
ATOM 2637 N N . GLY A 1 343 ? 9.815 7.189 5.262 1.00 90.56 343 GLY A N 1
ATOM 2638 C CA . GLY A 1 343 ? 8.917 8.304 4.973 1.00 90.56 343 GLY A CA 1
ATOM 2639 C C . GLY A 1 343 ? 8.127 8.121 3.676 1.00 90.56 343 GLY A C 1
ATOM 2640 O O . GLY A 1 343 ? 7.512 9.068 3.190 1.00 90.56 343 GLY A O 1
ATOM 2641 N N . GLU A 1 344 ? 8.152 6.921 3.102 1.00 91.25 344 GLU A N 1
ATOM 2642 C CA . GLU A 1 344 ? 7.400 6.553 1.911 1.00 91.25 344 GLU A CA 1
ATOM 2643 C C . GLU A 1 344 ? 6.389 5.472 2.303 1.00 91.25 344 GLU A C 1
ATOM 2645 O O . GLU A 1 344 ? 6.766 4.370 2.712 1.00 91.25 344 GLU A O 1
ATOM 2650 N N . ILE A 1 345 ? 5.100 5.785 2.155 1.00 91.12 345 ILE A N 1
ATOM 2651 C CA . ILE A 1 345 ? 3.996 4.931 2.621 1.00 91.12 345 ILE A CA 1
ATOM 2652 C C . ILE A 1 345 ? 4.086 3.508 2.061 1.00 91.12 345 ILE A C 1
ATOM 2654 O O . ILE A 1 345 ? 3.888 2.565 2.817 1.00 91.12 345 ILE A O 1
ATOM 2658 N N . LEU A 1 346 ? 4.534 3.351 0.805 1.00 92.62 346 LEU A N 1
ATOM 2659 C CA . LEU A 1 346 ? 4.756 2.045 0.173 1.00 92.62 346 LEU A CA 1
ATOM 2660 C C . LEU A 1 346 ? 5.562 1.078 1.054 1.00 92.62 346 LEU A C 1
ATOM 2662 O O . LEU A 1 346 ? 5.297 -0.118 1.015 1.00 92.62 346 LEU A O 1
ATOM 2666 N N . LEU A 1 347 ? 6.572 1.546 1.790 1.00 95.94 347 LEU A N 1
ATOM 2667 C CA . LEU A 1 347 ? 7.306 0.687 2.719 1.00 95.94 347 LEU A CA 1
ATOM 2668 C C . LEU A 1 347 ? 6.746 0.788 4.135 1.00 95.94 347 LEU A C 1
ATOM 2670 O O . LEU A 1 347 ? 6.629 -0.230 4.813 1.00 95.94 347 LEU A O 1
ATOM 2674 N N . ASP A 1 348 ? 6.461 2.008 4.581 1.00 95.94 348 ASP A N 1
ATOM 2675 C CA . ASP A 1 348 ? 6.207 2.293 5.986 1.00 95.94 348 ASP A CA 1
ATOM 2676 C C . ASP A 1 348 ? 4.947 1.574 6.500 1.00 95.94 348 ASP A C 1
ATOM 2678 O O . ASP A 1 348 ? 4.972 1.053 7.613 1.00 95.94 348 ASP A O 1
ATOM 2682 N N . GLU A 1 349 ? 3.898 1.431 5.681 1.00 94.81 349 GLU A N 1
ATOM 2683 C CA . GLU A 1 349 ? 2.686 0.661 6.030 1.00 94.81 349 GLU A CA 1
ATOM 2684 C C . GLU A 1 349 ? 2.995 -0.816 6.339 1.00 94.81 349 GLU A C 1
ATOM 2686 O O . GLU A 1 349 ? 2.458 -1.416 7.267 1.00 94.81 349 GLU A O 1
ATOM 2691 N N . LYS A 1 350 ? 4.011 -1.381 5.682 1.00 96.94 350 LYS A N 1
ATOM 2692 C CA . LYS A 1 350 ? 4.403 -2.790 5.835 1.00 96.94 350 LYS A CA 1
ATOM 2693 C C . LYS A 1 350 ? 5.217 -3.046 7.098 1.00 96.94 350 LYS A C 1
ATOM 2695 O O . LYS A 1 350 ? 5.556 -4.197 7.380 1.00 96.94 350 LYS A O 1
ATOM 2700 N N . LEU A 1 351 ? 5.559 -2.013 7.870 1.00 97.06 351 LEU A N 1
ATOM 2701 C CA . LEU A 1 351 ? 6.353 -2.163 9.089 1.00 97.06 351 LEU A CA 1
ATOM 2702 C C . LEU A 1 351 ? 5.554 -2.794 10.231 1.00 97.06 351 LEU A C 1
ATOM 2704 O O . LEU A 1 351 ? 6.095 -3.641 10.940 1.00 97.06 351 LEU A O 1
ATOM 2708 N N . GLY A 1 352 ? 4.288 -2.419 10.409 1.00 96.44 352 GLY A N 1
ATOM 2709 C CA . GLY A 1 352 ? 3.502 -2.809 11.578 1.00 96.44 352 GLY A CA 1
ATOM 2710 C C . GLY A 1 352 ? 2.007 -2.575 11.399 1.00 96.44 352 GLY A C 1
ATOM 2711 O O . GLY A 1 352 ? 1.508 -2.580 10.284 1.00 96.44 352 GLY A O 1
ATOM 2712 N N . LEU A 1 353 ? 1.280 -2.390 12.503 1.00 98.25 353 LEU A N 1
ATOM 2713 C CA . LEU A 1 353 ? -0.141 -2.037 12.448 1.00 98.25 353 LEU A CA 1
ATOM 2714 C C . LEU A 1 353 ? -0.318 -0.698 11.725 1.00 98.25 353 LEU A C 1
ATOM 2716 O O . LEU A 1 353 ? 0.313 0.284 12.114 1.00 98.25 353 LEU A O 1
ATOM 2720 N N . HIS A 1 354 ? -1.258 -0.617 10.794 1.00 98.50 354 HIS A N 1
ATOM 2721 C CA . HIS A 1 354 ? -1.800 0.649 10.317 1.00 98.50 354 HIS A CA 1
ATOM 2722 C C . HIS A 1 354 ? -3.319 0.611 10.251 1.00 98.50 354 HIS A C 1
ATOM 2724 O O . HIS A 1 354 ? -3.945 -0.446 10.183 1.00 98.50 354 HIS A O 1
ATOM 2730 N N . ILE A 1 355 ? -3.913 1.795 10.344 1.00 98.62 355 ILE A N 1
ATOM 2731 C CA . ILE A 1 355 ? -5.350 1.989 10.178 1.00 98.62 355 ILE A CA 1
ATOM 2732 C C . ILE A 1 355 ? -5.537 3.120 9.176 1.00 98.62 355 ILE A C 1
ATOM 2734 O O . ILE A 1 355 ? -4.966 4.200 9.365 1.00 98.62 355 ILE A O 1
ATOM 2738 N N . ALA A 1 356 ? -6.312 2.868 8.125 1.00 98.25 356 ALA A N 1
ATOM 2739 C CA . ALA A 1 356 ? -6.511 3.828 7.052 1.00 98.25 356 ALA A CA 1
ATOM 2740 C C . ALA A 1 356 ? -7.848 4.558 7.143 1.00 98.25 356 ALA A C 1
ATOM 2742 O O . ALA A 1 356 ? -8.865 4.007 7.574 1.00 98.25 356 ALA A O 1
ATOM 2743 N N . PHE A 1 357 ? -7.833 5.797 6.663 1.00 98.56 357 PHE A N 1
ATOM 2744 C CA . PHE A 1 357 ? -9.008 6.636 6.473 1.00 98.56 357 PHE A CA 1
ATOM 2745 C C . PHE A 1 357 ? -9.329 6.830 4.985 1.00 98.56 357 PHE A C 1
ATOM 2747 O O . PHE A 1 357 ? -8.414 6.971 4.171 1.00 98.56 357 PHE A O 1
ATOM 2754 N N . GLY A 1 358 ? -10.615 6.921 4.635 1.00 97.81 358 GLY A N 1
ATOM 2755 C CA . GLY A 1 358 ? -11.089 7.353 3.319 1.00 97.81 358 GLY A CA 1
ATOM 2756 C C . GLY A 1 358 ? -11.669 6.246 2.430 1.00 97.81 358 GLY A C 1
ATOM 2757 O O . GLY A 1 358 ? -12.586 5.519 2.813 1.00 97.81 358 GLY A O 1
ATOM 2758 N N . ARG A 1 359 ? -11.190 6.175 1.186 1.00 97.06 359 ARG A N 1
ATOM 2759 C CA . ARG A 1 359 ? -11.718 5.317 0.119 1.00 97.06 359 ARG A CA 1
ATOM 2760 C C . ARG A 1 359 ? -11.419 3.838 0.394 1.00 97.06 359 ARG A C 1
ATOM 2762 O O . ARG A 1 359 ? -10.266 3.497 0.626 1.00 97.06 359 ARG A O 1
ATOM 2769 N N . SER A 1 360 ? -12.413 2.962 0.262 1.00 96.50 360 SER A N 1
ATOM 2770 C CA . SER A 1 360 ? -12.319 1.529 0.602 1.00 96.50 360 SER A CA 1
ATOM 2771 C C . SER A 1 360 ? -12.834 0.566 -0.482 1.00 96.50 360 SER A C 1
ATOM 2773 O O . SER A 1 360 ? -12.536 -0.627 -0.442 1.00 96.50 360 SER A O 1
ATOM 2775 N N . ASP A 1 361 ? -13.573 1.051 -1.484 1.00 92.56 361 ASP A N 1
ATOM 2776 C CA . ASP A 1 361 ? -14.188 0.250 -2.566 1.00 92.56 361 ASP A CA 1
ATOM 2777 C C . ASP A 1 361 ? -13.219 -0.697 -3.302 1.00 92.56 361 ASP A C 1
ATOM 2779 O O . ASP A 1 361 ? -13.539 -1.850 -3.586 1.00 92.56 361 ASP A O 1
ATOM 2783 N N . HIS A 1 362 ? -12.004 -0.234 -3.576 1.00 84.69 362 HIS A N 1
ATOM 2784 C CA . HIS A 1 362 ? -10.954 -0.991 -4.256 1.00 84.69 362 HIS A CA 1
ATOM 2785 C C . HIS A 1 362 ? -10.317 -2.093 -3.393 1.00 84.69 362 HIS A C 1
ATOM 2787 O O . HIS A 1 362 ? -9.589 -2.932 -3.927 1.00 84.69 362 HIS A O 1
ATOM 2793 N N . PHE A 1 363 ? -10.629 -2.119 -2.095 1.00 86.62 363 PHE A N 1
ATOM 2794 C CA . PHE A 1 363 ? -10.230 -3.147 -1.134 1.00 86.62 363 PHE A CA 1
ATOM 2795 C C . PHE A 1 363 ? -11.420 -3.977 -0.617 1.00 86.62 363 PHE A C 1
ATOM 2797 O O . PHE A 1 363 ? -11.246 -4.827 0.251 1.00 86.62 363 PHE A O 1
ATOM 2804 N N . GLY A 1 364 ? -12.627 -3.771 -1.161 1.00 88.25 364 GLY A N 1
ATOM 2805 C CA . GLY A 1 364 ? -13.830 -4.529 -0.793 1.00 88.25 364 GLY A CA 1
ATOM 2806 C C . GLY A 1 364 ? -14.804 -3.811 0.148 1.00 88.25 364 GLY A C 1
ATOM 2807 O O . GLY A 1 364 ? -15.730 -4.452 0.645 1.00 88.25 364 GLY A O 1
ATOM 2808 N N . GLY A 1 365 ? -14.616 -2.510 0.390 1.00 94.50 365 GLY A N 1
ATOM 2809 C CA . GLY A 1 365 ? -15.608 -1.643 1.036 1.00 94.50 365 GLY A CA 1
ATOM 2810 C C . GLY A 1 365 ? -16.610 -1.031 0.054 1.00 94.50 365 GLY A C 1
ATOM 2811 O O . GLY A 1 365 ? -16.737 -1.470 -1.090 1.00 94.50 365 GLY A O 1
ATOM 2812 N N . GLN A 1 366 ? -17.322 0.005 0.493 1.00 95.50 366 GLN A N 1
ATOM 2813 C CA . GLN A 1 366 ? -18.357 0.692 -0.287 1.00 95.50 366 GLN A CA 1
ATOM 2814 C C . GLN A 1 366 ? -18.008 2.139 -0.609 1.00 95.50 366 GLN A C 1
ATOM 2816 O O . GLN A 1 366 ? -18.501 2.687 -1.600 1.00 95.50 366 GLN A O 1
ATOM 2821 N N . VAL A 1 367 ? -17.145 2.769 0.190 1.00 96.75 367 VAL A N 1
ATOM 2822 C CA . VAL A 1 367 ? -16.771 4.171 0.005 1.00 96.75 367 VAL A CA 1
ATOM 2823 C C . VAL A 1 367 ? -15.847 4.314 -1.206 1.00 96.75 367 VAL A C 1
ATOM 2825 O O . VAL A 1 367 ? -14.629 4.171 -1.120 1.00 96.75 367 VAL A O 1
ATOM 2828 N N . GLY A 1 368 ? -16.450 4.583 -2.365 1.00 95.31 368 GLY A N 1
ATOM 2829 C CA . GLY A 1 368 ? -15.777 4.951 -3.614 1.00 95.31 368 GLY A CA 1
ATOM 2830 C C . GLY A 1 368 ? -15.714 6.464 -3.890 1.00 95.31 368 GLY A C 1
ATOM 2831 O O . GLY A 1 368 ? -16.255 7.254 -3.110 1.00 95.31 368 GLY A O 1
ATOM 2832 N N . PRO A 1 369 ? -15.104 6.881 -5.020 1.00 93.69 369 PRO A N 1
ATOM 2833 C CA . PRO A 1 369 ? -14.904 8.286 -5.397 1.00 93.69 369 PRO A CA 1
ATOM 2834 C C . PRO A 1 369 ? -16.171 9.148 -5.382 1.00 93.69 369 PRO A C 1
ATOM 2836 O O . PRO A 1 369 ? -16.107 10.328 -5.066 1.00 93.69 369 PRO A O 1
ATOM 2839 N N . GLN A 1 370 ? -17.330 8.558 -5.680 1.00 95.38 370 GLN A N 1
ATOM 2840 C CA . GLN A 1 370 ? -18.629 9.236 -5.697 1.00 95.38 370 GLN A CA 1
ATOM 2841 C C . GLN A 1 370 ? -19.096 9.754 -4.329 1.00 95.38 370 GLN A C 1
ATOM 2843 O O . GLN A 1 370 ? -20.037 10.541 -4.274 1.00 95.38 370 GLN A O 1
ATOM 2848 N N . HIS A 1 371 ? -18.487 9.287 -3.237 1.00 97.00 371 HIS A N 1
ATOM 2849 C CA . HIS A 1 371 ? -18.802 9.746 -1.884 1.00 97.00 371 HIS A CA 1
ATOM 2850 C C . HIS A 1 371 ? -17.993 10.977 -1.473 1.00 97.00 371 HIS A C 1
ATOM 2852 O O . HIS A 1 371 ? -18.329 11.599 -0.470 1.00 97.00 371 HIS A O 1
ATOM 2858 N N . PHE A 1 372 ? -16.950 11.315 -2.231 1.00 96.88 372 PHE A N 1
ATOM 2859 C CA . PHE A 1 372 ? -16.137 12.503 -2.008 1.00 96.88 372 PHE A CA 1
ATOM 2860 C C . PHE A 1 372 ? -16.715 13.697 -2.769 1.00 96.88 372 PHE A C 1
ATOM 2862 O O . PHE A 1 372 ? -17.360 13.540 -3.809 1.00 96.88 372 PHE A O 1
ATOM 2869 N N . SER A 1 373 ? -16.451 14.909 -2.284 1.00 96.81 373 SER A N 1
ATOM 2870 C CA . SER A 1 373 ? -16.945 16.146 -2.907 1.00 96.81 373 SER A CA 1
ATOM 2871 C C . SER A 1 373 ? -16.390 16.398 -4.315 1.00 96.81 373 SER A C 1
ATOM 2873 O O . SER A 1 373 ? -17.030 17.066 -5.131 1.00 96.81 373 SER A O 1
ATOM 2875 N N . SER A 1 374 ? -15.196 15.879 -4.614 1.00 93.81 374 SER A N 1
ATOM 2876 C CA . SER A 1 374 ? -14.521 16.017 -5.905 1.00 93.81 374 SER A CA 1
ATOM 2877 C C . SER A 1 374 ? -13.453 14.929 -6.095 1.00 93.81 374 SER A C 1
ATOM 2879 O O . SER A 1 374 ? -13.003 14.349 -5.105 1.00 93.81 374 SER A O 1
ATOM 2881 N N . PRO A 1 375 ? -12.994 14.664 -7.336 1.00 87.88 375 PRO A N 1
ATOM 2882 C CA . PRO A 1 375 ? -11.889 13.735 -7.590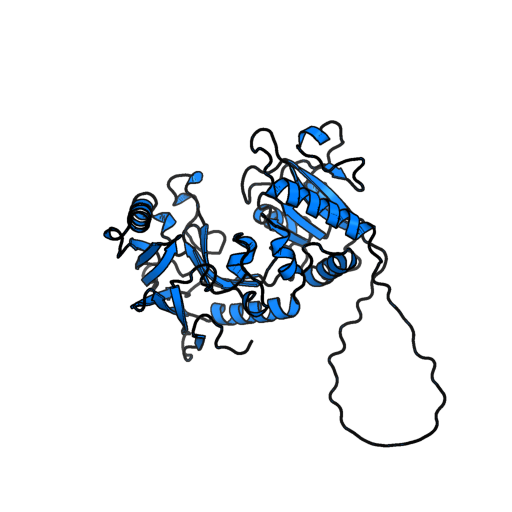 1.00 87.88 375 PRO A CA 1
ATOM 2883 C C . PRO A 1 375 ? -10.609 14.062 -6.805 1.00 87.88 375 PRO A C 1
ATOM 2885 O O . PRO A 1 375 ? -9.953 13.147 -6.318 1.00 87.88 375 PRO A O 1
ATOM 2888 N N . ASP A 1 376 ? -10.299 15.349 -6.621 1.00 88.12 376 ASP A N 1
ATOM 2889 C CA . ASP A 1 376 ? -9.112 15.809 -5.882 1.00 88.12 376 ASP A CA 1
ATOM 2890 C C . ASP A 1 376 ? -9.220 15.571 -4.367 1.00 88.12 376 ASP A C 1
ATOM 2892 O O . ASP A 1 376 ? -8.210 15.536 -3.664 1.00 88.12 376 ASP A O 1
ATOM 2896 N N . ALA A 1 377 ? -10.440 15.400 -3.848 1.00 93.56 377 ALA A N 1
ATOM 2897 C CA . ALA A 1 377 ? -10.685 15.108 -2.439 1.00 93.56 377 ALA A CA 1
ATOM 2898 C C . ALA A 1 377 ? -10.598 13.609 -2.109 1.00 93.56 377 ALA A C 1
ATOM 2900 O O . ALA A 1 377 ? -10.552 13.245 -0.932 1.00 93.56 377 ALA A O 1
ATOM 2901 N N . VAL A 1 378 ? -10.569 12.738 -3.126 1.00 92.38 378 VAL A N 1
ATOM 2902 C CA . VAL A 1 378 ? -10.489 11.286 -2.944 1.00 92.38 378 VAL A CA 1
ATOM 2903 C C . VAL A 1 378 ? -9.148 10.924 -2.321 1.00 92.38 378 VAL A C 1
ATOM 2905 O O . VAL A 1 378 ? -8.089 11.128 -2.912 1.00 92.38 378 VAL A O 1
ATOM 2908 N N . VAL A 1 379 ? -9.199 10.334 -1.131 1.00 93.75 379 VAL A N 1
ATOM 2909 C CA . VAL A 1 379 ? -8.009 9.941 -0.377 1.00 93.75 379 VAL A CA 1
ATOM 2910 C C . VAL A 1 379 ? -8.149 8.539 0.198 1.00 93.75 379 VAL A C 1
ATOM 2912 O O . VAL A 1 379 ? -9.251 8.089 0.501 1.00 93.75 379 VAL A O 1
ATOM 2915 N N . HIS A 1 380 ? -7.012 7.877 0.365 1.00 94.88 380 HIS A N 1
ATOM 2916 C CA . HIS A 1 380 ? -6.813 6.712 1.218 1.00 94.88 380 HIS A CA 1
ATOM 2917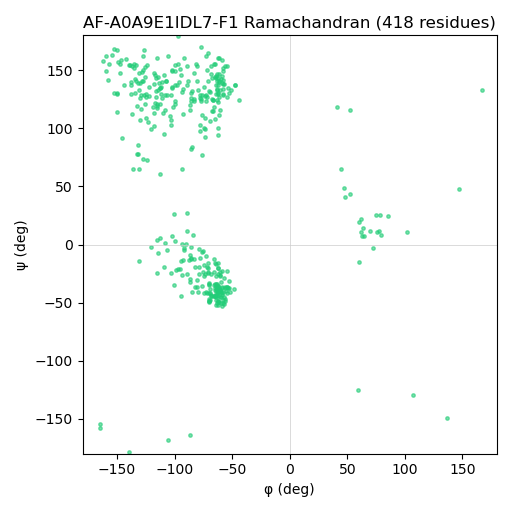 C C . HIS A 1 380 ? -5.537 7.004 2.014 1.00 94.88 380 HIS A C 1
ATOM 2919 O O . HIS A 1 380 ? -4.516 7.331 1.405 1.00 94.88 380 HIS A O 1
ATOM 2925 N N . ILE A 1 381 ? -5.627 7.061 3.344 1.00 94.94 381 ILE A N 1
ATOM 2926 C CA . ILE A 1 381 ? -4.539 7.572 4.190 1.00 94.94 381 ILE A CA 1
ATOM 2927 C C . ILE A 1 381 ? -4.237 6.598 5.316 1.00 94.94 381 ILE A C 1
ATOM 2929 O O . ILE A 1 381 ? -4.960 6.564 6.312 1.00 94.94 381 ILE A O 1
ATOM 2933 N N . ASP A 1 382 ? -3.108 5.916 5.193 1.00 96.69 382 ASP A N 1
ATOM 2934 C CA . ASP A 1 382 ? -2.577 4.987 6.182 1.00 96.69 382 ASP A CA 1
ATOM 2935 C C . ASP A 1 382 ? -1.930 5.707 7.364 1.00 96.69 382 ASP A C 1
ATOM 2937 O O . ASP A 1 382 ? -1.023 6.536 7.224 1.00 96.69 382 ASP A O 1
ATOM 2941 N N . ARG A 1 383 ? -2.392 5.382 8.574 1.00 97.50 383 ARG A N 1
ATOM 2942 C CA . ARG A 1 383 ? -1.767 5.814 9.829 1.00 97.50 383 ARG A CA 1
ATOM 2943 C C . ARG A 1 383 ? -0.993 4.645 10.419 1.00 97.50 383 ARG A C 1
ATOM 2945 O O . ARG A 1 383 ? -1.582 3.748 11.012 1.00 97.50 383 ARG A O 1
ATOM 2952 N N . VAL A 1 384 ? 0.329 4.665 10.262 1.00 97.62 384 VAL A N 1
ATOM 2953 C CA . VAL A 1 384 ? 1.217 3.566 10.671 1.00 97.62 384 VAL A CA 1
ATOM 2954 C C . VAL A 1 384 ? 1.632 3.699 12.136 1.00 97.62 384 VAL A C 1
ATOM 2956 O O . VAL A 1 384 ? 2.264 4.679 12.532 1.00 97.62 384 VAL A O 1
ATOM 2959 N N . TYR A 1 385 ? 1.306 2.703 12.951 1.00 97.06 385 TYR A N 1
ATOM 2960 C CA . TYR A 1 385 ? 1.551 2.648 14.392 1.00 97.06 385 TYR A CA 1
ATOM 2961 C C . TYR A 1 385 ? 2.861 1.932 14.728 1.00 97.06 385 TYR A C 1
ATOM 2963 O O . TYR A 1 385 ? 2.879 0.893 15.392 1.00 97.06 385 TYR A O 1
ATOM 2971 N N . VAL A 1 386 ? 3.976 2.530 14.308 1.00 94.50 386 VAL A N 1
ATOM 2972 C CA . VAL A 1 386 ? 5.323 2.141 14.753 1.00 94.50 386 VAL A CA 1
ATOM 2973 C C . VAL A 1 386 ? 5.966 3.267 15.570 1.00 94.50 386 VAL A C 1
ATOM 2975 O O . VAL A 1 386 ? 5.766 4.440 15.242 1.00 94.50 386 VAL A O 1
ATOM 2978 N N . PRO A 1 387 ? 6.764 2.961 16.615 1.00 92.94 387 PRO A N 1
ATOM 2979 C CA . PRO A 1 387 ? 7.301 3.982 17.522 1.00 92.94 387 PRO A CA 1
ATOM 2980 C C . PRO A 1 387 ? 8.123 5.086 16.846 1.00 92.94 387 PRO A C 1
ATOM 2982 O O . PRO A 1 387 ? 8.170 6.201 17.352 1.00 92.94 387 PRO A O 1
ATOM 2985 N N . LEU A 1 388 ? 8.773 4.790 15.717 1.00 92.75 388 LEU A N 1
ATOM 2986 C CA . LEU A 1 388 ? 9.566 5.771 14.972 1.00 92.75 388 LEU A CA 1
ATOM 2987 C C . LEU A 1 388 ? 8.709 6.777 14.185 1.00 92.75 388 LEU A C 1
ATOM 2989 O O . LEU A 1 388 ? 9.187 7.873 13.912 1.00 92.75 388 LEU A O 1
ATOM 2993 N N . LEU A 1 389 ? 7.462 6.429 13.846 1.00 94.06 389 LEU A N 1
ATOM 2994 C CA . LEU A 1 389 ? 6.536 7.299 13.108 1.00 94.06 389 LEU A CA 1
ATOM 2995 C C . LEU A 1 389 ? 5.513 7.979 14.026 1.00 94.06 389 LEU A C 1
ATOM 2997 O O . LEU A 1 389 ? 5.155 9.131 13.797 1.00 94.06 389 LEU A O 1
ATOM 3001 N N . GLN A 1 390 ? 5.063 7.291 15.079 1.00 95.06 390 GLN A N 1
ATOM 3002 C CA . GLN A 1 390 ? 4.094 7.809 16.051 1.00 95.06 390 GLN A CA 1
ATOM 3003 C C . GLN A 1 390 ? 4.573 7.590 17.500 1.00 95.06 390 GLN A C 1
ATOM 3005 O O . GLN A 1 390 ? 3.947 6.845 18.254 1.00 95.06 390 GLN A O 1
ATOM 3010 N N . PRO A 1 391 ? 5.682 8.217 17.937 1.00 95.25 391 PRO A N 1
ATOM 3011 C CA . PRO A 1 391 ? 6.271 7.982 19.261 1.00 95.25 391 PRO A CA 1
ATOM 3012 C C . PRO A 1 391 ? 5.351 8.310 20.447 1.00 95.25 391 PRO A C 1
ATOM 3014 O O . PRO A 1 391 ? 5.554 7.772 21.538 1.00 95.25 391 PRO A O 1
ATOM 3017 N N . ARG A 1 392 ? 4.350 9.182 20.271 1.00 96.50 392 ARG A N 1
ATOM 3018 C CA . ARG A 1 392 ? 3.372 9.523 21.319 1.00 96.50 392 ARG A CA 1
ATOM 3019 C C . ARG A 1 392 ? 2.278 8.475 21.481 1.00 96.50 392 ARG A C 1
ATOM 3021 O O . ARG A 1 392 ? 1.636 8.459 22.528 1.00 96.50 392 ARG A O 1
ATOM 3028 N N . VAL A 1 393 ? 2.055 7.622 20.479 1.00 97.94 393 VAL A N 1
ATOM 3029 C CA . VAL A 1 393 ? 0.954 6.653 20.461 1.00 97.94 393 VAL A CA 1
ATOM 3030 C C . VAL A 1 393 ? 1.502 5.235 20.488 1.00 97.94 393 VAL A C 1
ATOM 3032 O O . VAL A 1 393 ? 2.198 4.783 19.584 1.00 97.94 393 VAL A O 1
ATOM 3035 N N . LYS A 1 394 ? 1.141 4.490 21.528 1.00 97.50 394 LYS A N 1
ATOM 3036 C CA . LYS A 1 394 ? 1.525 3.093 21.698 1.00 97.50 394 LYS A CA 1
ATOM 3037 C C . LYS A 1 394 ? 0.308 2.190 21.570 1.00 97.50 394 LYS A C 1
ATOM 3039 O O . LYS A 1 394 ? -0.669 2.355 22.295 1.00 97.50 394 LYS A O 1
ATOM 3044 N N . VAL A 1 395 ? 0.405 1.161 20.734 1.00 97.94 395 VAL A N 1
ATOM 3045 C CA . VAL A 1 395 ? -0.558 0.051 20.718 1.00 97.94 395 VAL A CA 1
ATOM 3046 C C . VAL A 1 395 ? -0.298 -0.817 21.949 1.00 97.94 395 VAL A C 1
ATOM 3048 O O . VAL A 1 395 ? 0.645 -1.608 21.978 1.00 97.94 395 VAL A O 1
ATOM 3051 N N . LYS A 1 396 ? -1.089 -0.650 23.012 1.00 98.31 396 LYS A N 1
ATOM 3052 C CA . LYS A 1 396 ? -0.935 -1.434 24.246 1.00 98.31 396 LYS A CA 1
ATOM 3053 C C . LYS A 1 396 ? -1.357 -2.877 24.005 1.00 98.31 396 LYS A C 1
ATOM 3055 O O . LYS A 1 396 ? -0.599 -3.789 24.326 1.00 98.31 396 LYS A O 1
ATOM 3060 N N . THR A 1 397 ? -2.528 -3.082 23.408 1.00 98.69 397 THR A N 1
ATOM 3061 C CA . THR A 1 397 ? -3.008 -4.408 23.001 1.00 98.69 397 THR A CA 1
ATOM 3062 C C . THR A 1 397 ? -3.863 -4.333 21.750 1.00 98.69 397 THR A C 1
ATOM 3064 O O . THR A 1 397 ? -4.630 -3.388 21.593 1.00 98.69 397 THR A O 1
ATOM 3067 N N . MET A 1 398 ? -3.802 -5.386 20.938 1.00 98.56 398 MET A N 1
ATOM 3068 C CA . MET A 1 398 ? -4.791 -5.687 19.905 1.00 98.56 398 MET A CA 1
ATOM 3069 C C . MET A 1 398 ? -5.310 -7.108 20.130 1.00 98.56 398 MET A C 1
ATOM 3071 O O . MET A 1 398 ? -4.519 -8.050 20.241 1.00 98.56 398 MET A O 1
ATOM 3075 N N . MET A 1 399 ? -6.628 -7.258 20.205 1.00 98.81 399 MET A N 1
ATOM 3076 C CA . MET A 1 399 ? -7.321 -8.529 20.382 1.00 98.81 399 MET A CA 1
ATOM 3077 C C . MET A 1 399 ? -8.173 -8.827 19.150 1.00 98.81 399 MET A C 1
ATOM 3079 O O . MET A 1 399 ? -8.958 -7.981 18.739 1.00 98.81 399 MET A O 1
ATOM 3083 N N . LEU A 1 400 ? -8.082 -10.040 18.614 1.00 98.88 400 LEU A N 1
ATOM 3084 C CA . LEU A 1 400 ? -9.043 -10.553 17.641 1.00 98.88 400 LEU A CA 1
ATOM 3085 C C . LEU A 1 400 ? -10.151 -11.320 18.363 1.00 98.88 400 LEU A C 1
ATOM 3087 O O . LEU A 1 400 ? -9.884 -12.132 19.257 1.00 98.88 400 LEU A O 1
ATOM 3091 N N . LYS A 1 401 ? -11.396 -11.053 17.977 1.00 98.69 401 LYS A N 1
ATOM 3092 C CA . LYS A 1 401 ? -12.579 -11.813 18.389 1.00 98.69 401 LYS A CA 1
ATOM 3093 C C . LYS A 1 401 ? -13.004 -12.743 17.275 1.00 98.69 401 LYS A C 1
ATOM 3095 O O . LYS A 1 401 ? -12.832 -12.426 16.106 1.00 98.69 401 LYS A O 1
ATOM 3100 N N . PHE A 1 402 ? -13.604 -13.854 17.663 1.00 98.19 402 PHE A N 1
ATOM 3101 C CA . PHE A 1 402 ? -14.092 -14.884 16.762 1.00 98.19 402 PHE A CA 1
ATOM 3102 C C . PHE A 1 402 ? -15.463 -15.338 17.244 1.00 98.19 402 PHE A C 1
ATOM 3104 O O . PHE A 1 402 ? -15.738 -15.308 18.449 1.00 98.19 402 PHE A O 1
ATOM 3111 N N . ASP A 1 403 ? -16.284 -15.842 16.331 1.00 94.94 403 ASP A N 1
ATOM 3112 C CA . ASP A 1 403 ? -17.519 -16.512 16.717 1.00 94.94 403 ASP A CA 1
ATOM 3113 C C . ASP A 1 403 ? -17.218 -17.897 17.316 1.00 94.94 403 ASP A C 1
ATOM 3115 O O . ASP A 1 403 ? -16.478 -18.704 16.747 1.00 94.94 403 ASP A O 1
ATOM 3119 N N . GLY A 1 404 ? -17.747 -18.166 18.511 1.00 93.75 404 GLY A N 1
ATOM 3120 C CA . GLY A 1 404 ? -17.606 -19.456 19.195 1.00 93.75 404 GLY A CA 1
ATOM 3121 C C . GLY A 1 404 ? -16.185 -19.867 19.624 1.00 93.75 404 GLY A C 1
ATOM 3122 O O . GLY A 1 404 ? -16.017 -20.992 20.103 1.00 93.75 404 GLY A O 1
ATOM 3123 N N . LYS A 1 405 ? -15.164 -19.003 19.498 1.00 95.75 405 LYS A N 1
ATOM 3124 C CA . LYS A 1 405 ? -13.775 -19.283 19.923 1.00 95.75 405 LYS A CA 1
ATOM 3125 C C . LYS A 1 405 ? -13.255 -18.225 20.910 1.00 95.75 405 LYS A C 1
ATOM 3127 O O . LYS A 1 405 ? -13.724 -17.088 20.901 1.00 95.75 405 LYS A O 1
ATOM 3132 N N . PRO A 1 406 ? -12.278 -18.566 21.774 1.00 97.44 406 PRO A N 1
ATOM 3133 C CA . PRO A 1 406 ? -11.635 -17.583 22.641 1.00 97.44 406 PRO A CA 1
ATOM 3134 C C . PRO A 1 406 ? -10.973 -16.454 21.843 1.00 97.44 406 PRO A C 1
ATOM 3136 O O . PRO A 1 406 ? -10.394 -16.695 20.787 1.00 97.44 406 PRO A O 1
ATOM 3139 N N . ALA A 1 407 ? -11.005 -15.238 22.389 1.00 97.81 407 ALA A N 1
ATOM 3140 C CA . ALA A 1 407 ? -10.289 -14.104 21.816 1.00 97.81 407 ALA A CA 1
ATOM 3141 C C . ALA A 1 407 ? -8.771 -14.355 21.786 1.00 97.81 407 ALA A C 1
ATOM 3143 O O . ALA A 1 407 ? -8.202 -14.869 22.753 1.00 97.81 407 ALA A O 1
ATOM 3144 N N . LEU A 1 408 ? -8.111 -13.925 20.711 1.00 98.56 408 LEU A N 1
ATOM 3145 C CA . LEU A 1 408 ? -6.663 -14.030 20.534 1.00 98.56 408 LEU A CA 1
ATOM 3146 C C . LEU A 1 408 ? -6.015 -12.671 20.772 1.00 98.56 408 LEU A C 1
ATOM 3148 O O . LEU A 1 408 ? -6.397 -11.682 20.155 1.00 98.56 408 LEU A O 1
ATOM 3152 N N . LYS A 1 409 ? -4.998 -12.615 21.633 1.00 98.62 409 LYS A N 1
ATOM 3153 C CA . LYS A 1 409 ? -4.148 -11.427 21.736 1.00 98.62 409 LYS A CA 1
ATOM 3154 C C . LYS A 1 409 ? -3.164 -11.430 20.576 1.00 98.62 409 LYS A C 1
ATOM 3156 O O . LYS A 1 409 ? -2.192 -12.177 20.614 1.00 98.62 409 LYS A O 1
ATOM 3161 N N . LEU A 1 410 ? -3.423 -10.605 19.568 1.00 98.44 410 LEU A N 1
ATOM 3162 C CA . LEU A 1 410 ? -2.565 -10.517 18.394 1.00 98.44 410 LEU A CA 1
ATOM 3163 C C . LEU A 1 410 ? -1.332 -9.658 18.659 1.00 98.44 410 LEU A C 1
ATOM 3165 O O . LEU A 1 410 ? -0.238 -10.036 18.253 1.00 98.44 410 LEU A O 1
ATOM 3169 N N . MET A 1 411 ? -1.492 -8.537 19.370 1.00 98.12 411 MET A N 1
ATOM 3170 C CA . MET A 1 411 ? -0.382 -7.648 19.723 1.00 98.12 411 MET A CA 1
ATOM 3171 C C . MET A 1 411 ? -0.370 -7.282 21.207 1.00 98.12 411 MET A C 1
ATOM 3173 O O . MET A 1 411 ? -1.418 -7.141 21.842 1.00 98.12 411 MET A O 1
ATOM 3177 N N . SER A 1 412 ? 0.836 -7.086 21.740 1.00 97.50 412 SER A N 1
ATOM 3178 C CA . SER A 1 412 ? 1.108 -6.510 23.057 1.00 97.50 412 SER A CA 1
ATOM 3179 C C . SER A 1 412 ? 2.273 -5.537 22.933 1.00 97.50 412 SER A C 1
ATOM 3181 O O . SER A 1 412 ? 3.319 -5.891 22.393 1.00 97.50 412 SER A O 1
ATOM 3183 N N . ASP A 1 413 ? 2.099 -4.323 23.447 1.00 95.25 413 ASP A N 1
ATOM 3184 C CA . ASP A 1 413 ? 3.143 -3.296 23.495 1.00 95.25 413 ASP A CA 1
ATOM 3185 C C . ASP A 1 413 ? 3.810 -3.012 22.134 1.00 95.25 413 ASP A C 1
ATOM 3187 O O . ASP A 1 413 ? 5.031 -2.886 22.041 1.00 95.25 413 ASP A O 1
ATOM 3191 N N . GLY A 1 414 ? 2.998 -2.911 21.078 1.00 92.19 414 GLY A N 1
ATOM 3192 C CA . GLY A 1 414 ? 3.443 -2.616 19.712 1.00 92.19 414 GLY A CA 1
ATOM 3193 C C . GLY A 1 414 ? 4.106 -3.784 18.979 1.00 92.19 414 GLY A C 1
ATOM 3194 O O . GLY A 1 414 ? 4.692 -3.572 17.926 1.00 92.19 414 GLY A O 1
ATOM 3195 N N . ARG A 1 415 ? 4.048 -5.009 19.516 1.00 94.81 415 ARG A N 1
ATOM 3196 C CA . ARG A 1 415 ? 4.637 -6.207 18.898 1.00 94.81 415 ARG A CA 1
ATOM 3197 C C . ARG A 1 415 ? 3.621 -7.328 18.782 1.00 94.81 415 ARG A C 1
ATOM 3199 O O . ARG A 1 415 ? 2.755 -7.460 19.646 1.00 94.81 415 ARG A O 1
ATOM 3206 N N . TYR A 1 416 ? 3.774 -8.176 17.766 1.00 97.19 416 TYR A N 1
ATOM 3207 C CA . TYR A 1 416 ? 3.011 -9.418 17.665 1.00 97.19 416 TYR A CA 1
ATOM 3208 C C . TYR A 1 416 ? 3.248 -10.298 18.901 1.00 97.19 416 TYR A C 1
ATOM 3210 O O . TYR A 1 416 ? 4.386 -10.541 19.300 1.00 97.19 416 TYR A O 1
ATOM 3218 N N . ALA A 1 417 ? 2.156 -10.746 19.518 1.00 97.12 417 ALA A N 1
ATOM 3219 C CA . ALA A 1 417 ? 2.136 -11.604 20.703 1.00 97.12 417 ALA A CA 1
ATOM 3220 C C . ALA A 1 417 ? 1.888 -13.086 20.360 1.00 97.12 417 ALA A C 1
ATOM 3222 O O . ALA A 1 417 ? 1.780 -13.920 21.259 1.00 97.12 417 ALA A O 1
ATOM 3223 N N . ILE A 1 418 ? 1.787 -13.396 19.068 1.00 95.88 418 ILE A N 1
ATOM 3224 C CA . ILE A 1 418 ? 1.641 -14.746 18.528 1.00 95.88 418 ILE A CA 1
ATOM 3225 C C . ILE A 1 418 ? 2.997 -15.302 18.090 1.00 95.88 418 ILE A C 1
ATOM 3227 O O . ILE A 1 418 ? 3.916 -14.551 17.760 1.00 95.88 418 ILE A O 1
ATOM 3231 N N . GLU A 1 419 ? 3.106 -16.626 18.061 1.00 90.69 419 GLU A N 1
ATOM 3232 C CA . GLU A 1 419 ? 4.202 -17.294 17.365 1.00 90.69 419 GLU A CA 1
ATOM 3233 C C . GLU A 1 419 ? 3.835 -17.394 15.889 1.00 90.69 419 GLU A C 1
ATOM 3235 O O . GLU A 1 419 ? 2.775 -17.919 15.548 1.00 90.69 419 GLU A O 1
ATOM 3240 N N . PHE A 1 420 ? 4.701 -16.844 15.039 1.00 89.81 420 PHE A N 1
ATOM 3241 C CA . PHE A 1 420 ? 4.541 -16.928 13.597 1.00 89.81 420 PHE A CA 1
ATOM 3242 C C . PHE A 1 420 ? 4.818 -18.329 13.094 1.00 89.81 420 PHE A C 1
ATOM 3244 O O . PHE A 1 420 ? 5.962 -18.813 13.252 1.00 89.81 420 PHE A O 1
#

Sequence (420 aa):
MSHSLTGQELHMLIDRVFRPDNDDVRVAIFVDLPDETVPDIPKWRARRQLATDWAAALRDGPELSAVGGRPRPIQSTGCLCYSRGRPSPEAPELNMKSGRPVSLVFYRNAHANNADLPDEAWVVEQLPGPVPAHVDDLNDQPTTSMADVLSSHQLILAPTQFSATAPLKIAAPQHLFRAATMPGFSAEMIPALRLDYTEINRRVELLKDLLDEATAAEFVFVADNQEYCLTLDLRYRKAHASGGLIHQRGTAGNLPSGETYIVPYEGEIEDDPTASSGTLPVQLGDDLVLYCIEDNRAVDVVNKSENTTATTEFQRLQDEPAYGNMAELGLGVLDAFGVEPTGEILLDEKLGLHIAFGRSDHFGGQVGPQHFSSPDAVVHIDRVYVPLLQPRVKVKTMMLKFDGKPALKLMSDGRYAIEF

Radius of gyration: 24.27 Å; Cα contacts (8 Å, |Δi|>4): 940; chains: 1; bounding box: 68×74×62 Å

Solvent-accessible surface area (backbone atoms only — not comparable to full-atom values): 22748 Å² total; per-residue (Å²): 130,74,64,68,78,53,23,56,55,49,51,52,39,49,46,66,28,32,58,71,58,90,85,52,53,26,36,35,38,38,35,58,26,29,46,97,88,48,73,78,46,74,69,51,55,52,23,51,49,51,52,50,51,48,50,50,28,53,72,72,32,75,70,80,74,79,84,84,71,84,79,77,85,75,82,86,80,89,83,93,80,91,77,95,72,80,86,73,86,77,76,82,86,80,82,76,82,78,80,55,54,52,33,38,34,38,30,59,53,54,90,42,68,45,36,66,73,53,69,50,26,38,74,40,77,66,79,95,60,79,82,76,76,36,47,73,78,46,69,94,52,77,69,43,47,36,68,57,53,44,57,67,26,38,35,36,39,28,51,16,67,50,30,52,50,54,40,42,41,66,45,13,62,78,43,48,13,25,36,40,27,15,45,64,48,53,54,82,54,46,65,63,62,69,53,64,48,68,61,38,24,53,46,14,47,54,50,20,58,52,46,50,58,22,41,28,41,40,36,34,35,34,44,90,90,40,81,37,44,33,35,40,20,27,47,101,40,61,44,44,64,39,21,45,66,45,61,58,73,21,31,48,48,49,46,55,53,17,21,19,35,31,29,40,28,68,35,86,49,85,99,46,72,37,69,11,33,40,36,50,77,44,62,58,89,94,43,76,32,36,31,33,32,49,67,29,20,38,80,47,33,81,50,26,89,77,45,69,67,22,36,49,53,35,49,45,35,70,77,34,58,40,53,23,24,52,21,31,44,34,43,18,54,37,41,84,73,74,54,75,80,75,91,43,65,69,54,37,45,22,30,24,44,22,45,22,30,13,52,14,37,96,65,73,39,78,44,42,66,89,63,32,93,38,81,88,63,54,48,68,46,77,47,45,54,40,64,91,74,17,69,63,49,41,45,47,34,32,32,36,32,39,81,99,49,81,68,43,60,48,28,44,72,67,36,75,61,60,88,123

Nearest PDB structures (foldseek):
  2ayi-assembly1_A  TM=5.406E-01  e=2.217E-11  Thermus thermophilus
  4icr-assembly1_A  TM=4.737E-01  e=3.974E-09  Streptococcus pneumoniae TIGR4
  3s40-assembly5_C  TM=1.815E-01  e=7.893E-02  Bacillus anthracis str. Sterne
  8fqq-assembly2_B  TM=4.716E-01  e=2.559E+00  Acinetobacter baumannii
  5k1f-assembly1_A  TM=4.966E-01  e=7.845E+00  Klebsiella aerogenes

Secondary structure (DSSP, 8-state):
--SS--HHHHHHHHHHHH---TT---EEEEEEE--SSS---HHHHHHHHHHHHHHHHHHHSPP------PPP-PPP---------PPP-PPP-----S---EEEEEEE--SSTTPPPPSEEEEESS-SSSPPSSGGGGTTSPPEEHHHHHHH-SEEEE--SS--HHHHHHHHHHH--EEEE-TT--GGGHHHHHS-HHHHHHHHHHHHHHHHHEEEEEEEEEETTEEEEEEEE-TT---EEE-S---STTEEEESS--EEEEPPP-S-BTTB----EEEEEEEETTEEEEEEEETTEEEEETTTTT-HHHHHHHHHHHH-TTTTBEEEEEEE-GGGGTPPP-S-HHHHGGGSEEEEEE--GGGT-S--GGGSSSGGG--EEEEE--TTT-TTEEEEEEEEEETTEEEEEEEETTEE-S--

Foldseek 3Di:
DDLADALVLLVVLCCQQAVDDPVQQEEEEEEAADAPVGADDPLNVQLLVRSQVNLVRVVPPDDPDDPDDDDDDDDDDDDDDDDDDDDDPDDDDDDDDDRRQYWYWYAHDQSAALHAGDQKIAIHSHDPDDRDNGPVVCVVPDIDTVLCVLLVGQEYEYSYQHHNQNNLLVCQVVNQHEYAHEHSDGSLQVVLSNDNLVVLQVVQVVVQVLLQQFQKKWFWKAFPNDTWIWIFGSPPKGKDGFSSRRHGGSHYHYPPTHKIKIFTDQQPDPPGFTPTFIWDWADDPPDIWIFGDDSQFRQATPCLPVDPVNVVVRVCCVQWVQQGGFAMWMAADCLVVVRDDDVDCSVQSNNGTKIKGHAHVVVPDDGDPVSTPHNVRGDIGIGHADCVRGVRMWGQWMWTHGPPDDIDTQDHGRDGPDDD